Protein AF-0000000087411424 (afdb_homodimer)

pLDDT: mean 85.97, std 10.96, range [33.75, 97.94]

Nearest PDB structures (foldseek):
  6sj9-assembly2_B  TM=4.461E-01  e=1.231E-08  Paenarthrobacter aurescens
  6sj9-assembly1_A  TM=3.760E-01  e=2.105E-09  Paenarthrobacter aurescens
  7tb5-assembly1_A-2  TM=5.141E-01  e=4.718E-07  Pseudomonas aeruginosa
  7tb6-assembly1_A-2  TM=3.861E-01  e=1.347E-07  Stenotrophomonas maltophilia
  7t8l-assembly1_A  TM=4.126E-01  e=7.335E-04  Acinetobacter sp. NEB 394

Structure (mmCIF, N/CA/C/O backbone):
data_AF-0000000087411424-model_v1
#
loop_
_entity.id
_entity.type
_entity.pdbx_description
1 polymer 'WYL domain-containing protein'
#
loop_
_atom_site.group_PDB
_atom_site.id
_atom_site.type_symbol
_atom_site.label_atom_id
_atom_site.label_alt_id
_atom_site.label_comp_id
_atom_site.label_asym_id
_atom_site.label_entity_id
_atom_site.label_seq_id
_atom_site.pdbx_PDB_ins_code
_atom_site.Cartn_x
_atom_site.Cartn_y
_atom_site.Cartn_z
_atom_site.occupancy
_atom_site.B_iso_or_equiv
_atom_site.auth_seq_id
_atom_site.auth_comp_id
_atom_site.auth_asym_id
_atom_site.auth_atom_id
_atom_site.pdbx_PDB_model_num
ATOM 1 N N . MET A 1 1 ? 6.945 -24.734 -20.953 1 35.84 1 MET A N 1
ATOM 2 C CA . MET A 1 1 ? 7.453 -25.797 -20.094 1 35.84 1 MET A CA 1
ATOM 3 C C . MET A 1 1 ? 7.801 -25.266 -18.703 1 35.84 1 MET A C 1
ATOM 5 O O . MET A 1 1 ? 7.672 -25.969 -17.719 1 35.84 1 MET A O 1
ATOM 9 N N . ALA A 1 2 ? 8.852 -24.234 -18.766 1 40.03 2 ALA A N 1
ATOM 10 C CA . ALA A 1 2 ? 9.43 -23.859 -17.469 1 40.03 2 ALA A CA 1
ATOM 11 C C . ALA A 1 2 ? 8.359 -23.297 -16.531 1 40.03 2 ALA A C 1
ATOM 13 O O . ALA A 1 2 ? 7.918 -22.156 -16.703 1 40.03 2 ALA A O 1
ATOM 14 N N . ALA A 1 3 ? 7.242 -23.844 -16.375 1 49.97 3 ALA A N 1
ATOM 15 C CA . ALA A 1 3 ? 6.387 -23.547 -15.234 1 49.97 3 ALA A CA 1
ATOM 16 C C . ALA A 1 3 ? 7.207 -23.016 -14.062 1 49.97 3 ALA A C 1
ATOM 18 O O . ALA A 1 3 ? 8.164 -23.672 -13.633 1 49.97 3 ALA A O 1
ATOM 19 N N . ASN A 1 4 ? 7.195 -21.719 -13.781 1 62.91 4 ASN A N 1
ATOM 20 C CA . ASN A 1 4 ? 8.211 -20.875 -13.164 1 62.91 4 ASN A CA 1
ATOM 21 C C . ASN A 1 4 ? 8.586 -21.391 -11.773 1 62.91 4 ASN A C 1
ATOM 23 O O . ASN A 1 4 ? 7.715 -21.703 -10.969 1 62.91 4 ASN A O 1
ATOM 27 N N . ILE A 1 5 ? 9.75 -22.234 -11.789 1 73 5 ILE A N 1
ATOM 28 C CA . ILE A 1 5 ? 10.359 -22.703 -10.547 1 73 5 ILE A CA 1
ATOM 29 C C . ILE A 1 5 ? 10.047 -21.719 -9.422 1 73 5 ILE A C 1
ATOM 31 O O . ILE A 1 5 ? 9.82 -22.141 -8.281 1 73 5 ILE A O 1
ATOM 35 N N . PHE A 1 6 ? 9.836 -20.625 -9.766 1 74 6 PHE A N 1
ATOM 36 C CA . PHE A 1 6 ? 9.547 -19.609 -8.75 1 74 6 PHE A CA 1
ATOM 37 C C . PHE A 1 6 ? 8.102 -19.734 -8.273 1 74 6 PHE A C 1
ATOM 39 O O . PHE A 1 6 ? 7.828 -19.562 -7.082 1 74 6 PHE A O 1
ATOM 46 N N . GLY A 1 7 ? 7.324 -20.047 -9.18 1 76 7 GLY A N 1
ATOM 47 C CA . GLY A 1 7 ? 5.938 -20.281 -8.805 1 76 7 GLY A CA 1
ATOM 48 C C . GLY A 1 7 ? 5.766 -21.438 -7.848 1 76 7 GLY A C 1
ATOM 49 O O . GLY A 1 7 ? 4.934 -21.375 -6.938 1 76 7 GLY A O 1
ATOM 50 N N . ARG A 1 8 ? 6.629 -22.391 -8.047 1 81.56 8 ARG A N 1
ATOM 51 C CA . ARG A 1 8 ? 6.598 -23.547 -7.164 1 81.56 8 ARG A CA 1
ATOM 52 C C . ARG A 1 8 ? 7.039 -23.172 -5.75 1 81.56 8 ARG A C 1
ATOM 54 O O . ARG A 1 8 ? 6.465 -23.656 -4.77 1 81.56 8 ARG A O 1
ATOM 61 N N . TYR A 1 9 ? 8.094 -22.375 -5.754 1 85.44 9 TYR A N 1
ATOM 62 C CA . TYR A 1 9 ? 8.594 -21.953 -4.453 1 85.44 9 TYR A CA 1
ATOM 63 C C . TYR A 1 9 ? 7.516 -21.203 -3.676 1 85.44 9 TYR A C 1
ATOM 65 O O . TYR A 1 9 ? 7.273 -21.484 -2.502 1 85.44 9 TYR A O 1
ATOM 73 N N . VAL A 1 10 ? 6.879 -20.344 -4.355 1 81 10 VAL A N 1
ATOM 74 C CA . VAL A 1 10 ? 5.871 -19.516 -3.705 1 81 10 VAL A CA 1
ATOM 75 C C . VAL A 1 10 ? 4.672 -20.375 -3.307 1 81 10 VAL A C 1
ATOM 77 O O . VAL A 1 10 ? 4.098 -20.188 -2.23 1 81 10 VAL A O 1
ATOM 80 N N . TRP A 1 11 ? 4.293 -21.266 -4.172 1 82.12 11 TRP A N 1
ATOM 81 C CA . TRP A 1 11 ? 3.209 -22.188 -3.855 1 82.12 11 TRP A CA 1
ATOM 82 C C . TRP A 1 11 ? 3.508 -22.953 -2.576 1 82.12 11 TRP A C 1
ATOM 84 O O . TRP A 1 11 ?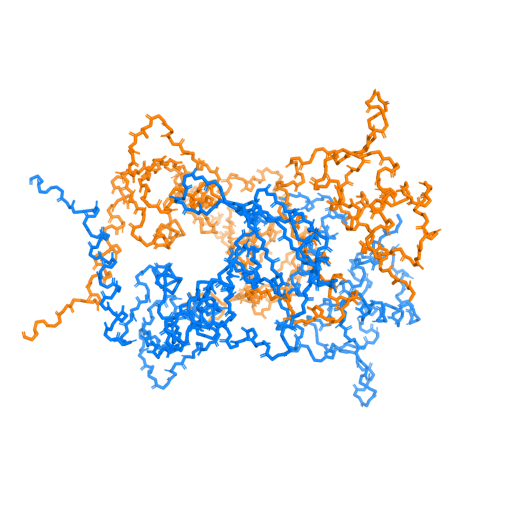 2.646 -23.078 -1.7 1 82.12 11 TRP A O 1
ATOM 94 N N . LEU A 1 12 ? 4.695 -23.484 -2.514 1 89 12 LEU A N 1
ATOM 95 C CA . LEU A 1 12 ? 5.094 -24.266 -1.344 1 89 12 LEU A CA 1
ATOM 96 C C . LEU A 1 12 ? 5.023 -23.406 -0.08 1 89 12 LEU A C 1
ATOM 98 O O . LEU A 1 12 ? 4.527 -23.859 0.953 1 89 12 LEU A O 1
ATOM 102 N N . ILE A 1 13 ? 5.512 -22.203 -0.182 1 88.56 13 ILE A N 1
ATOM 103 C CA . ILE A 1 13 ? 5.461 -21.281 0.949 1 88.56 13 ILE A CA 1
ATOM 104 C C . ILE A 1 13 ? 4.012 -21.062 1.372 1 88.56 13 ILE A C 1
ATOM 106 O O . ILE A 1 13 ? 3.688 -21.141 2.561 1 88.56 13 ILE A O 1
ATOM 110 N N . GLU A 1 14 ? 3.176 -20.922 0.482 1 82.56 14 GLU A N 1
ATOM 111 C CA . GLU A 1 14 ? 1.772 -20.625 0.751 1 82.56 14 GLU A CA 1
ATOM 112 C C . GLU A 1 14 ? 1.08 -21.812 1.432 1 82.56 14 GLU A C 1
ATOM 114 O O . GLU A 1 14 ? 0.191 -21.609 2.264 1 82.56 14 GLU A O 1
ATOM 119 N N . GLN A 1 15 ? 1.489 -23 1.016 1 86.75 15 GLN A N 1
ATOM 120 C CA . GLN A 1 15 ? 0.893 -24.156 1.659 1 86.75 15 GLN A CA 1
ATOM 121 C C . GLN A 1 15 ? 1.206 -24.188 3.152 1 86.75 15 GLN A C 1
ATOM 123 O O . GLN A 1 15 ? 0.326 -24.453 3.973 1 86.75 15 GLN A O 1
ATOM 128 N N . PHE A 1 16 ? 2.406 -23.922 3.449 1 89.62 16 PHE A N 1
ATOM 129 C CA . PHE A 1 16 ? 2.809 -23.969 4.848 1 89.62 16 PHE A CA 1
ATOM 130 C C . PHE A 1 16 ? 2.227 -22.797 5.621 1 89.62 16 PHE A C 1
ATOM 132 O O . PHE A 1 16 ? 1.973 -22.906 6.824 1 89.62 16 PHE A O 1
ATOM 139 N N . ARG A 1 17 ? 2.004 -21.703 4.938 1 82.38 17 ARG A N 1
ATOM 140 C CA . ARG A 1 17 ? 1.358 -20.578 5.586 1 82.38 17 ARG A CA 1
ATOM 141 C C . ARG A 1 17 ? -0.107 -20.875 5.887 1 82.38 17 ARG A C 1
ATOM 143 O O . ARG A 1 17 ? -0.631 -20.469 6.922 1 82.38 17 ARG A O 1
ATOM 150 N N . ARG A 1 18 ? -0.708 -21.547 5.055 1 80.5 18 ARG A N 1
ATOM 151 C CA . ARG A 1 18 ? -2.133 -21.844 5.164 1 80.5 18 ARG A CA 1
ATOM 152 C C . ARG A 1 18 ? -2.391 -22.953 6.18 1 80.5 18 ARG A C 1
ATOM 154 O O . ARG A 1 18 ? -3.254 -22.812 7.051 1 80.5 18 ARG A O 1
ATOM 161 N N . TYR A 1 19 ? -1.544 -24.031 6.055 1 86.62 19 TYR A N 1
ATOM 162 C CA . TYR A 1 19 ? -1.865 -25.234 6.816 1 86.62 19 TYR A CA 1
ATOM 163 C C . TYR A 1 19 ? -0.965 -25.375 8.039 1 86.62 19 TYR A C 1
ATOM 165 O O . TYR A 1 19 ? -1.261 -26.141 8.953 1 86.62 19 TYR A O 1
ATOM 173 N N . GLY A 1 20 ? 0.027 -24.547 8.125 1 87.69 20 GLY A N 1
ATOM 174 C CA . GLY A 1 20 ? 0.944 -24.594 9.25 1 87.69 20 GLY A CA 1
ATOM 175 C C . GLY A 1 20 ? 1.956 -25.719 9.156 1 87.69 20 GLY A C 1
ATOM 176 O O . GLY A 1 20 ? 3.078 -25.516 8.688 1 87.69 20 GLY A O 1
ATOM 177 N N . ARG A 1 21 ? 1.542 -26.953 9.57 1 92.06 21 ARG A N 1
ATOM 178 C CA . ARG A 1 21 ? 2.422 -28.125 9.562 1 92.06 21 ARG A CA 1
ATOM 179 C C . ARG A 1 21 ? 1.886 -29.203 8.625 1 92.06 21 ARG A C 1
ATOM 181 O O . ARG A 1 21 ? 0.698 -29.531 8.664 1 92.06 21 ARG A O 1
ATOM 188 N N . LEU A 1 22 ? 2.807 -29.656 7.773 1 94.19 22 LEU A N 1
ATOM 189 C CA . LEU A 1 22 ? 2.418 -30.672 6.805 1 94.19 22 LEU A CA 1
ATOM 190 C C . LEU A 1 22 ? 3.502 -31.734 6.668 1 94.19 22 LEU A C 1
ATOM 192 O O . LEU A 1 22 ? 4.695 -31.422 6.742 1 94.19 22 LEU A O 1
ATOM 196 N N . THR A 1 23 ? 3.051 -32.969 6.527 1 93.62 23 THR A N 1
ATOM 197 C CA . THR A 1 23 ? 3.996 -34 6.145 1 93.62 23 THR A CA 1
ATOM 198 C C . THR A 1 23 ? 4.316 -33.938 4.652 1 93.62 23 THR A C 1
ATOM 200 O O . THR A 1 23 ? 3.627 -33.25 3.902 1 93.62 23 THR A O 1
ATOM 203 N N . TYR A 1 24 ? 5.391 -34.594 4.312 1 93.25 24 TYR A N 1
ATOM 204 C CA . TYR A 1 24 ? 5.73 -34.625 2.895 1 93.25 24 TYR A CA 1
ATOM 205 C C . TYR A 1 24 ? 4.582 -35.219 2.074 1 93.25 24 TYR A C 1
ATOM 207 O O . TYR A 1 24 ? 4.277 -34.719 0.988 1 93.25 24 TYR A O 1
ATOM 215 N N . GLU A 1 25 ? 3.99 -36.25 2.574 1 91 25 GLU A N 1
ATOM 216 C CA . GLU A 1 25 ? 2.885 -36.875 1.873 1 91 25 GLU A CA 1
ATOM 217 C C . GLU A 1 25 ? 1.723 -35.906 1.665 1 91 25 GLU A C 1
ATOM 219 O O . GLU A 1 25 ? 1.112 -35.906 0.595 1 91 25 GLU A O 1
ATOM 224 N N . GLU A 1 26 ? 1.493 -35.156 2.662 1 91.81 26 GLU A N 1
ATOM 225 C CA . GLU A 1 26 ? 0.425 -34.188 2.566 1 91.81 26 GLU A CA 1
ATOM 226 C C . GLU A 1 26 ? 0.758 -33.094 1.536 1 91.81 26 GLU A C 1
ATOM 228 O O . GLU A 1 26 ? -0.115 -32.656 0.785 1 91.81 26 GLU A O 1
ATOM 233 N N . VAL A 1 27 ? 1.985 -32.656 1.492 1 91.5 27 VAL A N 1
ATOM 234 C CA . VAL A 1 27 ? 2.436 -31.672 0.517 1 91.5 27 VAL A CA 1
ATOM 235 C C . VAL A 1 27 ? 2.281 -32.219 -0.895 1 91.5 27 VAL A C 1
ATOM 237 O O . VAL A 1 27 ? 1.822 -31.531 -1.801 1 91.5 27 VAL A O 1
ATOM 240 N N . ASN A 1 28 ? 2.652 -33.469 -1.015 1 89.12 28 ASN A N 1
ATOM 241 C CA . ASN A 1 28 ? 2.557 -34.125 -2.322 1 89.12 28 ASN A CA 1
ATOM 242 C C . ASN A 1 28 ? 1.107 -34.25 -2.779 1 89.12 28 ASN A C 1
ATOM 244 O O . ASN A 1 28 ? 0.816 -34.125 -3.973 1 89.12 28 ASN A O 1
ATOM 248 N N . ASP A 1 29 ? 0.254 -34.531 -1.861 1 87.06 29 ASP A N 1
ATOM 249 C CA . ASP A 1 29 ? -1.168 -34.594 -2.186 1 87.06 29 ASP A CA 1
ATOM 250 C C . ASP A 1 29 ? -1.674 -33.25 -2.689 1 87.06 29 ASP A C 1
ATOM 252 O O . ASP A 1 29 ? -2.408 -33.188 -3.678 1 87.06 29 ASP A O 1
ATOM 256 N N . LEU A 1 30 ? -1.275 -32.188 -1.977 1 84.25 30 LEU A N 1
ATOM 257 C CA . LEU A 1 30 ? -1.656 -30.828 -2.377 1 84.25 30 LEU A CA 1
ATOM 258 C C . LEU A 1 30 ? -1.077 -30.484 -3.746 1 84.25 30 LEU A C 1
ATOM 260 O O . LEU A 1 30 ? -1.721 -29.797 -4.543 1 84.25 30 LEU A O 1
ATOM 264 N N . TRP A 1 31 ? 0.073 -30.984 -3.957 1 82.56 31 TRP A N 1
ATOM 265 C CA . TRP A 1 31 ? 0.772 -30.766 -5.219 1 82.56 31 TRP A CA 1
ATOM 266 C C . TRP A 1 31 ? -0.014 -31.344 -6.391 1 82.56 31 TRP A C 1
ATOM 268 O O . TRP A 1 31 ? -0.165 -30.703 -7.426 1 82.56 31 TRP A O 1
ATOM 278 N N . HIS A 1 32 ? -0.509 -32.469 -6.219 1 76.81 32 HIS A N 1
ATOM 279 C CA . HIS A 1 32 ? -1.272 -33.125 -7.262 1 76.81 32 HIS A CA 1
ATOM 280 C C . HIS A 1 32 ? -2.543 -32.375 -7.605 1 76.81 32 HIS A C 1
ATOM 282 O O . HIS A 1 32 ? -3 -32.406 -8.75 1 76.81 32 HIS A O 1
ATOM 288 N N . ARG A 1 33 ? -2.898 -31.625 -6.613 1 72.31 33 ARG A N 1
ATOM 289 C CA . ARG A 1 33 ? -4.152 -30.891 -6.785 1 72.31 33 ARG A CA 1
ATOM 290 C C . ARG A 1 33 ? -3.902 -29.484 -7.305 1 72.31 33 ARG A C 1
ATOM 292 O O . ARG A 1 33 ? -4.84 -28.781 -7.695 1 72.31 33 ARG A O 1
ATOM 299 N N . SER A 1 34 ? -2.604 -28.906 -7.184 1 67.06 34 SER A N 1
ATOM 300 C CA . SER A 1 34 ? -2.27 -27.5 -7.445 1 67.06 34 SER A CA 1
ATOM 301 C C . SER A 1 34 ? -2.195 -27.219 -8.938 1 67.06 34 SER A C 1
ATOM 303 O O . SER A 1 34 ? -2.232 -26.062 -9.359 1 67.06 34 SER A O 1
ATOM 305 N N . GLY A 1 35 ? -2.639 -27.688 -9.867 1 61.72 35 GLY A N 1
ATOM 306 C CA . GLY A 1 35 ? -2.494 -27.422 -11.289 1 61.72 35 GLY A CA 1
ATOM 307 C C . GLY A 1 35 ? -1.061 -27.156 -11.703 1 61.72 35 GLY A C 1
ATOM 308 O O . GLY A 1 35 ? -0.78 -26.922 -12.883 1 61.72 35 GLY A O 1
ATOM 309 N N . LEU A 1 36 ? -0.125 -26.984 -10.836 1 61.22 36 LEU A N 1
ATOM 310 C CA . LEU A 1 36 ? 1.276 -26.734 -11.164 1 61.22 36 LEU A CA 1
ATOM 311 C C . LEU A 1 36 ? 1.965 -28.031 -11.617 1 61.22 36 LEU A C 1
ATOM 313 O O . LEU A 1 36 ? 3.045 -27.984 -12.211 1 61.22 36 LEU A O 1
ATOM 317 N N . SER A 1 37 ? 1.27 -29.156 -11.367 1 58.03 37 SER A N 1
ATOM 318 C CA . SER A 1 37 ? 1.806 -30.469 -11.75 1 58.03 37 SER A CA 1
ATOM 319 C C . SER A 1 37 ? 1.551 -30.75 -13.227 1 58.03 37 SER A C 1
ATOM 321 O O . SER A 1 37 ? 0.555 -30.297 -13.789 1 58.03 37 SER A O 1
ATOM 323 N N . TYR A 1 38 ? 2.604 -30.969 -14.086 1 51.84 38 TYR A N 1
ATOM 324 C CA . TYR A 1 38 ? 2.469 -31.281 -15.5 1 51.84 38 TYR A CA 1
ATOM 325 C C . TYR A 1 38 ? 1.626 -32.531 -15.695 1 51.84 38 TYR A C 1
ATOM 327 O O . TYR A 1 38 ? 1.57 -33.094 -16.797 1 51.84 38 TYR A O 1
ATOM 335 N N . GLY A 1 39 ? 0.84 -33 -14.656 1 51.75 39 GLY A N 1
ATOM 336 C CA . GLY A 1 39 ? 0.033 -34.188 -14.836 1 51.75 39 GLY A CA 1
ATOM 337 C C . GLY A 1 39 ? -0.087 -35.031 -13.57 1 51.75 39 GLY A C 1
ATOM 338 O O . GLY A 1 39 ? 0.567 -34.719 -12.57 1 51.75 39 GLY A O 1
ATOM 339 N N . ASP A 1 40 ? -1.121 -36.031 -13.445 1 51.75 40 ASP A N 1
ATOM 340 C CA . ASP A 1 40 ? -1.522 -36.875 -12.32 1 51.75 40 ASP A CA 1
ATOM 341 C C . ASP A 1 40 ? -0.321 -37.625 -11.727 1 51.75 40 ASP A C 1
ATOM 343 O O . ASP A 1 40 ? -0.284 -37.875 -10.523 1 51.75 40 ASP A O 1
ATOM 347 N N . ASP A 1 41 ? 0.663 -37.844 -12.57 1 54.12 41 ASP A N 1
ATOM 348 C CA . ASP A 1 41 ? 1.775 -38.688 -12.148 1 54.12 41 ASP A CA 1
ATOM 349 C C . ASP A 1 41 ? 3.004 -37.844 -11.805 1 54.12 41 ASP A C 1
ATOM 351 O O . ASP A 1 41 ? 4.113 -38.375 -11.695 1 54.12 41 ASP A O 1
ATOM 355 N N . ASP A 1 42 ? 2.76 -36.531 -11.641 1 64.31 42 ASP A N 1
ATOM 356 C CA . ASP A 1 42 ? 3.938 -35.719 -11.43 1 64.31 42 ASP A CA 1
ATOM 357 C C . ASP A 1 42 ? 4.133 -35.406 -9.945 1 64.31 42 ASP A C 1
ATOM 359 O O . ASP A 1 42 ? 3.721 -34.344 -9.469 1 64.31 42 ASP A O 1
ATOM 363 N N . ASP A 1 43 ? 4.688 -36.469 -9.258 1 72.38 43 ASP A N 1
ATOM 364 C CA . ASP A 1 43 ? 5.039 -36.312 -7.852 1 72.38 43 ASP A CA 1
ATOM 365 C C . ASP A 1 43 ? 6.145 -35.281 -7.668 1 72.38 43 ASP A C 1
ATOM 367 O O . ASP A 1 43 ? 6.965 -35.062 -8.562 1 72.38 43 ASP A O 1
ATOM 371 N N . LEU A 1 44 ? 5.891 -34.562 -6.648 1 82 44 LEU A N 1
ATOM 372 C CA . LEU A 1 44 ? 7.02 -33.75 -6.203 1 82 44 LEU A CA 1
ATOM 373 C C . LEU A 1 44 ? 8.086 -34.625 -5.555 1 82 44 LEU A C 1
ATOM 375 O O . LEU A 1 44 ? 7.926 -35.062 -4.418 1 82 44 LEU A O 1
ATOM 379 N N . ALA A 1 45 ? 9.062 -35.031 -6.324 1 85.56 45 ALA A N 1
ATOM 380 C CA . ALA A 1 45 ? 10.133 -35.875 -5.785 1 85.56 45 ALA A CA 1
ATOM 381 C C . ALA A 1 45 ? 10.688 -35.281 -4.488 1 85.56 45 ALA A C 1
ATOM 383 O O . ALA A 1 45 ? 10.805 -34.062 -4.348 1 85.56 45 ALA A O 1
ATOM 384 N N . LEU A 1 46 ? 10.992 -36.281 -3.572 1 89.44 46 LEU A N 1
ATOM 385 C CA . LEU A 1 46 ? 11.5 -35.875 -2.268 1 89.44 46 LEU A CA 1
ATOM 386 C C . LEU A 1 46 ? 12.742 -35 -2.418 1 89.44 46 LEU A C 1
ATOM 388 O O . LEU A 1 46 ? 12.891 -34 -1.717 1 89.44 46 LEU A O 1
ATOM 392 N N . ARG A 1 47 ? 13.586 -35.375 -3.281 1 90.44 47 ARG A N 1
ATOM 393 C CA . ARG A 1 47 ? 14.797 -34.594 -3.537 1 90.44 47 ARG A CA 1
ATOM 394 C C . ARG A 1 47 ? 14.453 -33.188 -4.031 1 90.44 47 ARG A C 1
ATOM 396 O O . ARG A 1 47 ? 15.062 -32.219 -3.611 1 90.44 47 ARG A O 1
ATOM 403 N N . THR A 1 48 ? 13.508 -33.156 -4.934 1 89 48 THR A N 1
ATOM 404 C CA . THR A 1 48 ? 13.055 -31.875 -5.465 1 89 48 THR A CA 1
ATOM 405 C C . THR A 1 48 ? 12.461 -31.016 -4.359 1 89 48 THR A C 1
ATOM 407 O O . THR A 1 48 ? 12.719 -29.812 -4.305 1 89 48 THR A O 1
ATOM 410 N N . PHE A 1 49 ? 11.711 -31.672 -3.512 1 92.81 49 PHE A N 1
ATOM 411 C CA . PHE A 1 49 ? 11.109 -30.969 -2.385 1 92.81 49 PHE A CA 1
ATOM 412 C C . PHE A 1 49 ? 12.18 -30.344 -1.503 1 92.81 49 PHE A C 1
ATOM 414 O O . PHE A 1 49 ? 12.086 -29.172 -1.14 1 92.81 49 PHE A O 1
ATOM 421 N N . HIS A 1 50 ? 13.242 -31.062 -1.236 1 93.19 50 HIS A N 1
ATOM 422 C CA . HIS A 1 50 ? 14.32 -30.562 -0.397 1 93.19 50 HIS A CA 1
ATOM 423 C C . HIS A 1 50 ? 15.094 -29.438 -1.104 1 93.19 50 HIS A C 1
ATOM 425 O O . HIS A 1 50 ? 15.508 -28.469 -0.47 1 93.19 50 HIS A O 1
ATOM 431 N N . ASN A 1 51 ? 15.219 -29.656 -2.363 1 91.38 51 ASN A N 1
ATOM 432 C CA . ASN A 1 51 ? 15.852 -28.609 -3.146 1 91.38 51 ASN A CA 1
ATOM 433 C C . ASN A 1 51 ? 15.031 -27.312 -3.111 1 91.38 51 ASN A C 1
ATOM 435 O O . ASN A 1 51 ? 15.586 -26.219 -3.035 1 91.38 51 ASN A O 1
ATOM 439 N N . HIS A 1 52 ? 13.734 -27.5 -3.182 1 91 52 HIS A N 1
ATOM 440 C CA . HIS A 1 52 ? 12.844 -26.344 -3.123 1 91 52 HIS A CA 1
ATOM 441 C C . HIS A 1 52 ? 12.938 -25.641 -1.77 1 91 52 HIS A C 1
ATOM 443 O O . HIS A 1 52 ? 12.961 -24.406 -1.7 1 91 52 HIS A O 1
ATOM 449 N N . ARG A 1 53 ? 13.039 -26.453 -0.78 1 93 53 ARG A N 1
ATOM 450 C CA . ARG A 1 53 ? 13.172 -25.891 0.559 1 93 53 ARG A CA 1
ATOM 451 C C . ARG A 1 53 ? 14.422 -25.031 0.67 1 93 53 ARG A C 1
ATOM 453 O O . ARG A 1 53 ? 14.367 -23.922 1.21 1 93 53 ARG A O 1
ATOM 460 N N . LYS A 1 54 ? 15.484 -25.5 0.162 1 90.88 54 LYS A N 1
ATOM 461 C CA . LYS A 1 54 ? 16.75 -24.766 0.193 1 90.88 54 LYS A CA 1
ATOM 462 C C . LYS A 1 54 ? 16.656 -23.484 -0.624 1 90.88 54 LYS A C 1
ATOM 464 O O . LYS A 1 54 ? 17.125 -22.422 -0.187 1 90.88 54 LYS A O 1
ATOM 469 N N . ALA A 1 55 ? 16.094 -23.609 -1.787 1 85.5 55 ALA A N 1
ATOM 470 C CA . ALA A 1 55 ? 15.953 -22.453 -2.666 1 85.5 55 ALA A CA 1
ATOM 471 C C . ALA A 1 55 ? 15.07 -21.391 -2.027 1 85.5 55 ALA A C 1
ATOM 473 O O . ALA A 1 55 ? 15.352 -20.188 -2.145 1 85.5 55 ALA A O 1
ATOM 474 N N . ILE A 1 56 ? 14.039 -21.828 -1.397 1 88.44 56 ILE A N 1
ATOM 475 C CA . ILE A 1 56 ? 13.117 -20.922 -0.726 1 88.44 56 ILE A CA 1
ATOM 476 C C . ILE A 1 56 ? 13.852 -20.141 0.354 1 88.44 56 ILE A C 1
ATOM 478 O O . ILE A 1 56 ? 13.664 -18.938 0.487 1 88.44 56 ILE A O 1
ATOM 482 N N . PHE A 1 57 ? 14.695 -20.828 1.033 1 87 57 PHE A N 1
ATOM 483 C CA . PHE A 1 57 ? 15.477 -20.156 2.061 1 87 57 PHE A CA 1
ATOM 484 C C . PHE A 1 57 ? 16.438 -19.156 1.437 1 87 57 PHE A C 1
ATOM 486 O O . PHE A 1 57 ? 16.547 -18.016 1.906 1 87 57 PHE A O 1
ATOM 493 N N . ASP A 1 58 ? 17.031 -19.516 0.379 1 78.19 58 ASP A N 1
ATOM 494 C CA . ASP A 1 58 ? 18.031 -18.672 -0.258 1 78.19 58 ASP A CA 1
ATOM 495 C C . ASP A 1 58 ? 17.406 -17.422 -0.862 1 78.19 58 ASP A C 1
ATOM 497 O O . ASP A 1 58 ? 18 -16.344 -0.835 1 78.19 58 ASP A O 1
ATOM 501 N N . ILE A 1 59 ? 16.234 -17.641 -1.395 1 74.5 59 ILE A N 1
ATOM 502 C CA . ILE A 1 59 ? 15.625 -16.562 -2.158 1 74.5 59 ILE A CA 1
ATOM 503 C C . ILE A 1 59 ? 14.742 -15.719 -1.238 1 74.5 59 ILE A C 1
ATOM 505 O O . ILE A 1 59 ? 14.781 -14.484 -1.293 1 74.5 59 ILE A O 1
ATOM 509 N N . PHE A 1 60 ? 13.992 -16.406 -0.375 1 78.5 60 PHE A N 1
ATOM 510 C CA . PHE A 1 60 ? 12.961 -15.711 0.387 1 78.5 60 PHE A CA 1
ATOM 511 C C . PHE A 1 60 ? 13.359 -15.594 1.854 1 78.5 60 PHE A C 1
ATOM 513 O O . PHE A 1 60 ? 12.695 -14.906 2.633 1 78.5 60 PHE A O 1
ATOM 520 N N . GLU A 1 61 ? 14.414 -16.281 2.221 1 80.94 61 GLU A N 1
ATOM 521 C CA . GLU A 1 61 ? 14.828 -16.375 3.615 1 80.94 61 GLU A CA 1
ATOM 522 C C . GLU A 1 61 ? 13.711 -16.938 4.492 1 80.94 61 GLU A C 1
ATOM 524 O O . GLU A 1 61 ? 13.484 -16.453 5.602 1 80.94 61 GLU A O 1
ATOM 529 N N . VAL A 1 62 ? 12.953 -17.797 3.934 1 87.88 62 VAL A N 1
ATOM 530 C CA . VAL A 1 62 ? 11.938 -18.547 4.66 1 87.88 62 VAL A CA 1
ATOM 531 C C . VAL A 1 62 ? 12.438 -19.969 4.926 1 87.88 62 VAL A C 1
ATOM 533 O O . VAL A 1 62 ? 12.688 -20.734 3.986 1 87.88 62 VAL A O 1
ATOM 536 N N . GLU A 1 63 ? 12.578 -20.25 6.094 1 92.06 63 GLU A N 1
ATOM 537 C CA . GLU A 1 63 ? 13.078 -21.578 6.445 1 92.06 63 GLU A CA 1
ATOM 538 C C . GLU A 1 63 ? 11.938 -22.562 6.684 1 92.06 63 GLU A C 1
ATOM 540 O O . GLU A 1 63 ? 11.102 -22.344 7.566 1 92.06 63 GLU A O 1
ATOM 545 N N . ILE A 1 64 ? 11.875 -23.547 5.883 1 94.62 64 ILE A N 1
ATOM 546 C CA . ILE A 1 64 ? 10.961 -24.656 6.098 1 94.62 64 ILE A CA 1
ATOM 547 C C . ILE A 1 64 ? 11.672 -25.781 6.844 1 94.62 64 ILE A C 1
ATOM 549 O O . ILE A 1 64 ? 12.484 -26.5 6.262 1 94.62 64 ILE A O 1
ATOM 553 N N . ALA A 1 65 ? 11.352 -25.906 8.133 1 93.69 65 ALA A N 1
ATOM 554 C CA . ALA A 1 65 ? 12.023 -26.859 9.016 1 93.69 65 ALA A CA 1
ATOM 555 C C . ALA A 1 65 ? 11.211 -28.141 9.156 1 93.69 65 ALA A C 1
ATOM 557 O O . ALA A 1 65 ? 10.039 -28.188 8.781 1 93.69 65 ALA A O 1
ATOM 558 N N . CYS A 1 66 ? 11.891 -29.156 9.547 1 92.75 66 CYS A N 1
ATOM 559 C CA . CYS A 1 66 ? 11.266 -30.453 9.75 1 92.75 66 CYS A CA 1
ATOM 560 C C . CYS A 1 66 ? 11.242 -30.828 11.227 1 92.75 66 CYS A C 1
ATOM 562 O O . CYS A 1 66 ? 12.273 -30.75 11.898 1 92.75 66 CYS A O 1
ATOM 564 N N . ASP A 1 67 ? 10.055 -31.062 11.688 1 90.19 67 ASP A N 1
ATOM 565 C CA . ASP A 1 67 ? 9.914 -31.594 13.047 1 90.19 67 ASP A CA 1
ATOM 566 C C . ASP A 1 67 ? 10.055 -33.094 13.062 1 90.19 67 ASP A C 1
ATOM 568 O O . ASP A 1 67 ? 9.062 -33.844 12.945 1 90.19 67 ASP A O 1
ATOM 572 N N . ILE A 1 68 ? 11.188 -33.562 13.32 1 84.44 68 ILE A N 1
ATOM 573 C CA . ILE A 1 68 ? 11.508 -34.969 13.273 1 84.44 68 ILE A CA 1
ATOM 574 C C . ILE A 1 68 ? 10.75 -35.719 14.375 1 84.44 68 ILE A C 1
ATOM 576 O O . ILE A 1 68 ? 10.203 -36.781 14.148 1 84.44 68 ILE A O 1
ATOM 580 N N . LYS A 1 69 ? 10.727 -35.125 15.5 1 85.81 69 LYS A N 1
ATOM 581 C CA . LYS A 1 69 ? 10.094 -35.75 16.656 1 85.81 69 LYS A CA 1
ATOM 582 C C . LYS A 1 69 ? 8.57 -35.719 16.531 1 85.81 69 LYS A C 1
ATOM 584 O O . LYS A 1 69 ? 7.879 -36.562 17.094 1 85.81 69 LYS A O 1
ATOM 589 N N . GLY A 1 70 ? 8.023 -34.844 15.773 1 80.5 70 GLY A N 1
ATOM 590 C CA . GLY A 1 70 ? 6.586 -34.656 15.664 1 80.5 70 GLY A CA 1
ATOM 591 C C . GLY A 1 70 ? 6.004 -35.25 14.406 1 80.5 70 GLY A C 1
ATOM 592 O O . GLY A 1 70 ? 5.098 -34.688 13.797 1 80.5 70 GLY A O 1
ATOM 593 N N . GLY A 1 71 ? 6.711 -36.406 13.898 1 82.81 71 GLY A N 1
ATOM 594 C CA . GLY A 1 71 ? 6.137 -37.125 12.758 1 82.81 71 GLY A CA 1
ATOM 595 C C . GLY A 1 71 ? 6.621 -36.594 11.422 1 82.81 71 GLY A C 1
ATOM 596 O O . GLY A 1 71 ? 5.891 -36.625 10.43 1 82.81 71 GLY A O 1
ATOM 597 N N . TYR A 1 72 ? 7.793 -35.938 11.508 1 88.44 72 TYR A N 1
ATOM 598 C CA . TYR A 1 72 ? 8.43 -35.469 10.289 1 88.44 72 TYR A CA 1
ATOM 599 C C . TYR A 1 72 ? 7.535 -34.469 9.57 1 88.44 72 TYR A C 1
ATOM 601 O O . TYR A 1 72 ? 7.371 -34.531 8.352 1 88.44 72 TYR A O 1
ATOM 609 N N . LYS A 1 73 ? 6.898 -33.656 10.344 1 93.31 73 LYS A N 1
ATOM 610 C CA . LYS A 1 73 ? 6.098 -32.594 9.766 1 93.31 73 LYS A CA 1
ATOM 611 C C . LYS A 1 73 ? 6.949 -31.344 9.477 1 93.31 73 LYS A C 1
ATOM 613 O O . LYS A 1 73 ? 7.832 -31 10.266 1 93.31 73 LYS A O 1
ATOM 618 N N . TYR A 1 74 ? 6.699 -30.844 8.328 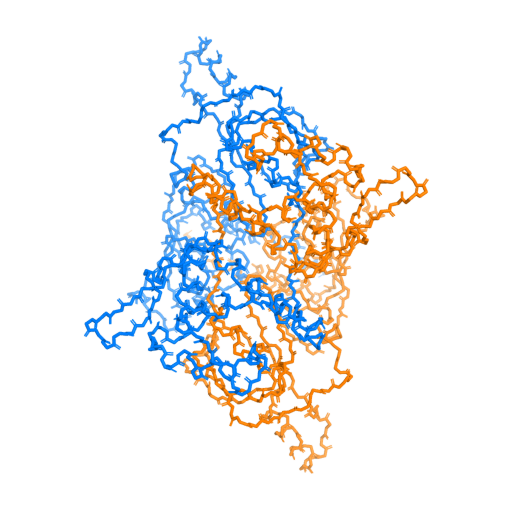1 95.12 74 TYR A N 1
ATOM 619 C CA . TYR A 1 74 ? 7.395 -29.625 7.91 1 95.12 74 TYR A CA 1
ATOM 620 C C . TYR A 1 74 ? 6.57 -28.391 8.219 1 95.12 74 TYR A C 1
ATOM 622 O O . TYR A 1 74 ? 5.336 -28.422 8.18 1 95.12 74 TYR A O 1
ATOM 630 N N . TYR A 1 75 ? 7.242 -27.328 8.586 1 94 75 TYR A N 1
ATOM 631 C CA . TYR A 1 75 ? 6.586 -26.078 8.93 1 94 75 TYR A CA 1
ATOM 632 C C . TYR A 1 75 ? 7.523 -24.891 8.711 1 94 75 TYR A C 1
ATOM 634 O O . TYR A 1 75 ? 8.734 -25.078 8.57 1 94 75 TYR A O 1
ATOM 642 N N . ILE A 1 76 ? 6.992 -23.719 8.531 1 92.38 76 ILE A N 1
ATOM 643 C CA . ILE A 1 76 ? 7.805 -22.516 8.422 1 92.38 76 ILE A CA 1
ATOM 644 C C . ILE A 1 76 ? 8.359 -22.141 9.797 1 92.38 76 ILE A C 1
ATOM 646 O O . ILE A 1 76 ? 7.598 -21.906 10.734 1 92.38 76 ILE A O 1
ATOM 650 N N . ASP A 1 77 ? 9.633 -22.141 9.828 1 89.5 77 ASP A N 1
ATOM 651 C CA . ASP A 1 77 ? 10.297 -21.75 11.07 1 89.5 77 ASP A CA 1
ATOM 652 C C . ASP A 1 77 ? 10.07 -20.281 11.375 1 89.5 77 ASP A C 1
ATOM 654 O O . ASP A 1 77 ? 10.188 -19.438 10.484 1 89.5 77 ASP A O 1
ATOM 658 N N . HIS A 1 78 ? 9.656 -19.906 12.547 1 84.56 78 HIS A N 1
ATOM 659 C CA . HIS A 1 78 ? 9.391 -18.547 12.984 1 84.56 78 HIS A CA 1
ATOM 660 C C . HIS A 1 78 ? 8.336 -17.875 12.109 1 84.56 78 HIS A C 1
ATOM 662 O O . HIS A 1 78 ? 8.547 -16.781 11.602 1 84.56 78 HIS A O 1
ATOM 668 N N . SER A 1 79 ? 7.297 -18.562 11.867 1 82.69 79 SER A N 1
ATOM 669 C CA . SER A 1 79 ? 6.207 -18.078 11.023 1 82.69 79 SER A CA 1
ATOM 670 C C . SER A 1 79 ? 5.719 -16.703 11.461 1 82.69 79 SER A C 1
ATOM 672 O O . SER A 1 79 ? 5.355 -15.875 10.625 1 82.69 79 SER A O 1
ATOM 674 N N . GLU A 1 80 ? 5.836 -16.469 12.734 1 78.75 80 GLU A N 1
ATOM 675 C CA . GLU A 1 80 ? 5.41 -15.172 13.25 1 78.75 80 GLU A CA 1
ATOM 676 C C . GLU A 1 80 ? 6.309 -14.055 12.742 1 78.75 80 GLU A C 1
ATOM 678 O O . GLU A 1 80 ? 5.832 -12.953 12.445 1 78.75 80 GLU A O 1
ATOM 683 N N . ASP A 1 81 ? 7.574 -14.43 12.594 1 78.94 81 ASP A N 1
ATOM 684 C CA . ASP A 1 81 ? 8.531 -13.445 12.094 1 78.94 81 ASP A CA 1
ATOM 685 C C . ASP A 1 81 ? 8.281 -13.141 10.617 1 78.94 81 ASP A C 1
ATOM 687 O O . ASP A 1 81 ? 8.438 -12 10.18 1 78.94 81 ASP A O 1
ATOM 691 N N . LEU A 1 82 ? 7.91 -14.172 9.914 1 80.25 82 LEU A N 1
ATOM 692 C CA . LEU A 1 82 ? 7.598 -13.984 8.508 1 80.25 82 LEU A CA 1
ATOM 693 C C . LEU A 1 82 ? 6.398 -13.055 8.336 1 80.25 82 LEU A C 1
ATOM 695 O O . LEU A 1 82 ? 6.422 -12.148 7.5 1 80.25 82 LEU A O 1
ATOM 699 N N . GLU A 1 83 ? 5.449 -13.25 9.188 1 75.94 83 GLU A N 1
ATOM 700 C CA . GLU A 1 83 ? 4.219 -12.477 9.055 1 75.94 83 GLU A CA 1
ATOM 701 C C . GLU A 1 83 ? 4.441 -11.016 9.445 1 75.94 83 GLU A C 1
ATOM 703 O O . GLU A 1 83 ? 3.689 -10.133 9.031 1 75.94 83 GLU A O 1
ATOM 708 N N . LYS A 1 84 ? 5.535 -10.773 10.18 1 74.62 84 LYS A N 1
ATOM 709 C CA . LYS A 1 84 ? 5.848 -9.414 10.609 1 74.62 84 LYS A CA 1
ATOM 710 C C . LYS A 1 84 ? 6.75 -8.711 9.594 1 74.62 84 LYS A C 1
ATOM 712 O O . LYS A 1 84 ? 6.941 -7.496 9.664 1 74.62 84 LYS A O 1
ATOM 717 N N . ASP A 1 85 ? 7.309 -9.547 8.703 1 79.5 85 ASP A N 1
ATOM 718 C CA . ASP A 1 85 ? 8.156 -8.984 7.656 1 79.5 85 ASP A CA 1
ATOM 719 C C . ASP A 1 85 ? 7.32 -8.562 6.449 1 79.5 85 ASP A C 1
ATOM 721 O O . ASP A 1 85 ? 7.133 -9.336 5.516 1 79.5 85 ASP A O 1
ATOM 725 N N . ASN A 1 86 ? 6.984 -7.352 6.504 1 77.62 86 ASN A N 1
ATOM 726 C CA . ASN A 1 86 ? 6.02 -6.848 5.535 1 77.62 86 ASN A CA 1
ATOM 727 C C . ASN A 1 86 ? 6.59 -6.848 4.121 1 77.62 86 ASN A C 1
ATOM 729 O O . ASN A 1 86 ? 5.867 -7.086 3.154 1 77.62 86 ASN A O 1
ATOM 733 N N . LEU A 1 87 ? 7.836 -6.559 3.969 1 79.25 87 LEU A N 1
ATOM 734 C CA . LEU A 1 87 ? 8.469 -6.586 2.652 1 79.25 87 LEU A CA 1
ATOM 735 C C . LEU A 1 87 ? 8.406 -7.988 2.053 1 79.25 87 LEU A C 1
ATOM 737 O O . LEU A 1 87 ? 8.016 -8.156 0.896 1 79.25 87 LEU A O 1
ATOM 741 N N . ARG A 1 88 ? 8.703 -8.906 2.801 1 80.56 88 ARG A N 1
ATOM 742 C CA . ARG A 1 88 ? 8.711 -10.289 2.332 1 80.56 88 ARG A CA 1
ATOM 743 C C . ARG A 1 88 ? 7.305 -10.75 1.964 1 80.56 88 ARG A C 1
ATOM 745 O O . ARG A 1 88 ? 7.109 -11.406 0.937 1 80.56 88 ARG A O 1
ATOM 752 N N . ILE A 1 89 ? 6.41 -10.438 2.822 1 79.25 89 ILE A N 1
ATOM 753 C CA . ILE A 1 89 ? 5.027 -10.828 2.578 1 79.25 89 ILE A CA 1
ATOM 754 C C . ILE A 1 89 ? 4.523 -10.164 1.296 1 79.25 89 ILE A C 1
ATOM 756 O O . ILE A 1 89 ? 3.877 -10.812 0.47 1 79.25 89 ILE A O 1
ATOM 760 N N . TRP A 1 90 ? 4.844 -8.984 1.177 1 77.5 90 TRP A N 1
ATOM 761 C CA . TRP A 1 90 ? 4.441 -8.281 -0.039 1 77.5 90 TRP A CA 1
ATOM 762 C C . TRP A 1 90 ? 5.051 -8.938 -1.272 1 77.5 90 TRP A C 1
ATOM 764 O O . TRP A 1 90 ? 4.395 -9.062 -2.309 1 77.5 90 TRP A O 1
ATOM 774 N N . PHE A 1 91 ? 6.203 -9.258 -1.153 1 79.31 91 PHE A N 1
ATOM 775 C CA . PHE A 1 91 ? 6.895 -9.914 -2.258 1 79.31 91 PHE A CA 1
ATOM 776 C C . PHE A 1 91 ? 6.215 -11.234 -2.611 1 79.31 91 PHE A C 1
ATOM 778 O O . PHE A 1 91 ? 5.883 -11.469 -3.775 1 79.31 91 PHE A O 1
ATOM 785 N N . ILE A 1 92 ? 5.977 -12 -1.61 1 79.69 92 ILE A N 1
ATOM 786 C CA . ILE A 1 92 ? 5.367 -13.305 -1.81 1 79.69 92 ILE A CA 1
ATOM 787 C C . ILE A 1 92 ? 3.971 -13.141 -2.406 1 79.69 92 ILE A C 1
ATOM 789 O O . ILE A 1 92 ? 3.613 -13.828 -3.365 1 79.69 92 ILE A O 1
ATOM 793 N N . ASP A 1 93 ? 3.193 -12.219 -1.903 1 80.62 93 ASP A N 1
ATOM 794 C CA . ASP A 1 93 ? 1.825 -12.008 -2.365 1 80.62 93 ASP A CA 1
ATOM 795 C C . ASP A 1 93 ? 1.804 -11.508 -3.809 1 80.62 93 ASP A C 1
ATOM 797 O O . ASP A 1 93 ? 0.967 -11.938 -4.605 1 80.62 93 ASP A O 1
ATOM 801 N N . SER A 1 94 ? 2.688 -10.555 -4.086 1 78.19 94 SER A N 1
ATOM 802 C CA . SER A 1 94 ? 2.742 -10.023 -5.445 1 78.19 94 SER A CA 1
ATOM 803 C C . SER A 1 94 ? 3.141 -11.102 -6.445 1 78.19 94 SER A C 1
ATOM 805 O O . SER A 1 94 ? 2.584 -11.172 -7.543 1 78.19 94 SER A O 1
ATOM 807 N N . TYR A 1 95 ? 4.02 -11.883 -6.062 1 77.69 95 TYR A N 1
ATOM 808 C CA . TYR A 1 95 ? 4.426 -12.977 -6.938 1 77.69 95 TYR A CA 1
ATOM 809 C C . TYR A 1 95 ? 3.287 -13.977 -7.133 1 77.69 95 TYR A C 1
ATOM 811 O O . TYR A 1 95 ? 3.064 -14.461 -8.242 1 77.69 95 TYR A O 1
ATOM 819 N N . THR A 1 96 ? 2.668 -14.281 -6.023 1 77.38 96 THR A N 1
ATOM 820 C CA . THR A 1 96 ? 1.532 -15.188 -6.105 1 77.38 96 THR A CA 1
ATOM 821 C C . THR A 1 96 ? 0.502 -14.688 -7.109 1 77.38 96 THR A C 1
ATOM 823 O O . THR A 1 96 ? 0.049 -15.438 -7.977 1 77.38 96 THR A O 1
ATOM 826 N N . ALA A 1 97 ? 0.176 -13.469 -6.992 1 77.69 97 ALA A N 1
ATOM 827 C CA . ALA A 1 97 ? -0.795 -12.867 -7.902 1 77.69 97 ALA A CA 1
ATOM 828 C C . ALA A 1 97 ? -0.292 -12.906 -9.344 1 77.69 97 ALA A C 1
ATOM 830 O O . ALA A 1 97 ? -1.021 -13.312 -10.25 1 77.69 97 ALA A O 1
ATOM 831 N N . MET A 1 98 ? 0.941 -12.531 -9.531 1 76.44 98 MET A N 1
ATOM 832 C CA . MET A 1 98 ? 1.528 -12.477 -10.867 1 76.44 98 MET A CA 1
ATOM 833 C C . MET A 1 98 ? 1.603 -13.875 -11.484 1 76.44 98 MET A C 1
ATOM 835 O O . MET A 1 98 ? 1.322 -14.047 -12.672 1 76.44 98 MET A O 1
ATOM 839 N N . ASN A 1 99 ? 2.025 -14.773 -10.672 1 73.06 99 ASN A N 1
ATOM 840 C CA . ASN A 1 99 ? 2.146 -16.156 -11.133 1 73.06 99 ASN A CA 1
ATOM 841 C C . ASN A 1 99 ? 0.798 -16.719 -11.57 1 73.06 99 ASN A C 1
ATOM 843 O O . ASN A 1 99 ? 0.721 -17.469 -12.547 1 73.06 99 ASN A O 1
ATOM 847 N N . GLN A 1 100 ? -0.161 -16.422 -10.828 1 73.88 100 GLN A N 1
ATOM 848 C CA . GLN A 1 100 ? -1.499 -16.891 -11.172 1 73.88 100 GLN A CA 1
ATOM 849 C C . GLN A 1 100 ? -1.969 -16.297 -12.492 1 73.88 100 GLN A C 1
ATOM 851 O O . GLN A 1 100 ? -2.598 -16.984 -13.297 1 73.88 100 GLN A O 1
ATOM 856 N N . ILE A 1 101 ? -1.664 -15.086 -12.711 1 75 101 ILE A N 1
ATOM 857 C CA . ILE A 1 101 ? -2.016 -14.414 -13.953 1 75 101 ILE A CA 1
ATOM 858 C C . ILE A 1 101 ? -1.271 -15.055 -15.117 1 75 101 ILE A C 1
ATOM 860 O O . ILE A 1 101 ? -1.848 -15.273 -16.188 1 75 101 ILE A O 1
ATOM 864 N N . GLN A 1 102 ? -0.043 -15.336 -14.898 1 70.69 102 GLN A N 1
ATOM 865 C CA . GLN A 1 102 ? 0.779 -15.93 -15.945 1 70.69 102 GLN A CA 1
ATOM 866 C C . GLN A 1 102 ? 0.323 -17.359 -16.266 1 70.69 102 GLN A C 1
ATOM 868 O O . GLN A 1 102 ? 0.38 -17.781 -17.406 1 70.69 102 GLN A O 1
ATOM 873 N N . ALA A 1 103 ? -0.057 -18.047 -15.203 1 68.19 103 ALA A N 1
ATOM 874 C CA . ALA A 1 103 ? -0.498 -19.438 -15.367 1 68.19 103 ALA A CA 1
ATOM 875 C C . ALA A 1 103 ? -1.787 -19.5 -16.188 1 68.19 103 ALA A C 1
ATOM 877 O O . ALA A 1 103 ? -2.002 -20.453 -16.938 1 68.19 103 ALA A O 1
ATOM 878 N N . ASP A 1 104 ? -2.584 -18.562 -15.961 1 70.38 104 ASP A N 1
ATOM 879 C CA . ASP A 1 104 ? -3.85 -18.531 -16.688 1 70.38 104 ASP A CA 1
ATOM 880 C C . ASP A 1 104 ? -4.207 -17.109 -17.109 1 70.38 104 ASP A C 1
ATOM 882 O O . ASP A 1 104 ? -4.578 -16.281 -16.266 1 70.38 104 ASP A O 1
ATOM 886 N N . ARG A 1 105 ? -4.176 -16.953 -18.312 1 69.06 105 ARG A N 1
ATOM 887 C CA . ARG A 1 105 ? -4.41 -15.625 -18.875 1 69.06 105 ARG A CA 1
ATOM 888 C C . ARG A 1 105 ? -5.828 -15.148 -18.578 1 69.06 105 ARG A C 1
ATOM 890 O O . ARG A 1 105 ? -6.117 -13.953 -18.672 1 69.06 105 ARG A O 1
ATOM 897 N N . LYS A 1 106 ? -6.656 -16.188 -18.156 1 73.06 106 LYS A N 1
ATOM 898 C CA . LYS A 1 106 ? -8.023 -15.805 -17.812 1 73.06 106 LYS A CA 1
ATOM 899 C C . LYS A 1 106 ? -8.047 -14.867 -16.609 1 73.06 106 LYS A C 1
ATOM 901 O O . LYS A 1 106 ? -9.023 -14.141 -16.391 1 73.06 106 LYS A O 1
ATOM 906 N N . LEU A 1 107 ? -6.953 -14.938 -15.891 1 78.19 107 LEU A N 1
ATOM 907 C CA . LEU A 1 107 ? -6.91 -14.125 -14.68 1 78.19 107 LEU A CA 1
ATOM 908 C C . LEU A 1 107 ? -6.359 -12.734 -14.977 1 78.19 107 LEU A C 1
ATOM 910 O O . LEU A 1 107 ? -6.41 -11.844 -14.125 1 78.19 107 LEU A O 1
ATOM 914 N N . LYS A 1 108 ? -5.906 -12.688 -16.25 1 74.62 108 LYS A N 1
ATOM 915 C CA . LYS A 1 108 ? -5.402 -11.367 -16.625 1 74.62 108 LYS A CA 1
ATOM 916 C C . LYS A 1 108 ? -6.504 -10.312 -16.547 1 74.62 108 LYS A C 1
ATOM 918 O O . LYS A 1 108 ? -7.602 -10.508 -17.078 1 74.62 108 LYS A O 1
ATOM 923 N N . GLY A 1 109 ? -6.289 -9.305 -15.844 1 77.62 109 GLY A N 1
ATOM 924 C CA . GLY A 1 109 ? -7.266 -8.242 -15.703 1 77.62 109 GLY A CA 1
ATOM 925 C C . GLY A 1 109 ? -8.219 -8.461 -14.539 1 77.62 109 GLY A C 1
ATOM 926 O O . GLY A 1 109 ? -9.016 -7.578 -14.211 1 77.62 109 GLY A O 1
ATOM 927 N N . ARG A 1 110 ? -8.039 -9.672 -13.953 1 84.25 110 ARG A N 1
ATOM 928 C CA . ARG A 1 110 ? -8.977 -9.977 -12.875 1 84.25 110 ARG A CA 1
ATOM 929 C C . ARG A 1 110 ? -8.336 -9.727 -11.508 1 84.25 110 ARG A C 1
ATOM 931 O O . ARG A 1 110 ? -8.977 -9.922 -10.477 1 84.25 110 ARG A O 1
ATOM 938 N N . ILE A 1 111 ? -7.109 -9.391 -11.508 1 81.12 111 ILE A N 1
ATOM 939 C CA . ILE A 1 111 ? -6.43 -8.93 -10.305 1 81.12 111 ILE A CA 1
ATOM 940 C C . ILE A 1 111 ? -6.008 -7.473 -10.461 1 81.12 111 ILE A C 1
ATOM 942 O O . ILE A 1 111 ? -5.176 -7.152 -11.312 1 81.12 111 ILE A O 1
ATOM 946 N N . ILE A 1 112 ? -6.582 -6.609 -9.672 1 81.5 112 ILE A N 1
ATOM 947 C CA . ILE A 1 112 ? -6.395 -5.172 -9.82 1 81.5 112 ILE A CA 1
ATOM 948 C C . ILE A 1 112 ? -5.664 -4.613 -8.602 1 81.5 112 ILE A C 1
ATOM 950 O O . ILE A 1 112 ? -6.07 -4.855 -7.461 1 81.5 112 ILE A O 1
ATOM 954 N N . PHE A 1 113 ? -4.625 -3.93 -8.875 1 77.56 113 PHE A N 1
ATOM 955 C CA . PHE A 1 113 ? -3.828 -3.346 -7.801 1 77.56 113 PHE A CA 1
ATOM 956 C C . PHE A 1 113 ? -3.994 -1.832 -7.766 1 77.56 113 PHE A C 1
ATOM 958 O O . PHE A 1 113 ? -4.156 -1.195 -8.812 1 77.56 113 PHE A O 1
ATOM 965 N N . GLU A 1 114 ? -3.947 -1.334 -6.566 1 76.31 114 GLU A N 1
ATOM 966 C CA . GLU A 1 114 ? -4.055 0.112 -6.398 1 76.31 114 GLU A CA 1
ATOM 967 C C . GLU A 1 114 ? -2.814 0.823 -6.93 1 76.31 114 GLU A C 1
ATOM 969 O O . GLU A 1 114 ? -1.76 0.206 -7.094 1 76.31 114 GLU A O 1
ATOM 974 N N . ASN A 1 115 ? -3.002 2.1 -7.133 1 70.5 115 ASN A N 1
ATOM 975 C CA . ASN A 1 115 ? -1.914 2.92 -7.656 1 70.5 115 ASN A CA 1
ATOM 976 C C . ASN A 1 115 ? -0.86 3.199 -6.59 1 70.5 115 ASN A C 1
ATOM 978 O O . ASN A 1 115 ? -1.194 3.416 -5.422 1 70.5 115 ASN A O 1
ATOM 982 N N . VAL A 1 116 ? 0.375 3.074 -6.953 1 66.19 116 VAL A N 1
ATOM 983 C CA . VAL A 1 116 ? 1.495 3.463 -6.105 1 66.19 116 VAL A CA 1
ATOM 984 C C . VAL A 1 116 ? 2.279 4.594 -6.77 1 66.19 116 VAL A C 1
ATOM 986 O O . VAL A 1 116 ? 2.594 4.523 -7.957 1 66.19 116 VAL A O 1
ATOM 989 N N . PRO A 1 117 ? 2.398 5.746 -5.922 1 64 117 PRO A N 1
ATOM 990 C CA . PRO A 1 117 ? 3.131 6.859 -6.527 1 64 117 PRO A CA 1
ATOM 991 C C . PRO A 1 117 ? 4.469 6.43 -7.125 1 64 117 PRO A C 1
ATOM 993 O O . PRO A 1 117 ? 5.031 5.41 -6.719 1 64 117 PRO A O 1
ATOM 996 N N . SER A 1 118 ? 4.938 7.305 -7.988 1 63.03 118 SER A N 1
ATOM 997 C CA . SER A 1 118 ? 6.172 7.09 -8.734 1 63.03 118 SER A CA 1
ATOM 998 C C . SER A 1 118 ? 7.398 7.277 -7.848 1 63.03 118 SER A C 1
ATOM 1000 O O . SER A 1 118 ? 7.273 7.688 -6.691 1 63.03 118 SER A O 1
ATOM 1002 N N . GLY A 1 119 ? 8.555 6.688 -8.062 1 66.62 119 GLY A N 1
ATOM 1003 C CA . GLY A 1 119 ? 9.844 6.824 -7.402 1 66.62 119 GLY A CA 1
ATOM 1004 C C . GLY A 1 119 ? 10.625 5.523 -7.348 1 66.62 119 GLY A C 1
ATOM 1005 O O . GLY A 1 119 ? 11.781 5.508 -6.93 1 66.62 119 GLY A O 1
ATOM 1006 N N . HIS A 1 120 ? 9.938 4.77 -7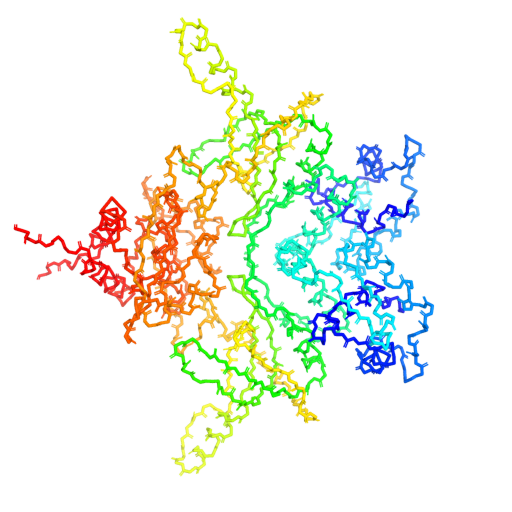.902 1 74.31 120 HIS A N 1
ATOM 1007 C CA . HIS A 1 120 ? 10.555 3.449 -7.891 1 74.31 120 HIS A CA 1
ATOM 1008 C C . HIS A 1 120 ? 11.82 3.424 -8.742 1 74.31 120 HIS A C 1
ATOM 1010 O O . HIS A 1 120 ? 12.711 2.604 -8.523 1 74.31 120 HIS A O 1
ATOM 1016 N N . LYS A 1 121 ? 11.906 4.438 -9.594 1 77.69 121 LYS A N 1
ATOM 1017 C CA . LYS A 1 121 ? 13.039 4.434 -10.516 1 77.69 121 LYS A CA 1
ATOM 1018 C C . LYS A 1 121 ? 14.344 4.75 -9.789 1 77.69 121 LYS A C 1
ATOM 1020 O O . LYS A 1 121 ? 15.43 4.469 -10.305 1 77.69 121 LYS A O 1
ATOM 1025 N N . TRP A 1 122 ? 14.211 5.32 -8.586 1 86.62 122 TRP A N 1
ATOM 1026 C CA . TRP A 1 122 ? 15.406 5.715 -7.848 1 86.62 122 TRP A CA 1
ATOM 1027 C C . TRP A 1 122 ? 15.812 4.633 -6.855 1 86.62 122 TRP A C 1
ATOM 1029 O O . TRP A 1 122 ? 16.875 4.723 -6.227 1 86.62 122 TRP A O 1
ATOM 1039 N N . LEU A 1 123 ? 15.047 3.633 -6.695 1 83.62 123 LEU A N 1
ATOM 1040 C CA . LEU A 1 123 ? 15.266 2.621 -5.664 1 83.62 123 LEU A CA 1
ATOM 1041 C C . LEU A 1 123 ? 16.625 1.963 -5.832 1 83.62 123 LEU A C 1
ATOM 1043 O O . LEU A 1 123 ? 17.391 1.851 -4.867 1 83.62 123 LEU A O 1
ATOM 1047 N N . ASN A 1 124 ? 16.969 1.645 -6.98 1 79.19 124 ASN A N 1
ATOM 1048 C CA . ASN A 1 124 ? 18.234 0.943 -7.223 1 79.19 124 ASN A CA 1
ATOM 1049 C C . ASN A 1 124 ? 19.438 1.83 -6.922 1 79.19 124 ASN A C 1
ATOM 1051 O O . ASN A 1 124 ? 20.391 1.394 -6.27 1 79.19 124 ASN A O 1
ATOM 1055 N N . VAL A 1 125 ? 19.375 3.025 -7.379 1 84.88 125 VAL A N 1
ATOM 1056 C CA . VAL A 1 125 ? 20.484 3.943 -7.184 1 84.88 125 VAL A CA 1
ATOM 1057 C C . VAL A 1 125 ? 20.688 4.207 -5.691 1 84.88 125 VAL A C 1
ATOM 1059 O O . VAL A 1 125 ? 21.812 4.223 -5.199 1 84.88 125 VAL A O 1
ATOM 1062 N N . ILE A 1 126 ? 19.625 4.344 -5.047 1 90.88 126 ILE A N 1
ATOM 1063 C CA . ILE A 1 126 ? 19.703 4.672 -3.625 1 90.88 126 ILE A CA 1
ATOM 1064 C C . ILE A 1 126 ? 20.172 3.449 -2.836 1 90.88 126 ILE A C 1
ATOM 1066 O O . ILE A 1 126 ? 21.016 3.561 -1.951 1 90.88 126 ILE A O 1
ATOM 1070 N N . THR A 1 127 ? 19.672 2.275 -3.172 1 86.62 127 THR A N 1
ATOM 1071 C CA . THR A 1 127 ? 20.094 1.068 -2.467 1 86.62 127 THR A CA 1
ATOM 1072 C C . THR A 1 127 ? 21.562 0.773 -2.727 1 86.62 127 THR A C 1
ATOM 1074 O O . THR A 1 127 ? 22.281 0.336 -1.824 1 86.62 127 THR A O 1
ATOM 1077 N N . ASP A 1 128 ? 21.969 1.023 -3.912 1 82.56 128 ASP A N 1
ATOM 1078 C CA . ASP A 1 128 ? 23.375 0.848 -4.238 1 82.56 128 ASP A CA 1
ATOM 1079 C C . ASP A 1 128 ? 24.25 1.797 -3.42 1 82.56 128 ASP A C 1
ATOM 1081 O O . ASP A 1 128 ? 25.312 1.405 -2.93 1 82.56 128 ASP A O 1
ATOM 1085 N N . ALA A 1 129 ? 23.812 2.988 -3.377 1 90.62 129 ALA A N 1
ATOM 1086 C CA . ALA A 1 129 ? 24.547 3.982 -2.602 1 90.62 129 ALA A CA 1
ATOM 1087 C C . ALA A 1 129 ? 24.594 3.602 -1.125 1 90.62 129 ALA A C 1
ATOM 1089 O O . ALA A 1 129 ? 25.609 3.783 -0.463 1 90.62 129 ALA A O 1
ATOM 1090 N N . MET A 1 130 ? 23.547 3.111 -0.58 1 90.69 130 MET A N 1
ATOM 1091 C CA . MET A 1 130 ? 23.5 2.648 0.804 1 90.69 130 MET A CA 1
ATOM 1092 C C . MET A 1 130 ? 24.484 1.501 1.024 1 90.69 130 MET A C 1
ATOM 1094 O O . MET A 1 130 ? 25.203 1.483 2.018 1 90.69 130 MET A O 1
ATOM 1098 N N . ARG A 1 131 ? 24.5 0.621 0.109 1 83.69 131 ARG A N 1
ATOM 1099 C CA . ARG A 1 131 ? 25.359 -0.553 0.196 1 83.69 131 ARG A CA 1
ATOM 1100 C C . ARG A 1 131 ? 26.828 -0.155 0.18 1 83.69 131 ARG A C 1
ATOM 1102 O O . ARG A 1 131 ? 27.641 -0.704 0.934 1 83.69 131 ARG A O 1
ATOM 1109 N N . ASN A 1 132 ? 27.156 0.812 -0.643 1 85.06 132 ASN A N 1
ATOM 1110 C CA . ASN A 1 132 ? 28.547 1.173 -0.873 1 85.06 132 ASN A CA 1
ATOM 1111 C C . ASN A 1 132 ? 28.922 2.441 -0.116 1 85.06 132 ASN A C 1
ATOM 1113 O O . ASN A 1 132 ? 30.016 2.977 -0.306 1 85.06 132 ASN A O 1
ATOM 1117 N N . ASN A 1 133 ? 28.062 2.9 0.621 1 92.12 133 ASN A N 1
ATOM 1118 C CA . ASN A 1 133 ? 28.297 4.113 1.395 1 92.12 133 ASN A CA 1
ATOM 1119 C C . ASN A 1 133 ? 28.703 5.277 0.499 1 92.12 133 ASN A C 1
ATOM 1121 O O . ASN A 1 133 ? 29.703 5.945 0.763 1 92.12 133 ASN A O 1
ATOM 1125 N N . GLN A 1 134 ? 27.906 5.484 -0.496 1 94.56 134 GLN A N 1
ATOM 1126 C CA . GLN A 1 134 ? 28.188 6.555 -1.446 1 94.56 134 GLN A CA 1
ATOM 1127 C C . GLN A 1 134 ? 27.266 7.746 -1.221 1 94.56 134 GLN A C 1
ATOM 1129 O O . GLN A 1 134 ? 26.078 7.578 -0.942 1 94.56 134 GLN A O 1
ATOM 1134 N N . VAL A 1 135 ? 27.844 8.914 -1.328 1 97.69 135 VAL A N 1
ATOM 1135 C CA . VAL A 1 135 ? 27.062 10.148 -1.248 1 97.69 135 VAL A CA 1
ATOM 1136 C C . VAL A 1 135 ? 26.312 10.375 -2.562 1 97.69 135 VAL A C 1
ATOM 1138 O O . VAL A 1 135 ? 26.875 10.18 -3.643 1 97.69 135 VAL A O 1
ATOM 1141 N N . LEU A 1 136 ? 25.031 10.727 -2.492 1 97.62 136 LEU A N 1
ATOM 1142 C CA . LEU A 1 136 ? 24.219 11.016 -3.67 1 97.62 136 LEU A CA 1
ATOM 1143 C C . LEU A 1 136 ? 23.953 12.516 -3.783 1 97.62 136 LEU A C 1
ATOM 1145 O O . LEU A 1 136 ? 23.766 13.195 -2.771 1 97.62 136 LEU A O 1
ATOM 1149 N N . ASN A 1 137 ? 23.969 12.969 -4.945 1 97.81 137 ASN A N 1
ATOM 1150 C CA . ASN A 1 137 ? 23.391 14.273 -5.254 1 97.81 137 ASN A CA 1
ATOM 1151 C C . ASN A 1 137 ? 21.969 14.141 -5.801 1 97.81 137 ASN A C 1
ATOM 1153 O O . ASN A 1 137 ? 21.734 13.375 -6.73 1 97.81 137 ASN A O 1
ATOM 1157 N N . VAL A 1 138 ? 21.047 14.93 -5.219 1 96.81 138 VAL A N 1
ATOM 1158 C CA . VAL A 1 138 ? 19.656 14.766 -5.598 1 96.81 138 VAL A CA 1
ATOM 1159 C C . VAL A 1 138 ? 19.062 16.125 -6 1 96.81 138 VAL A C 1
ATOM 1161 O O . VAL A 1 138 ? 19.438 17.156 -5.441 1 96.81 138 VAL A O 1
ATOM 1164 N N . THR A 1 139 ? 18.281 16.094 -7.004 1 96.06 139 THR A N 1
ATOM 1165 C CA . THR A 1 139 ? 17.359 17.188 -7.328 1 96.06 139 THR A CA 1
ATOM 1166 C C . THR A 1 139 ? 15.961 16.875 -6.816 1 96.06 139 THR A C 1
ATOM 1168 O O . THR A 1 139 ? 15.328 15.922 -7.258 1 96.06 139 THR A O 1
ATOM 1171 N N . HIS A 1 140 ? 15.586 17.688 -5.848 1 93.69 140 HIS A N 1
ATOM 1172 C CA . HIS A 1 140 ? 14.352 17.391 -5.137 1 93.69 140 HIS A CA 1
ATOM 1173 C C . HIS A 1 140 ? 13.391 18.578 -5.191 1 93.69 140 HIS A C 1
ATOM 1175 O O . HIS A 1 140 ? 13.805 19.734 -4.996 1 93.69 140 HIS A O 1
ATOM 1181 N N . GLN A 1 141 ? 12.156 18.328 -5.473 1 89 141 GLN A N 1
ATOM 1182 C CA . GLN A 1 141 ? 11.117 19.359 -5.438 1 89 141 GLN A CA 1
ATOM 1183 C C . GLN A 1 141 ? 10.039 19.016 -4.414 1 89 141 GLN A C 1
ATOM 1185 O O . GLN A 1 141 ? 9.133 18.234 -4.699 1 89 141 GLN A O 1
ATOM 1190 N N . GLY A 1 142 ? 10.117 19.688 -3.312 1 85.19 142 GLY A N 1
ATOM 1191 C CA . GLY A 1 142 ? 9.141 19.453 -2.258 1 85.19 142 GLY A CA 1
ATOM 1192 C C . GLY A 1 142 ? 7.766 20 -2.6 1 85.19 142 GLY A C 1
ATOM 1193 O O . GLY A 1 142 ? 7.625 20.828 -3.498 1 85.19 142 GLY A O 1
ATOM 1194 N N . PHE A 1 143 ? 6.781 19.547 -1.924 1 79.62 143 PHE A N 1
ATOM 1195 C CA . PHE A 1 143 ? 5.41 20 -2.133 1 79.62 143 PHE A CA 1
ATOM 1196 C C . PHE A 1 143 ? 5.254 21.453 -1.691 1 79.62 143 PHE A C 1
ATOM 1198 O O . PHE A 1 143 ? 5.754 21.844 -0.635 1 79.62 143 PHE A O 1
ATOM 1205 N N . GLY A 1 144 ? 4.59 22.219 -2.455 1 76.38 144 GLY A N 1
ATOM 1206 C CA . GLY A 1 144 ? 4.336 23.625 -2.146 1 76.38 144 GLY A CA 1
ATOM 1207 C C . GLY A 1 144 ? 5.492 24.531 -2.518 1 76.38 144 GLY A C 1
ATOM 1208 O O . GLY A 1 144 ? 5.398 25.75 -2.377 1 76.38 144 GLY A O 1
ATOM 1209 N N . LYS A 1 145 ? 6.613 23.812 -2.959 1 79.25 145 LYS A N 1
ATOM 1210 C CA . LYS A 1 145 ? 7.777 24.625 -3.324 1 79.25 145 LYS A CA 1
ATOM 1211 C C . LYS A 1 145 ? 7.793 24.922 -4.82 1 79.25 145 LYS A C 1
ATOM 1213 O O . LYS A 1 145 ? 7.555 24.016 -5.641 1 79.25 145 LYS A O 1
ATOM 1218 N N . PRO A 1 146 ? 8.055 26.078 -5.152 1 78.56 146 PRO A N 1
ATOM 1219 C CA . PRO A 1 146 ? 7.973 26.469 -6.559 1 78.56 146 PRO A CA 1
ATOM 1220 C C . PRO A 1 146 ? 9.133 25.922 -7.391 1 78.56 146 PRO A C 1
ATOM 1222 O O . PRO A 1 146 ? 8.969 25.672 -8.586 1 78.56 146 PRO A O 1
ATOM 1225 N N . GLU A 1 147 ? 10.328 25.812 -6.75 1 88.5 147 GLU A N 1
ATOM 1226 C CA . GLU A 1 147 ? 11.492 25.375 -7.512 1 88.5 147 GLU A CA 1
ATOM 1227 C C . GLU A 1 147 ? 12.18 24.188 -6.855 1 88.5 147 GLU A C 1
ATOM 1229 O O . GLU A 1 147 ? 12.109 24.016 -5.637 1 88.5 147 GLU A O 1
ATOM 1234 N N . PRO A 1 148 ? 12.844 23.406 -7.73 1 92.25 148 PRO A N 1
ATOM 1235 C CA . PRO A 1 148 ? 13.617 22.297 -7.184 1 92.25 148 PRO A CA 1
ATOM 1236 C C . PRO A 1 148 ? 14.938 22.734 -6.566 1 92.25 148 PRO A C 1
ATOM 1238 O O . PRO A 1 148 ? 15.453 23.797 -6.898 1 92.25 148 PRO A O 1
ATOM 1241 N N . TRP A 1 149 ? 15.422 21.984 -5.66 1 92 149 TRP A N 1
ATOM 1242 C CA . TRP A 1 149 ? 16.719 22.203 -5.031 1 92 149 TRP A CA 1
ATOM 1243 C C . TRP A 1 149 ? 17.672 21.047 -5.312 1 92 149 TRP A C 1
ATOM 1245 O O . TRP A 1 149 ? 17.234 19.922 -5.531 1 92 149 TRP A O 1
ATOM 1255 N N . TYR A 1 150 ? 18.922 21.438 -5.312 1 94.06 150 TYR A N 1
ATOM 1256 C CA . TYR A 1 150 ? 19.984 20.453 -5.512 1 94.06 150 TYR A CA 1
ATOM 1257 C C . TYR A 1 150 ? 20.859 20.344 -4.27 1 94.06 150 TYR A C 1
ATOM 1259 O O . TYR A 1 150 ? 21.297 21.344 -3.705 1 94.06 150 TYR A O 1
ATOM 1267 N N . PHE A 1 151 ? 21.047 19.125 -3.797 1 96.12 151 PHE A N 1
ATOM 1268 C CA . PHE A 1 151 ? 21.859 18.969 -2.594 1 96.12 151 PHE A CA 1
ATOM 1269 C C . PHE A 1 151 ? 22.328 17.516 -2.447 1 96.12 151 PHE A C 1
ATOM 1271 O O . PHE A 1 151 ? 21.812 16.625 -3.115 1 96.12 151 PHE A O 1
ATOM 1278 N N . ASP A 1 152 ? 23.297 17.344 -1.597 1 97.62 152 ASP A N 1
ATOM 1279 C CA . ASP A 1 152 ? 23.859 16.031 -1.338 1 97.62 152 ASP A CA 1
ATOM 1280 C C . ASP A 1 152 ? 23.172 15.352 -0.16 1 97.62 152 ASP A C 1
ATOM 1282 O O . ASP A 1 152 ? 22.766 16.016 0.8 1 97.62 152 ASP A O 1
ATOM 1286 N N . ILE A 1 153 ? 23.109 14.008 -0.273 1 97.88 153 ILE A N 1
ATOM 1287 C CA . ILE A 1 153 ? 22.562 13.25 0.85 1 97.88 153 ILE A CA 1
ATOM 1288 C C . ILE A 1 153 ? 23.406 12.008 1.094 1 97.88 153 ILE A C 1
ATOM 1290 O O . ILE A 1 153 ? 24.031 11.477 0.167 1 97.88 153 ILE A O 1
ATOM 1294 N N . GLU A 1 154 ? 23.516 11.625 2.303 1 97.94 154 GLU A N 1
ATOM 1295 C CA . GLU A 1 154 ? 24.062 10.336 2.719 1 97.94 154 GLU A CA 1
ATOM 1296 C C . GLU A 1 154 ? 22.969 9.367 3.121 1 97.94 154 GLU A C 1
ATOM 1298 O O . GLU A 1 154 ? 22.516 9.367 4.266 1 97.94 154 GLU A O 1
ATOM 1303 N N . PRO A 1 155 ? 22.531 8.477 2.189 1 97.06 155 PRO A N 1
ATOM 1304 C CA . PRO A 1 155 ? 21.359 7.637 2.434 1 97.06 155 PRO A CA 1
ATOM 1305 C C . PRO A 1 155 ? 21.609 6.539 3.461 1 97.06 155 PRO A C 1
ATOM 1307 O O . PRO A 1 155 ? 22.594 5.801 3.344 1 97.06 155 PRO A O 1
ATOM 1310 N N . TYR A 1 156 ? 20.734 6.453 4.469 1 94.56 156 TYR A N 1
ATOM 1311 C CA . TYR A 1 156 ? 20.859 5.492 5.559 1 94.56 156 TYR A CA 1
ATOM 1312 C C . TYR A 1 156 ? 19.812 4.387 5.438 1 94.56 156 TYR A C 1
ATOM 1314 O O . TYR A 1 156 ? 20.156 3.201 5.473 1 94.56 156 TYR A O 1
ATOM 1322 N N . TYR A 1 157 ? 18.547 4.793 5.297 1 92.44 157 TYR A N 1
ATOM 1323 C CA . TYR A 1 157 ? 17.422 3.861 5.328 1 92.44 157 TYR A CA 1
ATOM 1324 C C . TYR A 1 157 ? 16.422 4.176 4.227 1 92.44 157 TYR A C 1
ATOM 1326 O O . TYR A 1 157 ? 16.344 5.312 3.758 1 92.44 157 TYR A O 1
ATOM 1334 N N . LEU A 1 158 ? 15.773 3.145 3.764 1 91.38 158 LEU A N 1
ATOM 1335 C CA . LEU A 1 158 ? 14.586 3.285 2.934 1 91.38 158 LEU A CA 1
ATOM 1336 C C . LEU A 1 158 ? 13.336 2.838 3.689 1 91.38 158 LEU A C 1
ATOM 1338 O O . LEU A 1 158 ? 13.375 1.848 4.422 1 91.38 158 LEU A O 1
ATOM 1342 N N . LYS A 1 159 ? 12.297 3.611 3.533 1 88.81 159 LYS A N 1
ATOM 1343 C CA . LYS A 1 159 ? 11.055 3.297 4.227 1 88.81 159 LYS A CA 1
ATOM 1344 C C . LYS A 1 159 ? 9.844 3.502 3.311 1 88.81 159 LYS A C 1
ATOM 1346 O O . LYS A 1 159 ? 9.812 4.453 2.529 1 88.81 159 LYS A O 1
ATOM 1351 N N . VAL A 1 160 ? 8.969 2.553 3.355 1 85.94 160 VAL A N 1
ATOM 1352 C CA . VAL A 1 160 ? 7.707 2.684 2.629 1 85.94 160 VAL A CA 1
ATOM 1353 C C . VAL A 1 160 ? 6.594 3.08 3.594 1 85.94 160 VAL A C 1
ATOM 1355 O O . VAL A 1 160 ? 6.367 2.41 4.602 1 85.94 160 VAL A O 1
ATOM 1358 N N . VAL A 1 161 ? 5.965 4.211 3.336 1 83.94 161 VAL A N 1
ATOM 1359 C CA . VAL A 1 161 ? 4.84 4.688 4.133 1 83.94 161 VAL A CA 1
ATOM 1360 C C . VAL A 1 161 ? 3.707 5.137 3.217 1 83.94 161 VAL A C 1
ATOM 1362 O O . VAL A 1 161 ? 3.916 5.949 2.314 1 83.94 161 VAL A O 1
ATOM 1365 N N . LYS A 1 162 ? 2.484 4.648 3.494 1 79.81 162 LYS A N 1
ATOM 1366 C CA . LYS A 1 162 ? 1.305 4.996 2.707 1 79.81 162 LYS A CA 1
ATOM 1367 C C . LYS A 1 162 ? 1.584 4.867 1.212 1 79.81 162 LYS A C 1
ATOM 1369 O O . LYS A 1 162 ? 1.31 5.789 0.442 1 79.81 162 LYS A O 1
ATOM 1374 N N . ARG A 1 163 ? 2.27 3.904 0.818 1 78.06 163 ARG A N 1
ATOM 1375 C CA . ARG A 1 163 ? 2.508 3.494 -0.562 1 78.06 163 ARG A CA 1
ATOM 1376 C C . ARG A 1 163 ? 3.588 4.355 -1.209 1 78.06 163 ARG A C 1
ATOM 1378 O O . ARG A 1 163 ? 3.713 4.387 -2.436 1 78.06 163 ARG A O 1
ATOM 1385 N N . ARG A 1 164 ? 4.309 5.07 -0.392 1 83.69 164 ARG A N 1
ATOM 1386 C CA . ARG A 1 164 ? 5.371 5.914 -0.925 1 83.69 164 ARG A CA 1
ATOM 1387 C C . ARG A 1 164 ? 6.723 5.531 -0.339 1 83.69 164 ARG A C 1
ATOM 1389 O O . ARG A 1 164 ? 6.828 5.23 0.852 1 83.69 164 ARG A O 1
ATOM 1396 N N . TRP A 1 165 ? 7.695 5.508 -1.211 1 86.88 165 TRP A N 1
ATOM 1397 C CA . TRP A 1 165 ? 9.07 5.266 -0.792 1 86.88 165 TRP A CA 1
ATOM 1398 C C . TRP A 1 165 ? 9.719 6.547 -0.273 1 86.88 165 TRP A C 1
ATOM 1400 O O . TRP A 1 165 ? 9.547 7.617 -0.862 1 86.88 165 TRP A O 1
ATOM 1410 N N . TYR A 1 166 ? 10.438 6.406 0.829 1 91.94 166 TYR A N 1
ATOM 1411 C CA . TYR A 1 166 ? 11.195 7.504 1.416 1 91.94 166 TYR A CA 1
ATOM 1412 C C . TYR A 1 166 ? 12.633 7.086 1.695 1 91.94 166 TYR A C 1
ATOM 1414 O O . TYR A 1 166 ? 12.906 5.922 1.993 1 91.94 166 TYR A O 1
ATOM 1422 N N . VAL A 1 167 ? 13.531 8.047 1.579 1 95.12 167 VAL A N 1
ATOM 1423 C CA . VAL A 1 167 ? 14.906 7.809 1.994 1 95.12 167 VAL A CA 1
ATOM 1424 C C . VAL A 1 167 ? 15.25 8.695 3.193 1 95.12 167 VAL A C 1
ATOM 1426 O O . VAL A 1 167 ? 14.969 9.891 3.188 1 95.12 167 VAL A O 1
ATOM 1429 N N . LEU A 1 168 ? 15.648 8.062 4.277 1 95.81 168 LEU A N 1
ATOM 1430 C CA . LEU A 1 168 ? 16.25 8.766 5.406 1 95.81 168 LEU A CA 1
ATOM 1431 C C . LEU A 1 168 ? 17.75 8.945 5.199 1 95.81 168 LEU A C 1
ATOM 1433 O O . LEU A 1 168 ? 18.469 7.969 4.992 1 95.81 168 LEU A O 1
ATOM 1437 N N . ALA A 1 169 ? 18.188 10.164 5.219 1 96.69 169 ALA A N 1
ATOM 1438 C CA . ALA A 1 169 ? 19.578 10.438 4.906 1 96.69 169 ALA A CA 1
ATOM 1439 C C . ALA A 1 169 ? 20.156 11.523 5.82 1 96.69 169 ALA A C 1
ATOM 1441 O O . ALA A 1 169 ? 19.406 12.391 6.297 1 96.69 169 ALA A O 1
ATOM 1442 N N . ARG A 1 170 ? 21.391 11.414 6.09 1 96.44 170 ARG A N 1
ATOM 1443 C CA . ARG A 1 170 ? 22.094 12.516 6.734 1 96.44 170 ARG A CA 1
ATOM 1444 C C . ARG A 1 170 ? 22.375 13.633 5.742 1 96.44 170 ARG A C 1
ATOM 1446 O O . ARG A 1 170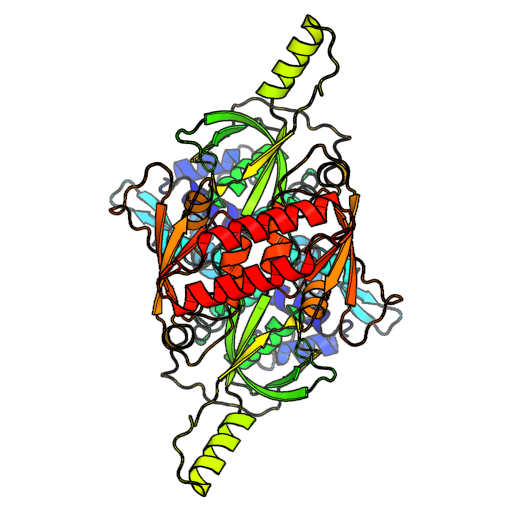 ? 22.766 13.375 4.602 1 96.44 170 ARG A O 1
ATOM 1453 N N . SER A 1 171 ? 22.125 14.82 6.117 1 95.69 171 SER A N 1
ATOM 1454 C CA . SER A 1 171 ? 22.391 15.984 5.273 1 95.69 171 SER A CA 1
ATOM 1455 C C . SER A 1 171 ? 23.75 16.594 5.574 1 95.69 171 SER A C 1
ATOM 1457 O O . SER A 1 171 ? 23.938 17.219 6.613 1 95.69 171 SER A O 1
ATOM 1459 N N . PRO A 1 172 ? 24.641 16.484 4.652 1 95.12 172 PRO A N 1
ATOM 1460 C CA . PRO A 1 172 ? 25.938 17.141 4.879 1 95.12 172 PRO A CA 1
ATOM 1461 C C . PRO A 1 172 ? 25.828 18.656 5.027 1 95.12 172 PRO A C 1
ATOM 1463 O O . PRO A 1 172 ? 26.531 19.25 5.836 1 95.12 172 PRO A O 1
ATOM 1466 N N . TYR A 1 173 ? 24.969 19.234 4.277 1 92.94 173 TYR A N 1
ATOM 1467 C CA . TYR A 1 173 ? 24.797 20.688 4.289 1 92.94 173 TYR A CA 1
ATOM 1468 C C . TYR A 1 173 ? 24.375 21.188 5.664 1 92.94 173 TYR A C 1
ATOM 1470 O O . TYR A 1 173 ? 25.047 22.016 6.277 1 92.94 173 TYR A O 1
ATOM 1478 N N . TYR A 1 174 ? 23.312 20.656 6.168 1 92.44 174 TYR A N 1
ATOM 1479 C CA . TYR A 1 174 ? 22.781 21.109 7.445 1 92.44 174 TYR A CA 1
ATOM 1480 C C . TYR A 1 174 ? 23.688 20.672 8.594 1 92.44 174 TYR A C 1
ATOM 1482 O O . TYR A 1 174 ? 23.812 21.375 9.602 1 92.44 174 TYR A O 1
ATOM 1490 N N . SER A 1 175 ? 24.281 19.531 8.469 1 93.44 175 SER A N 1
ATOM 1491 C CA . SER A 1 175 ? 25.203 19.062 9.5 1 93.44 175 SER A CA 1
ATOM 1492 C C . SER A 1 175 ? 26.422 19.969 9.609 1 93.44 175 SER A C 1
ATOM 1494 O O . SER A 1 175 ? 26.812 20.359 10.711 1 93.44 175 SER A O 1
ATOM 1496 N N . ASN A 1 176 ? 26.938 20.297 8.492 1 93 176 ASN A N 1
ATOM 1497 C CA . ASN A 1 176 ? 28.094 21.203 8.477 1 93 176 ASN A CA 1
ATOM 1498 C C . ASN A 1 176 ? 27.719 22.594 8.961 1 93 176 ASN A C 1
ATOM 1500 O O . ASN A 1 176 ? 28.5 23.234 9.672 1 93 176 ASN A O 1
ATOM 1504 N N . ARG A 1 177 ? 26.562 23.031 8.547 1 93.12 177 ARG A N 1
ATOM 1505 C CA . ARG A 1 177 ? 26.078 24.344 8.992 1 93.12 177 ARG A CA 1
ATOM 1506 C C . ARG A 1 177 ? 25.953 24.375 10.508 1 93.12 177 ARG A C 1
ATOM 1508 O O . ARG A 1 177 ? 26.375 25.344 11.148 1 93.12 177 ARG A O 1
ATOM 1515 N N . ASN A 1 178 ? 25.375 23.359 11.055 1 93.5 178 ASN A N 1
ATOM 1516 C CA . ASN A 1 178 ? 25.234 23.281 12.5 1 93.5 178 ASN A CA 1
ATOM 1517 C C . ASN A 1 178 ? 26.578 23.234 13.211 1 93.5 178 ASN A C 1
ATOM 1519 O O . ASN A 1 178 ? 26.766 23.875 14.242 1 93.5 178 ASN A O 1
ATOM 1523 N N . ARG A 1 179 ? 27.531 22.5 12.711 1 92.75 179 ARG A N 1
ATOM 1524 C CA . ARG A 1 179 ? 28.859 22.422 13.289 1 92.75 179 ARG A CA 1
ATOM 1525 C C . ARG A 1 179 ? 29.547 23.797 13.289 1 92.75 179 ARG A C 1
ATOM 1527 O O . ARG A 1 179 ? 30.188 24.172 14.273 1 92.75 179 ARG A O 1
ATOM 1534 N N . GLN A 1 180 ? 29.406 24.5 12.188 1 94 180 GLN A N 1
ATOM 1535 C CA . GLN A 1 180 ? 30 25.828 12.062 1 94 180 GLN A CA 1
ATOM 1536 C C . GLN A 1 180 ? 29.344 26.797 13.031 1 94 180 GLN A C 1
ATOM 1538 O O . GLN A 1 180 ? 30.031 27.578 13.695 1 94 180 GLN A O 1
ATOM 1543 N N . LYS A 1 181 ? 28.047 26.75 13.031 1 93.88 181 LYS A N 1
ATOM 1544 C CA . LYS A 1 181 ? 27.312 27.641 13.93 1 93.88 181 LYS A CA 1
ATOM 1545 C C . LYS A 1 181 ? 27.656 27.344 15.391 1 93.88 181 LYS A C 1
ATOM 1547 O O . LYS A 1 181 ? 27.766 28.25 16.203 1 93.88 181 LYS A O 1
ATOM 1552 N N . ASN A 1 182 ? 27.766 26.109 15.734 1 94.06 182 ASN A N 1
ATOM 1553 C CA . ASN A 1 182 ? 28.141 25.719 17.078 1 94.06 182 ASN A CA 1
ATOM 1554 C C . ASN A 1 182 ? 29.531 26.25 17.438 1 94.06 182 ASN A C 1
ATOM 1556 O O . ASN A 1 182 ? 29.766 26.672 18.578 1 94.06 182 ASN A O 1
ATOM 1560 N N . LYS A 1 183 ? 30.391 26.281 16.547 1 93.38 183 LYS A N 1
ATOM 1561 C CA . LYS A 1 183 ? 31.734 26.797 16.75 1 93.38 183 LYS A CA 1
ATOM 1562 C C . LYS A 1 183 ? 31.719 28.312 16.938 1 93.38 183 LYS A C 1
ATOM 1564 O O . LYS A 1 183 ? 32.469 28.859 17.734 1 93.38 183 LYS A O 1
ATOM 1569 N N . GLU A 1 184 ? 30.875 28.906 16.234 1 94 184 GLU A N 1
ATOM 1570 C CA . GLU A 1 184 ? 30.812 30.359 16.219 1 94 184 GLU A CA 1
ATOM 1571 C C . GLU A 1 184 ? 30.125 30.891 17.484 1 94 184 GLU A C 1
ATOM 1573 O O . GLU A 1 184 ? 30.578 31.875 18.078 1 94 184 GLU A O 1
ATOM 1578 N N . ASP A 1 185 ? 29.047 30.297 17.75 1 93.56 185 ASP A N 1
ATOM 1579 C CA . ASP A 1 185 ? 28.25 30.906 18.812 1 93.56 185 ASP A CA 1
ATOM 1580 C C . ASP A 1 185 ? 28.234 30.031 20.047 1 93.56 185 ASP A C 1
ATOM 1582 O O . ASP A 1 185 ? 27.625 30.375 21.062 1 93.56 185 ASP A O 1
ATOM 1586 N N . GLY A 1 186 ? 28.891 28.953 20.078 1 91.19 186 GLY A N 1
ATOM 1587 C CA . GLY A 1 186 ? 28.969 28.047 21.203 1 91.19 186 GLY A CA 1
ATOM 1588 C C . GLY A 1 186 ? 27.688 27.297 21.469 1 91.19 186 GLY A C 1
ATOM 1589 O O . GLY A 1 186 ? 27.422 26.875 22.594 1 91.19 186 GLY A O 1
ATOM 1590 N N . GLY A 1 187 ? 26.922 27.156 20.422 1 91 187 GLY A N 1
ATOM 1591 C CA . GLY A 1 187 ? 25.656 26.469 20.547 1 91 187 GLY A CA 1
ATOM 1592 C C . GLY A 1 187 ? 25.797 24.953 20.609 1 91 187 GLY A C 1
ATOM 1593 O O . GLY A 1 187 ? 26.906 24.422 20.641 1 91 187 GLY A O 1
ATOM 1594 N N . ASP A 1 188 ? 24.625 24.203 20.812 1 92.19 188 ASP A N 1
ATOM 1595 C CA . ASP A 1 188 ? 24.625 22.75 20.953 1 92.19 188 ASP A CA 1
ATOM 1596 C C . ASP A 1 188 ? 23.672 22.109 19.969 1 92.19 188 ASP A C 1
ATOM 1598 O O . ASP A 1 188 ? 22.984 21.125 20.297 1 92.19 188 ASP A O 1
ATOM 1602 N N . ARG A 1 189 ? 23.703 22.703 18.844 1 90.94 189 ARG A N 1
ATOM 1603 C CA . ARG A 1 189 ? 22.875 22.141 17.797 1 90.94 189 ARG A CA 1
ATOM 1604 C C . ARG A 1 189 ? 23.375 20.75 17.406 1 90.94 189 ARG A C 1
ATOM 1606 O O . ARG A 1 189 ? 24.562 20.453 17.531 1 90.94 189 ARG A O 1
ATOM 1613 N N . PRO A 1 190 ? 22.453 19.906 16.969 1 89.31 190 PRO A N 1
ATOM 1614 C CA . PRO A 1 190 ? 22.875 18.562 16.578 1 89.31 190 PRO A CA 1
ATOM 1615 C C . PRO A 1 190 ? 23.875 18.578 15.438 1 89.31 190 PRO A C 1
ATOM 1617 O O . PRO A 1 190 ? 23.641 19.219 14.406 1 89.31 190 PRO A O 1
ATOM 1620 N N . GLU A 1 191 ? 24.906 17.906 15.648 1 89.69 191 GLU A N 1
ATOM 1621 C CA . GLU A 1 191 ? 25.969 17.859 14.648 1 89.69 191 GLU A CA 1
ATOM 1622 C C . GLU A 1 191 ? 25.547 17.047 13.43 1 89.69 191 GLU A C 1
ATOM 1624 O O . GLU A 1 191 ? 26.062 17.25 12.328 1 89.69 191 GLU A O 1
ATOM 1629 N N . ASP A 1 192 ? 24.656 16.078 13.68 1 92.44 192 ASP A N 1
ATOM 1630 C CA . ASP A 1 192 ? 24.125 15.273 12.586 1 92.44 192 ASP A CA 1
ATOM 1631 C C . ASP A 1 192 ? 22.641 15.562 12.352 1 92.44 192 ASP A C 1
ATOM 1633 O O . ASP A 1 192 ? 21.828 15.391 13.258 1 92.44 192 ASP A O 1
ATOM 1637 N N . VAL A 1 193 ? 22.453 16.047 11.172 1 93.44 193 VAL A N 1
ATOM 1638 C CA . VAL A 1 193 ? 21.078 16.344 10.805 1 93.44 193 VAL A CA 1
ATOM 1639 C C . VAL A 1 193 ? 20.578 15.297 9.812 1 93.44 193 VAL A C 1
ATOM 1641 O O . VAL A 1 193 ? 21.203 15.047 8.789 1 93.44 193 VAL A O 1
ATOM 1644 N N . TYR A 1 194 ? 19.5 14.695 10.195 1 94.25 194 TYR A N 1
ATOM 1645 C CA . TYR A 1 194 ? 18.891 13.68 9.344 1 94.25 194 TYR A CA 1
ATOM 1646 C C . TYR A 1 194 ? 17.578 14.195 8.758 1 94.25 194 TYR A C 1
ATOM 1648 O O . TYR A 1 194 ? 16.812 14.883 9.43 1 94.25 194 TYR A O 1
ATOM 1656 N N . MET A 1 195 ? 17.422 13.867 7.523 1 93.62 195 MET A N 1
ATOM 1657 C CA . MET A 1 195 ? 16.203 14.281 6.82 1 93.62 195 MET A CA 1
ATOM 1658 C C . MET A 1 195 ? 15.594 13.117 6.059 1 93.62 195 MET A C 1
ATOM 1660 O O . MET A 1 195 ? 16.297 12.148 5.727 1 93.62 195 MET A O 1
ATOM 1664 N N . VAL A 1 196 ? 14.273 13.234 5.852 1 93.38 196 VAL A N 1
ATOM 1665 C CA . VAL A 1 196 ? 13.539 12.227 5.09 1 93.38 196 VAL A CA 1
ATOM 1666 C C . VAL A 1 196 ? 13.023 12.836 3.787 1 93.38 196 VAL A C 1
ATOM 1668 O O . VAL A 1 196 ? 12.43 13.914 3.791 1 93.38 196 VAL A O 1
ATOM 1671 N N . TYR A 1 197 ? 13.281 12.141 2.666 1 93.69 197 TYR A N 1
ATOM 1672 C CA . TYR A 1 197 ? 12.875 12.641 1.354 1 93.69 197 TYR A CA 1
ATOM 1673 C C . TYR A 1 197 ? 12.023 11.609 0.623 1 93.69 197 TYR A C 1
ATOM 1675 O O . TYR A 1 197 ? 12.398 10.438 0.536 1 93.69 197 TYR A O 1
ATOM 1683 N N . ALA A 1 198 ? 10.883 12.102 0.13 1 92 198 ALA A N 1
ATOM 1684 C CA . ALA A 1 198 ? 10.062 11.234 -0.704 1 92 198 ALA A CA 1
ATOM 1685 C C . ALA A 1 198 ? 10.711 11.008 -2.068 1 92 198 ALA A C 1
ATOM 1687 O O . ALA A 1 198 ? 11.164 11.961 -2.713 1 92 198 ALA A O 1
ATOM 1688 N N . LEU A 1 199 ? 10.734 9.789 -2.553 1 91.12 199 LEU A N 1
ATOM 1689 C CA . LEU A 1 199 ? 11.406 9.469 -3.807 1 91.12 199 LEU A CA 1
ATOM 1690 C C . LEU A 1 199 ? 10.633 10.023 -4.996 1 91.12 199 LEU A C 1
ATOM 1692 O O . LEU A 1 199 ? 11.219 10.328 -6.039 1 91.12 199 LEU A O 1
ATOM 1696 N N . ASP A 1 200 ? 9.32 10.133 -4.855 1 87 200 ASP A N 1
ATOM 1697 C CA . ASP A 1 200 ? 8.508 10.625 -5.961 1 87 200 ASP A CA 1
ATOM 1698 C C . ASP A 1 200 ? 8.711 12.117 -6.184 1 87 200 ASP A C 1
ATOM 1700 O O . ASP A 1 200 ? 8.211 12.688 -7.156 1 87 200 ASP A O 1
ATOM 1704 N N . ARG A 1 201 ? 9.469 12.781 -5.25 1 91.31 201 ARG A N 1
ATOM 1705 C CA . ARG A 1 201 ? 9.758 14.203 -5.391 1 91.31 201 ARG A CA 1
ATOM 1706 C C . ARG A 1 201 ? 11.188 14.422 -5.883 1 91.31 201 ARG A C 1
ATOM 1708 O O . ARG A 1 201 ? 11.625 15.57 -6.027 1 91.31 201 ARG A O 1
ATOM 1715 N N . ILE A 1 202 ? 11.828 13.344 -6.133 1 92.5 202 ILE A N 1
ATOM 1716 C CA . ILE A 1 202 ? 13.188 13.422 -6.664 1 92.5 202 ILE A CA 1
ATOM 1717 C C . ILE A 1 202 ? 13.141 13.453 -8.188 1 92.5 202 ILE A C 1
ATOM 1719 O O . ILE A 1 202 ? 12.531 12.586 -8.82 1 92.5 202 ILE A O 1
ATOM 1723 N N . LEU A 1 203 ? 13.75 14.414 -8.703 1 90.75 203 LEU A N 1
ATOM 1724 C CA . LEU A 1 203 ? 13.75 14.586 -10.148 1 90.75 203 LEU A CA 1
ATOM 1725 C C . LEU A 1 203 ? 15.008 13.984 -10.773 1 90.75 203 LEU A C 1
ATOM 1727 O O . LEU A 1 203 ? 14.992 13.57 -11.93 1 90.75 203 LEU A O 1
ATOM 1731 N N . ASP A 1 204 ? 16.062 14.016 -10.016 1 92.62 204 ASP A N 1
ATOM 1732 C CA . ASP A 1 204 ? 17.344 13.461 -10.438 1 92.62 204 ASP A CA 1
ATOM 1733 C C . ASP A 1 204 ? 18.141 12.961 -9.242 1 92.62 204 ASP A C 1
ATOM 1735 O O . ASP A 1 204 ? 18 13.477 -8.133 1 92.62 204 ASP A O 1
ATOM 1739 N N . CYS A 1 205 ? 18.938 11.945 -9.469 1 93.75 205 CYS A N 1
ATOM 1740 C CA . CYS A 1 205 ? 19.719 11.312 -8.406 1 93.75 205 CYS A CA 1
ATOM 1741 C C . CYS A 1 205 ? 20.938 10.609 -8.977 1 93.75 205 CYS A C 1
ATOM 1743 O O . CYS A 1 205 ? 20.812 9.719 -9.82 1 93.75 205 CYS A O 1
ATOM 1745 N N . HIS A 1 206 ? 22.094 11.039 -8.539 1 93.06 206 HIS A N 1
ATOM 1746 C CA . HIS A 1 206 ? 23.312 10.398 -9.031 1 93.06 206 HIS A CA 1
ATOM 1747 C C . HIS A 1 206 ? 24.406 10.406 -7.973 1 93.06 206 HIS A C 1
ATOM 1749 O O . HIS A 1 206 ? 24.453 11.289 -7.121 1 93.06 206 HIS A O 1
ATOM 1755 N N . PRO A 1 207 ? 25.328 9.438 -8.055 1 93.56 207 PRO A N 1
ATOM 1756 C CA . PRO A 1 207 ? 26.453 9.422 -7.117 1 93.56 207 PRO A CA 1
ATOM 1757 C C . PRO A 1 207 ? 27.438 10.57 -7.344 1 93.56 207 PRO A C 1
ATOM 1759 O O . PRO A 1 207 ? 27.672 10.969 -8.492 1 93.56 207 PRO A O 1
ATOM 1762 N N . THR A 1 208 ? 28 11.031 -6.309 1 95.5 208 THR A N 1
ATOM 1763 C CA . THR A 1 208 ? 28.953 12.141 -6.398 1 95.5 208 THR A CA 1
ATOM 1764 C C . THR A 1 208 ? 30.375 11.617 -6.543 1 95.5 208 THR A C 1
ATOM 1766 O O . THR A 1 208 ? 31.281 12.359 -6.934 1 95.5 208 THR A O 1
ATOM 1769 N N . GLY A 1 209 ? 30.609 10.422 -6.168 1 92.88 209 GLY A N 1
ATOM 1770 C CA . GLY A 1 209 ? 31.953 9.867 -6.094 1 92.88 209 GLY A CA 1
ATOM 1771 C C . GLY A 1 209 ? 32.531 9.859 -4.688 1 92.88 209 GLY A C 1
ATOM 1772 O O . GLY A 1 209 ? 33.469 9.133 -4.398 1 92.88 209 GLY A O 1
ATOM 1773 N N . SER A 1 210 ? 31.953 10.578 -3.865 1 95.12 210 SER A N 1
ATOM 1774 C CA . SER A 1 210 ? 32.375 10.633 -2.473 1 95.12 210 SER A CA 1
ATOM 1775 C C . SER A 1 210 ? 31.703 9.539 -1.645 1 95.12 210 SER A C 1
ATOM 1777 O O . SER A 1 210 ? 30.641 9.055 -2.002 1 95.12 210 SER A O 1
ATOM 1779 N N . SER A 1 211 ? 32.375 9.18 -0.562 1 95.69 211 SER A N 1
ATOM 1780 C CA . SER A 1 211 ? 31.844 8.164 0.336 1 95.69 211 SER A CA 1
ATOM 1781 C C . SER A 1 211 ? 31.547 8.742 1.712 1 95.69 211 SER A C 1
ATOM 1783 O O . SER A 1 211 ? 31.953 9.867 2.023 1 95.69 211 SER A O 1
ATOM 1785 N N . PHE A 1 212 ? 30.734 8.023 2.438 1 95.56 212 PHE A N 1
ATOM 1786 C CA . PHE A 1 212 ? 30.422 8.367 3.822 1 95.56 212 PHE A CA 1
ATOM 1787 C C . PHE A 1 212 ? 30.453 7.129 4.707 1 95.56 212 PHE A C 1
ATOM 1789 O O . PHE A 1 212 ? 30.641 6.012 4.215 1 95.56 212 PHE A O 1
ATOM 1796 N N . GLN A 1 213 ? 30.469 7.418 6.02 1 92.25 213 GLN A N 1
ATOM 1797 C CA . GLN A 1 213 ? 30.359 6.336 6.988 1 92.25 213 GLN A CA 1
ATOM 1798 C C . GLN A 1 213 ? 29.109 6.488 7.848 1 92.25 213 GLN A C 1
ATOM 1800 O O . GLN A 1 213 ? 28.938 7.504 8.523 1 92.25 213 GLN A O 1
ATOM 1805 N N . MET A 1 214 ? 28.328 5.527 7.719 1 90.88 214 MET A N 1
ATOM 1806 C CA . MET A 1 214 ? 27.125 5.555 8.539 1 90.88 214 MET A CA 1
ATOM 1807 C C . MET A 1 214 ? 27.469 5.449 10.016 1 90.88 214 MET A C 1
ATOM 1809 O O . MET A 1 214 ? 28.344 4.68 10.406 1 90.88 214 MET A O 1
ATOM 1813 N N . LYS A 1 215 ? 26.734 6.133 10.766 1 89.94 215 LYS A N 1
ATOM 1814 C CA . LYS A 1 215 ? 26.938 6.055 12.211 1 89.94 215 LYS A CA 1
ATOM 1815 C C . LYS A 1 215 ? 26.469 4.711 12.758 1 89.94 215 LYS A C 1
ATOM 1817 O O . LYS A 1 215 ? 25.312 4.32 12.547 1 89.94 215 LYS A O 1
ATOM 1822 N N . GLU A 1 216 ? 27.25 4.043 13.477 1 82.5 216 GLU A N 1
ATOM 1823 C CA . GLU A 1 216 ? 26.969 2.707 13.984 1 82.5 216 GLU A CA 1
ATOM 1824 C C . GLU A 1 216 ? 25.844 2.734 15.016 1 82.5 216 GLU A C 1
ATOM 1826 O O . GLU A 1 216 ? 25.094 1.767 15.148 1 82.5 216 GLU A O 1
ATOM 1831 N N . ASP A 1 217 ? 25.75 3.867 15.656 1 86.81 217 ASP A N 1
ATOM 1832 C CA . ASP A 1 217 ? 24.781 3.934 16.75 1 86.81 217 ASP A CA 1
ATOM 1833 C C . ASP A 1 217 ? 23.469 4.543 16.297 1 86.81 217 ASP A C 1
ATOM 1835 O O . ASP A 1 217 ? 22.609 4.867 17.109 1 86.81 217 ASP A O 1
ATOM 1839 N N . PHE A 1 218 ? 23.422 4.762 14.984 1 89.81 218 PHE A N 1
ATOM 1840 C CA . PHE A 1 218 ? 22.156 5.285 14.508 1 89.81 218 PHE A CA 1
ATOM 1841 C C . PHE A 1 218 ? 21.047 4.262 14.703 1 89.81 218 PHE A C 1
ATOM 1843 O O . PHE A 1 218 ? 21.172 3.109 14.289 1 89.81 218 PHE A O 1
ATOM 1850 N N . ASP A 1 219 ? 20.016 4.691 15.414 1 87.94 219 ASP A N 1
ATOM 1851 C CA . ASP A 1 219 ? 18.859 3.836 15.703 1 87.94 219 ASP A CA 1
ATOM 1852 C C . ASP A 1 219 ? 17.609 4.344 14.992 1 87.94 219 ASP A C 1
ATOM 1854 O O . ASP A 1 219 ? 17 5.332 15.422 1 87.94 219 ASP A O 1
ATOM 1858 N N . ILE A 1 220 ? 17.25 3.633 13.953 1 87.25 220 ILE A N 1
ATOM 1859 C CA . ILE A 1 220 ? 16.109 4.039 13.117 1 87.25 220 ILE A CA 1
ATOM 1860 C C . ILE A 1 220 ? 14.828 3.988 13.938 1 87.25 220 ILE A C 1
ATOM 1862 O O . ILE A 1 220 ? 13.93 4.809 13.734 1 87.25 220 ILE A O 1
ATOM 1866 N N . ASP A 1 221 ? 14.695 3.016 14.82 1 84.69 221 ASP A N 1
ATOM 1867 C CA . ASP A 1 221 ? 13.5 2.895 15.656 1 84.69 221 ASP A CA 1
ATOM 1868 C C . ASP A 1 221 ? 13.367 4.09 16.594 1 84.69 221 ASP A C 1
ATOM 1870 O O . ASP A 1 221 ? 12.266 4.586 16.828 1 84.69 221 ASP A O 1
ATOM 1874 N N . GLU A 1 222 ? 14.516 4.48 17.047 1 87.31 222 GLU A N 1
ATOM 1875 C CA . GLU A 1 222 ? 14.5 5.668 17.906 1 87.31 222 GLU A CA 1
ATOM 1876 C C . GLU A 1 222 ? 14.156 6.918 17.094 1 87.31 222 GLU A C 1
ATOM 1878 O O . GLU A 1 222 ? 13.43 7.793 17.578 1 87.31 222 GLU A O 1
ATOM 1883 N N . TYR A 1 223 ? 14.695 7.023 15.938 1 89.12 223 TYR A N 1
ATOM 1884 C CA . TYR A 1 223 ? 14.438 8.18 15.094 1 89.12 223 TYR A CA 1
ATOM 1885 C C . TYR A 1 223 ? 12.945 8.328 14.805 1 89.12 223 TYR A C 1
ATOM 1887 O O . TYR A 1 223 ? 12.406 9.438 14.852 1 89.12 223 TYR A O 1
ATOM 1895 N N . PHE A 1 224 ? 12.281 7.234 14.578 1 88.25 224 PHE A N 1
ATOM 1896 C CA . PHE A 1 224 ? 10.875 7.289 14.211 1 88.25 224 PHE A CA 1
ATOM 1897 C C . PHE A 1 224 ? 9.992 6.973 15.414 1 88.25 224 PHE A C 1
ATOM 1899 O O . PHE A 1 224 ? 8.789 6.738 15.266 1 88.25 224 PHE A O 1
ATOM 1906 N N . ARG A 1 225 ? 10.586 6.945 16.531 1 88.62 225 ARG A N 1
ATOM 1907 C CA . ARG A 1 225 ? 9.797 6.633 17.719 1 88.62 225 ARG A CA 1
ATOM 1908 C C . ARG A 1 225 ? 8.609 7.578 17.859 1 88.62 225 ARG A C 1
ATOM 1910 O O . ARG A 1 225 ? 8.781 8.797 17.844 1 88.62 225 ARG A O 1
ATOM 1917 N N . GLY A 1 226 ? 7.43 6.98 17.859 1 91.19 226 GLY A N 1
ATOM 1918 C CA . GLY A 1 226 ? 6.215 7.754 18.078 1 91.19 226 GLY A CA 1
ATOM 1919 C C . GLY A 1 226 ? 5.68 8.391 16.812 1 91.19 226 GLY A C 1
ATOM 1920 O O . GLY A 1 226 ? 4.617 9.016 16.828 1 91.19 226 GLY A O 1
ATOM 1921 N N . CYS A 1 227 ? 6.352 8.195 15.734 1 88.62 227 CYS A N 1
ATOM 1922 C CA . CYS A 1 227 ? 5.91 8.812 14.492 1 88.62 227 CYS A CA 1
ATOM 1923 C C . CYS A 1 227 ? 4.844 7.961 13.812 1 88.62 227 CYS A C 1
ATOM 1925 O O . CYS A 1 227 ? 5.031 6.758 13.617 1 88.62 227 CYS A O 1
ATOM 1927 N N . CYS A 1 228 ? 3.611 8.391 13.461 1 85.81 228 CYS A N 1
ATOM 1928 C CA . CYS A 1 228 ? 2.562 7.68 12.742 1 85.81 228 CYS A CA 1
ATOM 1929 C C . CYS A 1 228 ? 2.855 7.641 11.25 1 85.81 228 CYS A C 1
ATOM 1931 O O . CYS A 1 228 ? 2.484 6.688 10.562 1 85.81 228 CYS A O 1
ATOM 1933 N N . GLY A 1 229 ? 3.799 8.305 10.836 1 83.31 229 GLY A N 1
ATOM 1934 C CA . GLY A 1 229 ? 4.184 8.438 9.438 1 83.31 229 GLY A CA 1
ATOM 1935 C C . GLY A 1 229 ? 5.645 8.789 9.25 1 83.31 229 GLY A C 1
ATOM 1936 O O . GLY A 1 229 ? 6.523 8.156 9.844 1 83.31 229 GLY A O 1
ATOM 1937 N N . ILE A 1 230 ? 5.832 9.617 8.305 1 81.38 230 ILE A N 1
ATOM 1938 C CA . ILE A 1 230 ? 7.207 9.898 7.902 1 81.38 230 ILE A CA 1
ATOM 1939 C C . ILE A 1 230 ? 7.664 11.219 8.516 1 81.38 230 ILE A C 1
ATOM 1941 O O . ILE A 1 230 ? 8.867 11.492 8.609 1 81.38 230 ILE A O 1
ATOM 1945 N N . ILE A 1 231 ? 6.691 11.969 8.906 1 76.31 231 ILE A N 1
ATOM 1946 C CA . ILE A 1 231 ? 7.035 13.297 9.414 1 76.31 231 ILE A CA 1
ATOM 1947 C C . ILE A 1 231 ? 7.691 13.164 10.789 1 76.31 231 ILE A C 1
ATOM 1949 O O . ILE A 1 231 ? 7.109 12.578 11.711 1 76.31 231 ILE A O 1
ATOM 1953 N N . HIS A 1 232 ? 8.883 13.664 10.828 1 79.69 232 HIS A N 1
ATOM 1954 C CA . HIS A 1 232 ? 9.625 13.641 12.078 1 79.69 232 HIS A CA 1
ATOM 1955 C C . HIS A 1 232 ? 9.5 14.969 12.82 1 79.69 232 HIS A C 1
ATOM 1957 O O . HIS A 1 232 ? 9.461 16.031 12.195 1 79.69 232 HIS A O 1
ATOM 1963 N N . SER A 1 233 ? 9.156 14.875 14.078 1 76.44 233 SER A N 1
ATOM 1964 C CA . SER A 1 233 ? 9.125 16.062 14.914 1 76.44 233 SER A CA 1
ATOM 1965 C C . SER A 1 233 ? 10.055 15.914 16.125 1 76.44 233 SER A C 1
ATOM 1967 O O . SER A 1 233 ? 10.398 14.797 16.5 1 76.44 233 SER A O 1
ATOM 1969 N N . LYS A 1 234 ? 10.492 17.031 16.531 1 76.69 234 LYS A N 1
ATOM 1970 C CA . LYS A 1 234 ? 11.383 17.031 17.688 1 76.69 234 LYS A CA 1
ATOM 1971 C C . LYS A 1 234 ? 10.602 16.812 18.984 1 76.69 234 LYS A C 1
ATOM 1973 O O . LYS A 1 234 ? 11.195 16.594 20.047 1 76.69 234 LYS A O 1
ATOM 1978 N N . GLU A 1 235 ? 9.328 16.766 18.781 1 81.56 235 GLU A N 1
ATOM 1979 C CA . GLU A 1 235 ? 8.508 16.594 19.984 1 81.56 235 GLU A CA 1
ATOM 1980 C C . GLU A 1 235 ? 8.609 15.172 20.516 1 81.56 235 GLU A C 1
ATOM 1982 O O . GLU A 1 235 ? 8.898 14.242 19.766 1 81.56 235 GLU A O 1
ATOM 1987 N N . GLU A 1 236 ? 8.539 15.086 21.766 1 89.19 236 GLU A N 1
ATOM 1988 C CA . GLU A 1 236 ? 8.539 13.766 22.391 1 89.19 236 GLU A CA 1
ATOM 1989 C C . GLU A 1 236 ? 7.191 13.078 22.234 1 89.19 236 GLU A C 1
ATOM 1991 O O . GLU A 1 236 ? 6.148 13.734 22.188 1 89.19 236 GLU A O 1
ATOM 1996 N N . PRO A 1 237 ? 7.219 11.773 22.141 1 94.62 237 PRO A N 1
ATOM 1997 C CA . PRO A 1 237 ? 5.949 11.047 22.062 1 94.62 237 PRO A CA 1
ATOM 1998 C C . PRO A 1 237 ? 5.078 11.266 23.297 1 94.62 237 PRO A C 1
ATOM 2000 O O . PRO A 1 237 ? 5.59 11.352 24.422 1 94.62 237 PRO A O 1
ATOM 2003 N N . ILE A 1 238 ? 3.893 11.414 23.094 1 96.25 238 ILE A N 1
ATOM 2004 C CA . ILE A 1 238 ? 2.939 11.586 24.188 1 96.25 238 ILE A CA 1
ATOM 2005 C C . ILE A 1 238 ? 1.842 10.531 24.094 1 96.25 238 ILE A C 1
ATOM 2007 O O . ILE A 1 238 ? 1.634 9.938 23.031 1 96.25 238 ILE A O 1
ATOM 2011 N N . ARG A 1 239 ? 1.24 10.336 25.219 1 97.31 239 ARG A N 1
ATOM 2012 C CA . ARG A 1 239 ? 0.123 9.398 25.266 1 97.31 239 ARG A CA 1
ATOM 2013 C C . ARG A 1 239 ? -1.149 10.031 24.719 1 97.31 239 ARG A C 1
ATOM 2015 O O . ARG A 1 239 ? -1.545 11.117 25.156 1 97.31 239 ARG A O 1
ATOM 2022 N N . VAL A 1 240 ? -1.799 9.398 23.75 1 97.56 240 VAL A N 1
ATOM 2023 C CA . VAL A 1 240 ? -3.059 9.836 23.156 1 97.56 240 VAL A CA 1
ATOM 2024 C C . VAL A 1 240 ? -4.133 8.773 23.391 1 97.56 240 VAL A C 1
ATOM 2026 O O . VAL A 1 240 ? -3.918 7.594 23.109 1 97.56 240 VAL A O 1
ATOM 2029 N N . MET A 1 241 ? -5.246 9.172 23.906 1 97.62 241 MET A N 1
ATOM 2030 C CA . MET A 1 241 ? -6.363 8.258 24.141 1 97.62 241 MET A CA 1
ATOM 2031 C C . MET A 1 241 ? -7.488 8.516 23.141 1 97.62 241 MET A C 1
ATOM 2033 O O . MET A 1 241 ? -7.902 9.656 22.953 1 97.62 241 MET A O 1
ATOM 2037 N N . LEU A 1 242 ? -7.973 7.457 22.578 1 96.88 242 LEU A N 1
ATOM 2038 C CA . LEU A 1 242 ? -9.008 7.539 21.562 1 96.88 242 LEU A CA 1
ATOM 2039 C C . LEU A 1 242 ? -10.266 6.789 22 1 96.88 242 LEU A C 1
ATOM 2041 O O . LEU A 1 242 ? -10.172 5.742 22.641 1 96.88 242 LEU A O 1
ATOM 2045 N N . LYS A 1 243 ? -11.352 7.344 21.734 1 96.25 243 LYS A N 1
ATOM 2046 C CA . LYS A 1 243 ? -12.648 6.668 21.797 1 96.25 243 LYS A CA 1
ATOM 2047 C C . LYS A 1 243 ? -13.195 6.391 20.391 1 96.25 243 LYS A C 1
ATOM 2049 O O . LYS A 1 243 ? -13.312 7.305 19.578 1 96.25 243 LYS A O 1
ATOM 2054 N N . ALA A 1 244 ? -13.453 5.137 20.078 1 94.62 244 ALA A N 1
ATOM 2055 C CA . ALA A 1 244 ? -13.891 4.727 18.734 1 94.62 244 ALA A CA 1
ATOM 2056 C C . ALA A 1 244 ? -15.312 4.191 18.766 1 94.62 244 ALA A C 1
ATOM 2058 O O . ALA A 1 244 ? -15.695 3.465 19.688 1 94.62 244 ALA A O 1
ATOM 2059 N N . TYR A 1 245 ? -16.078 4.551 17.766 1 90.69 245 TYR A N 1
ATOM 2060 C CA . TYR A 1 245 ? -17.484 4.215 17.641 1 90.69 245 TYR A CA 1
ATOM 2061 C C . TYR A 1 245 ? -17.734 3.355 16.406 1 90.69 245 TYR A C 1
ATOM 2063 O O . TYR A 1 245 ? -16.875 3.236 15.539 1 90.69 245 TYR A O 1
ATOM 2071 N N . ASN A 1 246 ? -18.891 2.645 16.453 1 87.62 246 ASN A N 1
ATOM 2072 C CA . ASN A 1 246 ? -19.375 1.904 15.289 1 87.62 246 ASN A CA 1
ATOM 2073 C C . ASN A 1 246 ? -18.297 0.957 14.742 1 87.62 246 ASN A C 1
ATOM 2075 O O . ASN A 1 246 ? -17.75 0.145 15.492 1 87.62 246 ASN A O 1
ATOM 2079 N N . GLY A 1 247 ? -17.969 1.072 13.516 1 85.69 247 GLY A N 1
ATOM 2080 C CA . GLY A 1 247 ? -16.953 0.213 12.898 1 85.69 247 GLY A CA 1
ATOM 2081 C C . GLY A 1 247 ? -15.539 0.653 13.195 1 85.69 247 GLY A C 1
ATOM 2082 O O . GLY A 1 247 ? -14.586 -0.053 12.859 1 85.69 247 GLY A O 1
ATOM 2083 N N . GLY A 1 248 ? -15.359 1.761 13.883 1 89.12 248 GLY A N 1
ATOM 2084 C CA . GLY A 1 248 ? -14.055 2.326 14.172 1 89.12 248 GLY A CA 1
ATOM 2085 C C . GLY A 1 248 ? -13.141 1.365 14.906 1 89.12 248 GLY A C 1
ATOM 2086 O O . GLY A 1 248 ? -11.984 1.178 14.508 1 89.12 248 GLY A O 1
ATOM 2087 N N . PRO A 1 249 ? -13.648 0.707 15.977 1 90.81 249 PRO A N 1
ATOM 2088 C CA . PRO A 1 249 ? -12.812 -0.234 16.734 1 90.81 249 PRO A CA 1
ATOM 2089 C C . PRO A 1 249 ? -12.242 -1.347 15.859 1 90.81 249 PRO A C 1
ATOM 2091 O O . PRO A 1 249 ? -11.055 -1.676 15.969 1 90.81 249 PRO A O 1
ATOM 2094 N N . ASP A 1 250 ? -13.047 -1.893 15 1 88.06 250 ASP A N 1
ATOM 2095 C CA . ASP A 1 250 ? -12.594 -2.975 14.133 1 88.06 250 ASP A CA 1
ATOM 2096 C C . ASP A 1 250 ? -11.5 -2.498 13.18 1 88.06 250 ASP A C 1
ATOM 2098 O O . ASP A 1 250 ? -10.531 -3.215 12.93 1 88.06 250 ASP A O 1
ATOM 2102 N N . TYR A 1 251 ? -11.727 -1.28 12.68 1 87.31 251 TYR A N 1
ATOM 2103 C CA . TYR A 1 251 ? -10.719 -0.714 11.789 1 87.31 251 TYR A CA 1
ATOM 2104 C C . TYR A 1 251 ? -9.398 -0.5 12.523 1 87.31 251 TYR A C 1
ATOM 2106 O O . TYR A 1 251 ? -8.336 -0.84 12 1 87.31 251 TYR A O 1
ATOM 2114 N N . LEU A 1 252 ? -9.469 0.01 13.711 1 90.31 252 LEU A N 1
ATOM 2115 C CA . LEU A 1 252 ? -8.266 0.275 14.492 1 90.31 252 LEU A CA 1
ATOM 2116 C C . LEU A 1 252 ? -7.582 -1.026 14.898 1 90.31 252 LEU A C 1
ATOM 2118 O O . LEU A 1 252 ? -6.352 -1.088 14.984 1 90.31 252 LEU A O 1
ATOM 2122 N N . ARG A 1 253 ? -8.422 -2.066 15.125 1 88.38 253 ARG A N 1
ATOM 2123 C CA . ARG A 1 253 ? -7.871 -3.363 15.508 1 88.38 253 ARG A CA 1
ATOM 2124 C C . ARG A 1 253 ? -7.121 -4.004 14.344 1 88.38 253 ARG A C 1
ATOM 2126 O O . ARG A 1 253 ? -6.066 -4.613 14.539 1 88.38 253 ARG A O 1
ATOM 2133 N N . THR A 1 254 ? -7.609 -3.873 13.125 1 84.19 254 THR A N 1
ATOM 2134 C CA . THR A 1 254 ? -7.074 -4.57 11.961 1 84.19 254 THR A CA 1
ATOM 2135 C C . THR A 1 254 ? -5.934 -3.775 11.336 1 84.19 254 THR A C 1
ATOM 2137 O O . THR A 1 254 ? -5.004 -4.355 10.773 1 84.19 254 THR A O 1
ATOM 2140 N N . LEU A 1 255 ? -6.062 -2.475 11.406 1 84.62 255 LEU A N 1
ATOM 2141 C CA . LEU A 1 255 ? -5.016 -1.591 10.906 1 84.62 255 LEU A CA 1
ATOM 2142 C C . LEU A 1 255 ? -4.77 -0.438 11.875 1 84.62 255 LEU A C 1
ATOM 2144 O O . LEU A 1 255 ? -5.293 0.661 11.688 1 84.62 255 LEU A O 1
ATOM 2148 N N . PRO A 1 256 ? -3.893 -0.7 12.758 1 89.44 256 PRO A N 1
ATOM 2149 C CA . PRO A 1 256 ? -3.609 0.312 13.781 1 89.44 256 PRO A CA 1
ATOM 2150 C C . PRO A 1 256 ? -2.99 1.58 13.195 1 89.44 256 PRO A C 1
ATOM 2152 O O . PRO A 1 256 ? -2.283 1.519 12.188 1 89.44 256 PRO A O 1
ATOM 2155 N N . ILE A 1 257 ? -3.26 2.73 13.836 1 91.5 257 ILE A N 1
ATOM 2156 C CA . ILE A 1 257 ? -2.703 4.02 13.438 1 91.5 257 ILE A CA 1
ATOM 2157 C C . ILE A 1 257 ? -1.198 4.031 13.695 1 91.5 257 ILE A C 1
ATOM 2159 O O . ILE A 1 257 ? -0.438 4.637 12.938 1 91.5 257 ILE A O 1
ATOM 2163 N N . HIS A 1 258 ? -0.805 3.363 14.758 1 91.31 258 HIS A N 1
ATOM 2164 C CA . HIS A 1 258 ? 0.58 3.289 15.203 1 91.31 258 HIS A CA 1
ATOM 2165 C C . HIS A 1 258 ? 0.873 1.949 15.867 1 91.31 258 HIS A C 1
ATOM 2167 O O . HIS A 1 258 ? -0.036 1.298 16.391 1 91.31 258 HIS A O 1
ATOM 2173 N N . GLU A 1 259 ? 2.061 1.576 15.867 1 86.56 259 GLU A N 1
ATOM 2174 C CA . GLU A 1 259 ? 2.447 0.282 16.422 1 86.56 259 GLU A CA 1
ATOM 2175 C C . GLU A 1 259 ? 2.248 0.245 17.938 1 86.56 259 GLU A C 1
ATOM 2177 O O . GLU A 1 259 ? 2.039 -0.824 18.516 1 86.56 259 GLU A O 1
ATOM 2182 N N . SER A 1 260 ? 2.271 1.349 18.609 1 93.44 260 SER A N 1
ATOM 2183 C CA . SER A 1 260 ? 2.115 1.419 20.062 1 93.44 260 SER A CA 1
ATOM 2184 C C . SER A 1 260 ? 0.65 1.278 20.453 1 93.44 260 SER A C 1
ATOM 2186 O O . SER A 1 260 ? 0.33 1.244 21.656 1 93.44 260 SER A O 1
ATOM 2188 N N . GLN A 1 261 ? -0.193 1.236 19.469 1 95.12 261 GLN A N 1
ATOM 2189 C CA . GLN A 1 261 ? -1.628 1.23 19.734 1 95.12 261 GLN A CA 1
ATOM 2190 C C . GLN A 1 261 ? -2.029 0.021 20.578 1 95.12 261 GLN A C 1
ATOM 2192 O O . GLN A 1 261 ? -1.601 -1.102 20.297 1 95.12 261 GLN A O 1
ATOM 2197 N N . ARG A 1 262 ? -2.779 0.291 21.625 1 95.31 262 ARG A N 1
ATOM 2198 C CA . ARG A 1 262 ? -3.32 -0.76 22.484 1 95.31 262 ARG A CA 1
ATOM 2199 C C . ARG A 1 262 ? -4.785 -0.497 22.812 1 95.31 262 ARG A C 1
ATOM 2201 O O . ARG A 1 262 ? -5.168 0.637 23.109 1 95.31 262 ARG A O 1
ATOM 2208 N N . GLU A 1 263 ? -5.539 -1.514 22.672 1 94.94 263 GLU A N 1
ATOM 2209 C CA . GLU A 1 263 ? -6.938 -1.398 23.078 1 94.94 263 GLU A CA 1
ATOM 2210 C C . GLU A 1 263 ? -7.09 -1.515 24.578 1 94.94 263 GLU A C 1
ATOM 2212 O O . GLU A 1 263 ? -6.48 -2.385 25.219 1 94.94 263 GLU A O 1
ATOM 2217 N N . LEU A 1 264 ? -7.785 -0.622 25.188 1 94.25 264 LEU A N 1
ATOM 2218 C CA . LEU A 1 264 ? -8.047 -0.652 26.625 1 94.25 264 LEU A CA 1
ATOM 2219 C C . LEU A 1 264 ? -9.328 -1.427 26.922 1 94.25 264 LEU A C 1
ATOM 2221 O O . LEU A 1 264 ? -10.375 -0.83 27.203 1 94.25 264 LEU A O 1
ATOM 2225 N N . VAL A 1 265 ? -9.219 -2.666 27.031 1 87.44 265 VAL A N 1
ATOM 2226 C CA . VAL A 1 265 ? -10.352 -3.582 27.141 1 87.44 265 VAL A CA 1
ATOM 2227 C C . VAL A 1 265 ? -11.062 -3.377 28.469 1 87.44 265 VAL A C 1
ATOM 2229 O O . VAL A 1 265 ? -12.25 -3.682 28.609 1 87.44 265 VAL A O 1
ATOM 2232 N N . GLU A 1 266 ? -10.289 -2.82 29.344 1 84.94 266 GLU A N 1
ATOM 2233 C CA . GLU A 1 266 ? -10.836 -2.631 30.688 1 84.94 266 GLU A CA 1
ATOM 2234 C C . GLU A 1 266 ? -11.859 -1.501 30.703 1 84.94 266 GLU A C 1
ATOM 2236 O O . GLU A 1 266 ? -12.711 -1.44 31.594 1 84.94 266 GLU A O 1
ATOM 2241 N N . LEU A 1 267 ? -11.703 -0.586 29.75 1 78.94 267 LEU A N 1
ATOM 2242 C CA . LEU A 1 267 ? -12.633 0.537 29.688 1 78.94 267 LEU A CA 1
ATOM 2243 C C . LEU A 1 267 ? -13.852 0.192 28.828 1 78.94 267 LEU A C 1
ATOM 2245 O O . LEU A 1 267 ? -13.719 -0.079 27.641 1 78.94 267 LEU A O 1
ATOM 2249 N N . LYS A 1 268 ? -14.57 -0.822 28.953 1 65.69 268 LYS A N 1
ATOM 2250 C CA . LYS A 1 268 ? -15.562 -1.282 27.984 1 65.69 268 LYS A CA 1
ATOM 2251 C C . LYS A 1 268 ? -16.875 -0.535 28.156 1 65.69 268 LYS A C 1
ATOM 2253 O O . LYS A 1 268 ? -17.344 -0.321 29.281 1 65.69 268 LYS A O 1
ATOM 2258 N N . ASP A 1 269 ? -17.25 0.19 27.141 1 73.38 269 ASP A N 1
ATOM 2259 C CA . ASP A 1 269 ? -18.562 0.772 26.828 1 73.38 269 ASP A CA 1
ATOM 2260 C C . ASP A 1 269 ? -19.234 0.026 25.672 1 73.38 269 ASP A C 1
ATOM 2262 O O . ASP A 1 269 ? -18.547 -0.505 24.797 1 73.38 269 ASP A O 1
ATOM 2266 N N . ASP A 1 270 ? -20.469 -0.276 25.875 1 75.19 270 ASP A N 1
ATOM 2267 C CA . ASP A 1 270 ? -21.203 -1.074 24.906 1 75.19 270 ASP A CA 1
ATOM 2268 C C . ASP A 1 270 ? -21.125 -0.447 23.516 1 75.19 270 ASP A C 1
ATOM 2270 O O . ASP A 1 270 ? -21.25 -1.146 22.5 1 75.19 270 ASP A O 1
ATOM 2274 N N . GLU A 1 271 ? -20.906 0.812 23.484 1 82.88 271 GLU A N 1
ATOM 2275 C CA . GLU A 1 271 ? -21.078 1.464 22.188 1 82.88 271 GLU A CA 1
ATOM 2276 C C . GLU A 1 271 ? -19.734 1.991 21.656 1 82.88 271 GLU A C 1
ATOM 2278 O O . GLU A 1 271 ? -19.688 2.596 20.594 1 82.88 271 GLU A O 1
ATOM 2283 N N . ALA A 1 272 ? -18.703 1.783 22.5 1 90.62 272 ALA A N 1
ATOM 2284 C CA . ALA A 1 272 ? -17.438 2.35 22.078 1 90.62 272 ALA A CA 1
ATOM 2285 C C . ALA A 1 272 ? -16.266 1.541 22.625 1 90.62 272 ALA A C 1
ATOM 2287 O O . ALA A 1 272 ? -16.406 0.801 23.594 1 90.62 272 ALA A O 1
ATOM 2288 N N . SER A 1 273 ? -15.234 1.513 21.953 1 93.81 273 SER A N 1
ATOM 2289 C CA . SER A 1 273 ? -13.969 0.947 22.422 1 93.81 273 SER A CA 1
ATOM 2290 C C . SER A 1 273 ? -12.914 2.033 22.609 1 93.81 273 SER A C 1
ATOM 2292 O O . SER A 1 273 ? -13 3.1 22 1 93.81 273 SER A O 1
ATOM 2294 N N . TYR A 1 274 ? -12.031 1.786 23.5 1 96.19 274 TYR A N 1
ATOM 2295 C CA . TYR A 1 274 ? -11.016 2.775 23.828 1 96.19 274 TYR A CA 1
ATOM 2296 C C . TYR A 1 274 ? -9.625 2.273 23.453 1 96.19 274 TYR A C 1
ATOM 2298 O O . TYR A 1 274 ? -9.312 1.095 23.641 1 96.19 274 TYR A O 1
ATOM 2306 N N . PHE A 1 275 ? -8.867 3.152 22.906 1 97 275 PHE A N 1
ATOM 2307 C CA . PHE A 1 275 ? -7.512 2.828 22.484 1 97 275 PHE A CA 1
ATOM 2308 C C . PHE A 1 275 ? -6.516 3.855 23.016 1 97 275 PHE A C 1
ATOM 2310 O O . PHE A 1 275 ? -6.875 5.012 23.234 1 97 275 PHE A O 1
ATOM 2317 N N . GLU A 1 276 ? -5.332 3.426 23.219 1 97.25 276 GLU A N 1
ATOM 2318 C CA . GLU A 1 276 ? -4.23 4.309 23.594 1 97.25 276 GLU A CA 1
ATOM 2319 C C . GLU A 1 276 ? -3.051 4.16 22.641 1 97.25 276 GLU A C 1
ATOM 2321 O O . GLU A 1 276 ? -2.734 3.049 22.203 1 97.25 276 GLU A O 1
ATOM 2326 N N . LEU A 1 277 ? -2.496 5.32 22.344 1 96.69 277 LEU A N 1
ATOM 2327 C CA . LEU A 1 277 ? -1.301 5.383 21.516 1 96.69 277 LEU A CA 1
ATOM 2328 C C . LEU A 1 277 ? -0.225 6.242 22.172 1 96.69 277 LEU A C 1
ATOM 2330 O O . LEU A 1 277 ? -0.537 7.188 22.891 1 96.69 277 LEU A O 1
ATOM 2334 N N . THR A 1 278 ? 1.003 5.895 21.953 1 96.62 278 THR A N 1
ATOM 2335 C CA . THR A 1 278 ? 2.133 6.75 22.297 1 96.62 278 THR A CA 1
ATOM 2336 C C . THR A 1 278 ? 2.793 7.305 21.031 1 96.62 278 THR A C 1
ATOM 2338 O O . THR A 1 278 ? 3.586 6.617 20.391 1 96.62 278 THR A O 1
ATOM 2341 N N . VAL A 1 279 ? 2.439 8.539 20.75 1 96.06 279 VAL A N 1
ATOM 2342 C CA . VAL A 1 279 ? 2.834 9.047 19.438 1 96.06 279 VAL A CA 1
ATOM 2343 C C . VAL A 1 279 ? 3.273 10.508 19.562 1 96.06 279 VAL A C 1
ATOM 2345 O O . VAL A 1 279 ? 3.004 11.156 20.578 1 96.06 279 VAL A O 1
ATOM 2348 N N . ARG A 1 280 ? 4.082 10.969 18.578 1 94 280 ARG A N 1
ATOM 2349 C CA . ARG A 1 280 ? 4.344 12.383 18.375 1 94 280 ARG A CA 1
ATOM 2350 C C . ARG A 1 280 ? 3.211 13.039 17.594 1 94 280 ARG A C 1
ATOM 2352 O O . ARG A 1 280 ? 2.928 12.656 16.453 1 94 280 ARG A O 1
ATOM 2359 N N . PRO A 1 281 ? 2.508 13.992 18.219 1 92 281 PRO A N 1
ATOM 2360 C CA . PRO A 1 281 ? 1.415 14.633 17.5 1 92 281 PRO A CA 1
ATOM 2361 C C . PRO A 1 281 ? 1.902 15.422 16.281 1 92 281 PRO A C 1
ATOM 2363 O O . PRO A 1 281 ? 2.449 16.516 16.438 1 92 281 PRO A O 1
ATOM 2366 N N . ASN A 1 282 ? 1.871 14.93 15.195 1 89.44 282 ASN A N 1
ATOM 2367 C CA . ASN A 1 282 ? 2.252 15.57 13.938 1 89.44 282 ASN A CA 1
ATOM 2368 C C . ASN A 1 282 ? 1.124 15.508 12.914 1 89.44 282 ASN A C 1
ATOM 2370 O O . ASN A 1 282 ? 0.034 15.016 13.211 1 89.44 282 ASN A O 1
ATOM 2374 N N . TYR A 1 283 ? 1.326 16.078 11.852 1 88.5 283 TYR A N 1
ATOM 2375 C CA . TYR A 1 283 ? 0.294 16.188 10.828 1 88.5 283 TYR A CA 1
ATOM 2376 C C . TYR A 1 283 ? -0.173 14.82 10.367 1 88.5 283 TYR A C 1
ATOM 2378 O O . TYR A 1 283 ? -1.359 14.617 10.102 1 88.5 283 TYR A O 1
ATOM 2386 N N . ASP A 1 284 ? 0.699 13.836 10.297 1 90.12 284 ASP A N 1
ATOM 2387 C CA . ASP A 1 284 ? 0.36 12.469 9.93 1 90.12 284 ASP A CA 1
ATOM 2388 C C . ASP A 1 284 ? -0.692 11.891 10.867 1 90.12 284 ASP A C 1
ATOM 2390 O O . ASP A 1 284 ? -1.617 11.203 10.43 1 90.12 284 ASP A O 1
ATOM 2394 N N . LEU A 1 285 ? -0.445 12.117 12.109 1 93.12 285 LEU A N 1
ATOM 2395 C CA . LEU A 1 285 ? -1.403 11.617 13.094 1 93.12 285 LEU A CA 1
ATOM 2396 C C . LEU A 1 285 ? -2.791 12.203 12.844 1 93.12 285 LEU A C 1
ATOM 2398 O O . LEU A 1 285 ? -3.779 11.469 12.797 1 93.12 285 LEU A O 1
ATOM 2402 N N . TYR A 1 286 ? -2.828 13.516 12.711 1 94.12 286 TYR A N 1
ATOM 2403 C CA . TYR A 1 286 ? -4.113 14.188 12.555 1 94.12 286 TYR A CA 1
ATOM 2404 C C . TYR A 1 286 ? -4.809 13.742 11.273 1 94.12 286 TYR A C 1
ATOM 2406 O O . TYR A 1 286 ? -6.031 13.57 11.25 1 94.12 286 TYR A O 1
ATOM 2414 N N . GLN A 1 287 ? -4.07 13.555 10.234 1 92.62 287 GLN A N 1
ATOM 2415 C CA . GLN A 1 287 ? -4.641 13.039 9 1 92.62 287 GLN A CA 1
ATOM 2416 C C . GLN A 1 287 ? -5.219 11.641 9.203 1 92.62 287 GLN A C 1
ATOM 2418 O O . GLN A 1 287 ? -6.305 11.328 8.711 1 92.62 287 GLN A O 1
ATOM 2423 N N . ALA A 1 288 ? -4.484 10.859 9.922 1 92.62 288 ALA A N 1
ATOM 2424 C CA . ALA A 1 288 ? -4.938 9.5 10.195 1 92.62 288 ALA A CA 1
ATOM 2425 C C . ALA A 1 288 ? -6.227 9.508 11.008 1 92.62 288 ALA A C 1
ATOM 2427 O O . ALA A 1 288 ? -7.133 8.711 10.758 1 92.62 288 ALA A O 1
ATOM 2428 N N . LEU A 1 289 ? -6.266 10.367 11.977 1 95 289 LEU A N 1
ATOM 2429 C CA . LEU A 1 289 ? -7.453 10.477 12.812 1 95 289 LEU A CA 1
ATOM 2430 C C . LEU A 1 289 ? -8.648 10.969 12.008 1 95 289 LEU A C 1
ATOM 2432 O O . LEU A 1 289 ? -9.742 10.406 12.094 1 95 289 LEU A O 1
ATOM 2436 N N . LEU A 1 290 ? -8.445 11.961 11.195 1 94.06 290 LEU A N 1
ATOM 2437 C CA . LEU A 1 290 ? -9.516 12.547 10.391 1 94.06 290 LEU A CA 1
ATOM 2438 C C . LEU A 1 290 ? -9.977 11.57 9.312 1 94.06 290 LEU A C 1
ATOM 2440 O O . LEU A 1 290 ? -11.141 11.594 8.898 1 94.06 290 LEU A O 1
ATOM 2444 N N . ALA A 1 291 ? -9.102 10.75 8.922 1 91.44 291 ALA A N 1
ATOM 2445 C CA . ALA A 1 291 ? -9.422 9.75 7.902 1 91.44 291 ALA A CA 1
ATOM 2446 C C . ALA A 1 291 ? -10.477 8.773 8.414 1 91.44 291 ALA A C 1
ATOM 2448 O O . ALA A 1 291 ? -11.117 8.07 7.621 1 91.44 291 ALA A O 1
ATOM 2449 N N . GLN A 1 292 ? -10.625 8.75 9.703 1 91.5 292 GLN A N 1
ATOM 2450 C CA . GLN A 1 292 ? -11.633 7.879 10.289 1 91.5 292 GLN A CA 1
ATOM 2451 C C . GLN A 1 292 ? -12.992 8.57 10.352 1 91.5 292 GLN A C 1
ATOM 2453 O O . GLN A 1 292 ? -13.945 8.023 10.906 1 91.5 292 GLN A O 1
ATOM 2458 N N . ALA A 1 293 ? -13.008 9.766 9.797 1 91.5 293 ALA A N 1
ATOM 2459 C CA . ALA A 1 293 ? -14.227 10.555 9.758 1 91.5 293 ALA A CA 1
ATOM 2460 C C . ALA A 1 293 ? -14.734 10.852 11.172 1 91.5 293 ALA A C 1
ATOM 2462 O O . ALA A 1 293 ? -13.992 11.367 12.008 1 91.5 293 ALA A O 1
ATOM 2463 N N . ASP A 1 294 ? -16 10.438 11.43 1 92.44 294 ASP A N 1
ATOM 2464 C CA . ASP A 1 294 ? -16.562 10.781 12.734 1 92.44 294 ASP A CA 1
ATOM 2465 C C . ASP A 1 294 ? -16.641 9.555 13.641 1 92.44 294 ASP A C 1
ATOM 2467 O O . ASP A 1 294 ? -17.453 9.516 14.57 1 92.44 294 ASP A O 1
ATOM 2471 N N . GLN A 1 295 ? -15.797 8.57 13.383 1 93.38 295 GLN A N 1
ATOM 2472 C CA . GLN A 1 295 ? -15.852 7.332 14.148 1 93.38 295 GLN A CA 1
ATOM 2473 C C . GLN A 1 295 ? -14.852 7.355 15.305 1 93.38 295 GLN A C 1
ATOM 2475 O O . GLN A 1 295 ? -14.812 6.43 16.125 1 93.38 295 GLN A O 1
ATOM 2480 N N . ILE A 1 296 ? -14.031 8.406 15.344 1 94.62 296 ILE A N 1
ATOM 2481 C CA . ILE A 1 296 ? -12.992 8.453 16.359 1 94.62 296 ILE A CA 1
ATOM 2482 C C . ILE A 1 296 ? -13.039 9.797 17.094 1 94.62 296 ILE A C 1
ATOM 2484 O O . ILE A 1 296 ? -13.242 10.844 16.469 1 94.62 296 ILE A O 1
ATOM 2488 N N . GLU A 1 297 ? -12.898 9.797 18.375 1 96.19 297 GLU A N 1
ATOM 2489 C CA . GLU A 1 297 ? -12.789 10.977 19.234 1 96.19 297 GLU A CA 1
ATOM 2490 C C . GLU A 1 297 ? -11.523 10.93 20.078 1 96.19 297 GLU A C 1
ATOM 2492 O O . GLU A 1 297 ? -11.25 9.922 20.734 1 96.19 297 GLU A O 1
ATOM 2497 N N . VAL A 1 298 ? -10.75 11.984 20 1 97.38 298 VAL A N 1
ATOM 2498 C CA . VAL A 1 298 ? -9.594 12.094 20.875 1 97.38 298 VAL A CA 1
ATOM 2499 C C . VAL A 1 298 ? -10.039 12.539 22.266 1 97.38 298 VAL A C 1
ATOM 2501 O O . VAL A 1 298 ? -10.641 13.602 22.422 1 97.38 298 VAL A O 1
ATOM 2504 N N . LEU A 1 299 ? -9.711 11.797 23.266 1 96.19 299 LEU A N 1
ATOM 2505 C CA . LEU A 1 299 ? -10.109 12.117 24.641 1 96.19 299 LEU A CA 1
ATOM 2506 C C . LEU A 1 299 ? -9.031 12.93 25.344 1 96.19 299 LEU A C 1
ATOM 2508 O O . LEU A 1 299 ? -9.336 13.852 26.094 1 96.19 299 LEU A O 1
ATOM 2512 N N . GLU A 1 300 ? -7.797 12.523 25.219 1 95.81 300 GLU A N 1
ATOM 2513 C CA . GLU A 1 300 ? -6.617 13.172 25.797 1 95.81 300 GLU A CA 1
ATOM 2514 C C . GLU A 1 300 ? -5.395 12.977 24.906 1 95.81 300 GLU A C 1
ATOM 2516 O O . GLU A 1 300 ? -5.344 12.039 24.109 1 95.81 300 GLU A O 1
ATOM 2521 N N . PRO A 1 301 ? -4.398 13.859 25.031 1 96.81 301 PRO A N 1
ATOM 2522 C CA . PRO A 1 301 ? -4.32 15.055 25.891 1 96.81 301 PRO A CA 1
ATOM 2523 C C . PRO A 1 301 ? -5.066 16.25 25.297 1 96.81 301 PRO A C 1
ATOM 2525 O O . PRO A 1 301 ? -5.52 16.188 24.156 1 96.81 301 PRO A O 1
ATOM 2528 N N . ALA A 1 302 ? -5.145 17.375 26.031 1 95.62 302 ALA A N 1
ATOM 2529 C CA . ALA A 1 302 ? -5.863 18.578 25.609 1 95.62 302 ALA A CA 1
ATOM 2530 C C . ALA A 1 302 ? -5.242 19.188 24.359 1 95.62 302 ALA A C 1
ATOM 2532 O O . ALA A 1 302 ? -5.949 19.734 23.516 1 95.62 302 ALA A O 1
ATOM 2533 N N . SER A 1 303 ? -3.988 19.125 24.25 1 95.06 303 SER A N 1
ATOM 2534 C CA . SER A 1 303 ? -3.297 19.703 23.109 1 95.06 303 SER A CA 1
ATOM 2535 C C . SER A 1 303 ? -3.75 19.062 21.797 1 95.06 303 SER A C 1
ATOM 2537 O O . SER A 1 303 ? -4.023 19.766 20.828 1 95.06 303 SER A O 1
ATOM 2539 N N . VAL A 1 304 ? -3.871 17.75 21.797 1 95.75 304 VAL A N 1
ATOM 2540 C CA . VAL A 1 304 ? -4.289 17.031 20.594 1 95.75 304 VAL A CA 1
ATOM 2541 C C . VAL A 1 304 ? -5.773 17.281 20.344 1 95.75 304 VAL A C 1
ATOM 2543 O O . VAL A 1 304 ? -6.195 17.453 19.203 1 95.75 304 VAL A O 1
ATOM 2546 N N . ARG A 1 305 ? -6.543 17.266 21.406 1 96.19 305 ARG A N 1
ATOM 2547 C CA . ARG A 1 305 ? -7.965 17.562 21.297 1 96.19 305 ARG A CA 1
ATOM 2548 C C . ARG A 1 305 ? -8.195 18.938 20.672 1 96.19 305 ARG A C 1
ATOM 2550 O O . ARG A 1 305 ? -9.039 19.094 19.797 1 96.19 305 ARG A O 1
ATOM 2557 N N . ASN A 1 306 ? -7.453 19.891 21.172 1 95.69 306 ASN A N 1
ATOM 2558 C CA . ASN A 1 306 ? -7.578 21.25 20.672 1 95.69 306 ASN A CA 1
ATOM 2559 C C . ASN A 1 306 ? -7.219 21.344 19.188 1 95.69 306 ASN A C 1
ATOM 2561 O O . ASN A 1 306 ? -7.852 22.094 18.438 1 95.69 306 ASN A O 1
ATOM 2565 N N . GLU A 1 307 ? -6.188 20.641 18.812 1 95.56 307 GLU A N 1
ATOM 2566 C CA . GLU A 1 307 ? -5.812 20.641 17.406 1 95.56 307 GLU A CA 1
ATOM 2567 C C . GLU A 1 307 ? -6.906 20.031 16.531 1 95.56 307 GLU A C 1
ATOM 2569 O O . GLU A 1 307 ? -7.195 20.516 15.445 1 95.56 307 GLU A O 1
ATOM 2574 N N . MET A 1 308 ? -7.512 18.938 16.984 1 95.75 308 MET A N 1
ATOM 2575 C CA . MET A 1 308 ? -8.633 18.328 16.281 1 95.75 308 MET A CA 1
ATOM 2576 C C . MET A 1 308 ? -9.797 19.312 16.156 1 95.75 308 MET A C 1
ATOM 2578 O O . MET A 1 308 ? -10.453 19.375 15.109 1 95.75 308 MET A O 1
ATOM 2582 N N . ARG A 1 309 ? -10.016 20.016 17.234 1 94.75 309 ARG A N 1
ATOM 2583 C CA . ARG A 1 309 ? -11.055 21.047 17.203 1 94.75 309 ARG A CA 1
ATOM 2584 C C . ARG A 1 309 ? -10.75 22.109 16.156 1 94.75 309 ARG A C 1
ATOM 2586 O O . ARG A 1 309 ? -11.656 22.562 15.461 1 94.75 309 ARG A O 1
ATOM 2593 N N . ASN A 1 310 ? -9.555 22.5 16.141 1 95.31 310 ASN A N 1
ATOM 2594 C CA . ASN A 1 310 ? -9.156 23.484 15.148 1 95.31 310 ASN A CA 1
ATOM 2595 C C . ASN A 1 310 ? -9.43 23 13.734 1 95.31 310 ASN A C 1
ATOM 2597 O O . ASN A 1 310 ? -9.93 23.75 12.898 1 95.31 310 ASN A O 1
ATOM 2601 N N . PHE A 1 311 ? -9.055 21.766 13.492 1 94.19 311 PHE A N 1
ATOM 2602 C CA . PHE A 1 311 ? -9.352 21.203 12.18 1 94.19 311 PHE A CA 1
ATOM 2603 C C . PHE A 1 311 ? -10.852 21.203 11.914 1 94.19 311 PHE A C 1
ATOM 2605 O O . PHE A 1 311 ? -11.289 21.547 10.812 1 94.19 311 PHE A O 1
ATOM 2612 N N . ALA A 1 312 ? -11.648 20.797 12.883 1 93.5 312 ALA A N 1
ATOM 2613 C CA . ALA A 1 312 ? -13.102 20.766 12.75 1 93.5 312 ALA A CA 1
ATOM 2614 C C . ALA A 1 312 ? -13.648 22.156 12.461 1 93.5 312 ALA A C 1
ATOM 2616 O O . ALA A 1 312 ? -14.539 22.328 11.617 1 93.5 312 ALA A O 1
ATOM 2617 N N . LYS A 1 313 ? -13.133 23.125 13.172 1 93.75 313 LYS A N 1
ATOM 2618 C CA . LYS A 1 313 ? -13.539 24.516 12.969 1 93.75 313 LYS A CA 1
ATOM 2619 C C . LYS A 1 313 ? -13.219 24.969 11.547 1 93.75 313 LYS A C 1
ATOM 2621 O O . LYS A 1 313 ? -14.039 25.625 10.906 1 93.75 313 LYS A O 1
ATOM 2626 N N . ASN A 1 314 ? -12.031 24.719 11.156 1 93.44 314 ASN A N 1
ATOM 2627 C CA . ASN A 1 314 ? -11.641 25.062 9.805 1 93.44 314 ASN A CA 1
ATOM 2628 C C . ASN A 1 314 ? -12.555 24.422 8.766 1 93.44 314 ASN A C 1
ATOM 2630 O O . ASN A 1 314 ? -12.984 25.078 7.816 1 93.44 314 ASN A O 1
ATOM 2634 N N . LEU A 1 315 ? -12.852 23.172 8.984 1 92.38 315 LEU A N 1
ATOM 2635 C CA . LEU A 1 315 ? -13.75 22.469 8.07 1 92.38 315 LEU A CA 1
ATOM 2636 C C . LEU A 1 315 ? -15.133 23.094 8.07 1 92.38 315 LEU A C 1
ATOM 2638 O O . LEU A 1 315 ? -15.75 23.266 7.016 1 92.38 315 LEU A O 1
ATOM 2642 N N . MET A 1 316 ? -15.578 23.422 9.242 1 91.69 316 MET A N 1
ATOM 2643 C CA . MET A 1 316 ? -16.891 24.062 9.367 1 91.69 316 MET A CA 1
ATOM 2644 C C . MET A 1 316 ? -16.922 25.406 8.625 1 91.69 316 MET A C 1
ATOM 2646 O O . MET A 1 316 ? -17.938 25.781 8.062 1 91.69 316 MET A O 1
ATOM 2650 N N . SER A 1 317 ? -15.891 26.062 8.609 1 92.94 317 SER A N 1
ATOM 2651 C CA . SER A 1 317 ? -15.82 27.359 7.949 1 92.94 317 SER A CA 1
ATOM 2652 C C . SER A 1 317 ? -15.961 27.219 6.438 1 92.94 317 SER A C 1
ATOM 2654 O O . SER A 1 317 ? -16.422 28.141 5.758 1 92.94 317 SER A O 1
ATOM 2656 N N . TYR A 1 318 ? -15.508 26.109 5.867 1 91.75 318 TYR A N 1
ATOM 2657 C CA . TYR A 1 318 ? -15.641 25.859 4.438 1 91.75 318 TYR A CA 1
ATOM 2658 C C . TYR A 1 318 ? -17.109 25.641 4.059 1 91.75 318 TYR A C 1
ATOM 2660 O O . TYR A 1 318 ? -17.5 25.922 2.926 1 91.75 318 TYR A O 1
ATOM 2668 N N . TYR A 1 319 ? -17.875 25.188 4.977 1 92.12 319 TYR A N 1
ATOM 2669 C CA . TYR A 1 319 ? -19.188 24.688 4.613 1 92.12 319 TYR A CA 1
ATOM 2670 C C . TYR A 1 319 ? -20.297 25.438 5.355 1 92.12 319 TYR A C 1
ATOM 2672 O O . TYR A 1 319 ? -21.406 24.922 5.52 1 92.12 319 TYR A O 1
ATOM 2680 N N . LYS A 1 320 ? -19.969 26.594 5.945 1 80 320 LYS A N 1
ATOM 2681 C CA . LYS A 1 320 ? -20.938 27.438 6.645 1 80 320 LYS A CA 1
ATOM 2682 C C . LYS A 1 320 ? -22.094 27.797 5.727 1 80 320 LYS A C 1
ATOM 2684 O O . LYS A 1 320 ? -21.906 28 4.527 1 80 320 LYS A O 1
ATOM 2689 N N . GLU A 1 321 ? -23.391 27.359 6.074 1 65.31 321 GLU A N 1
ATOM 2690 C CA . GLU A 1 321 ? -24.594 27.766 5.352 1 65.31 321 GLU A CA 1
ATOM 2691 C C . GLU A 1 321 ? -24.578 29.266 5.062 1 65.31 321 GLU A C 1
ATOM 2693 O O . GLU A 1 321 ? -24.172 30.062 5.91 1 65.31 321 GLU A O 1
ATOM 2698 N N . LYS A 1 322 ? -24.438 29.812 3.789 1 51.03 322 LYS A N 1
ATOM 2699 C CA . LYS A 1 322 ? -24.812 31.203 3.531 1 51.03 322 LYS A CA 1
ATOM 2700 C C . LYS A 1 322 ? -26.203 31.5 4.105 1 51.03 322 LYS A C 1
ATOM 2702 O O . LYS A 1 322 ? -27.141 30.734 3.912 1 51.03 322 LYS A O 1
ATOM 2707 N N . GLU A 1 323 ? -26.234 32 5.301 1 41.78 323 GLU A N 1
ATOM 2708 C CA . GLU A 1 323 ? -27.5 32.594 5.688 1 41.78 323 GLU A CA 1
ATOM 2709 C C . GLU A 1 323 ? -28.219 33.219 4.48 1 41.78 323 GLU A C 1
ATOM 2711 O O . GLU A 1 323 ? -27.656 34.062 3.797 1 41.78 323 GLU A O 1
ATOM 2716 N N . GLN A 1 324 ? -28.875 32.438 3.568 1 33.75 324 GLN A N 1
ATOM 2717 C CA . GLN A 1 324 ? -29.906 33.281 2.961 1 33.75 324 GLN A CA 1
ATOM 2718 C C . GLN A 1 324 ? -30.859 33.844 4.023 1 33.75 324 GLN A C 1
ATOM 2720 O O . GLN A 1 324 ? -31.234 33.125 4.961 1 33.75 324 GLN A O 1
ATOM 2725 N N . MET B 1 1 ? 27.359 -18.375 -4.461 1 35.19 1 MET B N 1
ATOM 2726 C CA . MET B 1 1 ? 27.656 -18.281 -5.887 1 35.19 1 MET B CA 1
ATOM 2727 C C . MET B 1 1 ? 26.453 -17.781 -6.664 1 35.19 1 MET B C 1
ATOM 2729 O O . MET B 1 1 ? 26.5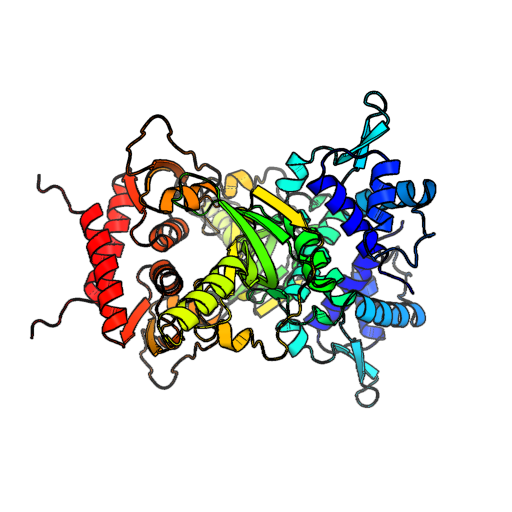94 -17.125 -7.695 1 35.19 1 MET B O 1
ATOM 2733 N N . ALA B 1 2 ? 25.312 -18.688 -6.5 1 40 2 ALA B N 1
ATOM 2734 C CA . ALA B 1 2 ? 24.188 -18.391 -7.391 1 40 2 ALA B CA 1
ATOM 2735 C C . ALA B 1 2 ? 23.688 -16.969 -7.18 1 40 2 ALA B C 1
ATOM 2737 O O . ALA B 1 2 ? 23 -16.672 -6.188 1 40 2 ALA B O 1
ATOM 2738 N N . ALA B 1 3 ? 24.438 -15.984 -7.105 1 49.28 3 ALA B N 1
ATOM 2739 C CA . ALA B 1 3 ? 24 -14.594 -7.242 1 49.28 3 ALA B CA 1
ATOM 2740 C C . ALA B 1 3 ? 22.719 -14.508 -8.062 1 49.28 3 ALA B C 1
ATOM 2742 O O . ALA B 1 3 ? 22.656 -14.992 -9.188 1 49.28 3 ALA B O 1
ATOM 2743 N N . ASN B 1 4 ? 21.547 -14.266 -7.461 1 62.84 4 ASN B N 1
ATOM 2744 C CA . ASN B 1 4 ? 20.188 -14.68 -7.812 1 62.84 4 ASN B CA 1
ATOM 2745 C C . ASN B 1 4 ? 19.781 -14.156 -9.188 1 62.84 4 ASN B C 1
ATOM 2747 O O . ASN B 1 4 ? 20 -12.984 -9.5 1 62.84 4 ASN B O 1
ATOM 2751 N N . ILE B 1 5 ? 19.984 -15.133 -10.234 1 72.94 5 ILE B N 1
ATOM 2752 C CA . ILE B 1 5 ? 19.547 -14.883 -11.602 1 72.94 5 ILE B CA 1
ATOM 2753 C C . ILE B 1 5 ? 18.344 -13.938 -11.594 1 72.94 5 ILE B C 1
ATOM 2755 O O . ILE B 1 5 ? 18.219 -13.078 -12.469 1 72.94 5 ILE B O 1
ATOM 2759 N N . PHE B 1 6 ? 17.703 -13.953 -10.617 1 73.75 6 PHE B N 1
ATOM 2760 C CA . PHE B 1 6 ? 16.531 -13.094 -10.523 1 73.75 6 PHE B CA 1
ATOM 2761 C C . PHE B 1 6 ? 16.938 -11.656 -10.234 1 73.75 6 PHE B C 1
ATOM 2763 O O . PHE B 1 6 ? 16.344 -10.719 -10.766 1 73.75 6 PHE B O 1
ATOM 2770 N N . GLY B 1 7 ? 17.906 -11.586 -9.453 1 75.94 7 GLY B N 1
ATOM 2771 C CA . GLY B 1 7 ? 18.422 -10.258 -9.188 1 75.94 7 GLY B CA 1
ATOM 2772 C C . GLY B 1 7 ? 18.953 -9.562 -10.43 1 75.94 7 GLY B C 1
ATOM 2773 O O . GLY B 1 7 ? 18.797 -8.352 -10.586 1 75.94 7 GLY B O 1
ATOM 2774 N N . ARG B 1 8 ? 19.5 -10.383 -11.281 1 81.69 8 ARG B N 1
ATOM 2775 C CA . ARG B 1 8 ? 20.016 -9.852 -12.539 1 81.69 8 ARG B CA 1
ATOM 2776 C C . ARG B 1 8 ? 18.875 -9.352 -13.43 1 81.69 8 ARG B C 1
ATOM 2778 O O . ARG B 1 8 ? 19.016 -8.32 -14.086 1 81.69 8 ARG B O 1
ATOM 2785 N N . TYR B 1 9 ? 17.859 -10.188 -13.438 1 85.44 9 TYR B N 1
ATOM 2786 C CA . TYR B 1 9 ? 16.703 -9.805 -14.258 1 85.44 9 TYR B CA 1
ATOM 2787 C C . TYR B 1 9 ? 16.141 -8.469 -13.805 1 85.44 9 TYR B C 1
ATOM 2789 O O . TYR B 1 9 ? 15.906 -7.578 -14.625 1 85.44 9 TYR B O 1
ATOM 2797 N N . VAL B 1 10 ? 16.016 -8.344 -12.547 1 80.88 10 VAL B N 1
ATOM 2798 C CA . VAL B 1 10 ? 15.422 -7.133 -11.992 1 80.88 10 VAL B CA 1
ATOM 2799 C C . VAL B 1 10 ? 16.359 -5.945 -12.211 1 80.88 10 VAL B C 1
ATOM 2801 O O . VAL B 1 10 ? 15.906 -4.844 -12.523 1 80.88 10 VAL B O 1
ATOM 2804 N N . TRP B 1 11 ? 17.625 -6.18 -12.008 1 82 11 TRP B N 1
ATOM 2805 C CA . TRP B 1 11 ? 18.609 -5.137 -12.266 1 82 11 TRP B CA 1
ATOM 2806 C C . TRP B 1 11 ? 18.5 -4.629 -13.695 1 82 11 TRP B C 1
ATOM 2808 O O . TRP B 1 11 ? 18.5 -3.416 -13.93 1 82 11 TRP B O 1
ATOM 2818 N N . LEU B 1 12 ? 18.438 -5.547 -14.609 1 89 12 LEU B N 1
ATOM 2819 C CA . LEU B 1 12 ? 18.359 -5.184 -16.016 1 89 12 LEU B CA 1
ATOM 2820 C C . LEU B 1 12 ? 17.109 -4.355 -16.281 1 89 12 LEU B C 1
ATOM 2822 O O . LEU B 1 12 ? 17.156 -3.35 -17 1 89 12 LEU B O 1
ATOM 2826 N N . ILE B 1 13 ? 16.016 -4.785 -15.727 1 88.56 13 ILE B N 1
ATOM 2827 C CA . ILE B 1 13 ? 14.758 -4.051 -15.875 1 88.56 13 ILE B CA 1
ATOM 2828 C C . ILE B 1 13 ? 14.922 -2.631 -15.344 1 88.56 13 ILE B C 1
ATOM 2830 O O . ILE B 1 13 ? 14.531 -1.665 -16 1 88.56 13 ILE B O 1
ATOM 2834 N N . GLU B 1 14 ? 15.539 -2.496 -14.297 1 82.44 14 GLU B N 1
ATOM 2835 C CA . GLU B 1 14 ? 15.695 -1.205 -13.633 1 82.44 14 GLU B CA 1
ATOM 2836 C C . GLU B 1 14 ? 16.562 -0.262 -14.453 1 82.44 14 GLU B C 1
ATOM 2838 O O . GLU B 1 14 ? 16.344 0.951 -14.461 1 82.44 14 GLU B O 1
ATOM 2843 N N . GLN B 1 15 ? 17.562 -0.853 -15.102 1 86.62 15 GLN B N 1
ATOM 2844 C CA . GLN B 1 15 ? 18.406 -0.01 -15.938 1 86.62 15 GLN B CA 1
ATOM 2845 C C . GLN B 1 15 ? 17.609 0.628 -17.062 1 86.62 15 GLN B C 1
ATOM 2847 O O . GLN B 1 15 ? 17.75 1.818 -17.344 1 86.62 15 GLN B O 1
ATOM 2852 N N . PHE B 1 16 ? 16.812 -0.147 -17.656 1 89.69 16 PHE B N 1
ATOM 2853 C CA . PHE B 1 16 ? 16.031 0.366 -18.781 1 89.69 16 PHE B CA 1
ATOM 2854 C C . PHE B 1 16 ? 14.938 1.312 -18.297 1 89.69 16 PHE B C 1
ATOM 2856 O O . PHE B 1 16 ? 14.547 2.234 -19.016 1 89.69 16 PHE B O 1
ATOM 2863 N N . ARG B 1 17 ? 14.477 1.097 -17.094 1 82.38 17 ARG B N 1
ATOM 2864 C CA . ARG B 1 17 ? 13.5 2.021 -16.531 1 82.38 17 ARG B CA 1
ATOM 2865 C C . ARG B 1 17 ? 14.141 3.369 -16.219 1 82.38 17 ARG B C 1
ATOM 2867 O O . ARG B 1 17 ? 13.516 4.418 -16.391 1 82.38 17 ARG B O 1
ATOM 2874 N N . ARG B 1 18 ? 15.312 3.336 -15.805 1 80.62 18 ARG B N 1
ATOM 2875 C CA . ARG B 1 18 ? 16.016 4.543 -15.383 1 80.62 18 ARG B CA 1
ATOM 2876 C C . ARG B 1 18 ? 16.516 5.336 -16.594 1 80.62 18 ARG B C 1
ATOM 2878 O O . ARG B 1 18 ? 16.312 6.547 -16.672 1 80.62 18 ARG B O 1
ATOM 2885 N N . TYR B 1 19 ? 17.125 4.566 -17.562 1 86.69 19 TYR B N 1
ATOM 2886 C CA . TYR B 1 19 ? 17.844 5.254 -18.625 1 86.69 19 TYR B CA 1
ATOM 2887 C C . TYR B 1 19 ? 17.031 5.258 -19.922 1 86.69 19 TYR B C 1
ATOM 2889 O O . TYR B 1 19 ? 17.312 6.027 -20.828 1 86.69 19 TYR B O 1
ATOM 2897 N N . GLY B 1 20 ? 15.969 4.523 -19.953 1 87.69 20 GLY B N 1
ATOM 2898 C CA . GLY B 1 20 ? 15.125 4.461 -21.125 1 87.69 20 GLY B CA 1
ATOM 2899 C C . GLY B 1 20 ? 15.688 3.57 -22.219 1 87.69 20 GLY B C 1
ATOM 2900 O O . GLY B 1 20 ? 15.328 2.396 -22.312 1 87.69 20 GLY B O 1
ATOM 2901 N N . ARG B 1 21 ? 16.641 4.137 -23.047 1 92 21 ARG B N 1
ATOM 2902 C CA . ARG B 1 21 ? 17.25 3.402 -24.156 1 92 21 ARG B CA 1
ATOM 2903 C C . ARG B 1 21 ? 18.75 3.252 -23.953 1 92 21 ARG B C 1
ATOM 2905 O O . ARG B 1 21 ? 19.438 4.223 -23.609 1 92 21 ARG B O 1
ATOM 2912 N N . LEU B 1 22 ? 19.172 1.995 -24.094 1 94.19 22 LEU B N 1
ATOM 2913 C CA . LEU B 1 22 ? 20.594 1.709 -23.906 1 94.19 22 LEU B CA 1
ATOM 2914 C C . LEU B 1 22 ? 21.109 0.738 -24.953 1 94.19 22 LEU B C 1
ATOM 2916 O O . LEU B 1 22 ? 20.375 -0.166 -25.375 1 94.19 22 LEU B O 1
ATOM 2920 N N . THR B 1 23 ? 22.312 1.011 -25.391 1 93.56 2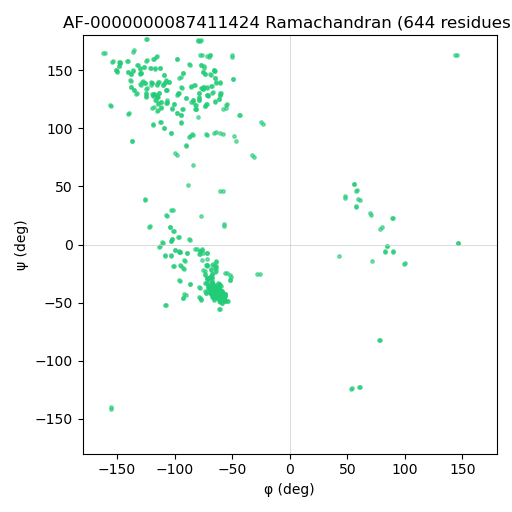3 THR B N 1
ATOM 2921 C CA . THR B 1 23 ? 22.984 0.005 -26.219 1 93.56 23 THR B CA 1
ATOM 2922 C C . THR B 1 23 ? 23.5 -1.139 -25.359 1 93.56 23 THR B C 1
ATOM 2924 O O . THR B 1 23 ? 23.578 -1.021 -24.125 1 93.56 23 THR B O 1
ATOM 2927 N N . TYR B 1 24 ? 23.797 -2.229 -26.031 1 93.25 24 TYR B N 1
ATOM 2928 C CA . TYR B 1 24 ? 24.375 -3.35 -25.312 1 93.25 24 TYR B CA 1
ATOM 2929 C C . TYR B 1 24 ? 25.656 -2.926 -24.578 1 93.25 24 TYR B C 1
ATOM 2931 O O . TYR B 1 24 ? 25.891 -3.322 -23.438 1 93.25 24 TYR B O 1
ATOM 2939 N N . GLU B 1 25 ? 26.453 -2.158 -25.25 1 91 25 GLU B N 1
ATOM 2940 C CA . GLU B 1 25 ? 27.719 -1.699 -24.656 1 91 25 GLU B CA 1
ATOM 2941 C C . GLU B 1 25 ? 27.469 -0.874 -23.406 1 91 25 GLU B C 1
ATOM 2943 O O . GLU B 1 25 ? 28.188 -1.019 -22.406 1 91 25 GLU B O 1
ATOM 2948 N N . GLU B 1 26 ? 26.484 -0.096 -23.5 1 91.81 26 GLU B N 1
ATOM 2949 C CA . GLU B 1 26 ? 26.141 0.724 -22.344 1 91.81 26 GLU B CA 1
ATOM 2950 C C . GLU B 1 26 ? 25.656 -0.139 -21.188 1 91.81 26 GLU B C 1
ATOM 2952 O O . GLU B 1 26 ? 25.984 0.125 -20.031 1 91.81 26 GLU B O 1
ATOM 2957 N N . VAL B 1 27 ? 24.859 -1.138 -21.453 1 91.56 27 VAL B N 1
ATOM 2958 C CA . VAL B 1 27 ? 24.375 -2.061 -20.438 1 91.56 27 VAL B CA 1
ATOM 2959 C C . VAL B 1 27 ? 25.547 -2.791 -19.797 1 91.56 27 VAL B C 1
ATOM 2961 O O . VAL B 1 27 ? 25.578 -2.955 -18.578 1 91.56 27 VAL B O 1
ATOM 2964 N N . ASN B 1 28 ? 26.469 -3.184 -20.641 1 89.25 28 ASN B N 1
ATOM 2965 C CA . ASN B 1 28 ? 27.641 -3.896 -20.141 1 89.25 28 ASN B CA 1
ATOM 2966 C C . ASN B 1 28 ? 28.5 -3.01 -19.234 1 89.25 28 ASN B C 1
ATOM 2968 O O . ASN B 1 28 ? 29.078 -3.484 -18.266 1 89.25 28 ASN B O 1
ATOM 2972 N N . ASP B 1 29 ? 28.578 -1.785 -19.594 1 87.19 29 ASP B N 1
ATOM 2973 C CA . ASP B 1 29 ? 29.312 -0.839 -18.766 1 87.19 29 ASP B CA 1
ATOM 2974 C C . ASP B 1 29 ? 28.672 -0.711 -17.391 1 87.19 29 ASP B C 1
ATOM 2976 O O . ASP B 1 29 ? 29.359 -0.708 -16.375 1 87.19 29 ASP B O 1
ATOM 2980 N N . LEU B 1 30 ? 27.344 -0.602 -17.406 1 84.12 30 LEU B N 1
ATOM 2981 C CA . LEU B 1 30 ? 26.609 -0.513 -16.156 1 84.12 30 LEU B CA 1
ATOM 2982 C C . LEU B 1 30 ? 26.766 -1.788 -15.328 1 84.12 30 LEU B C 1
ATOM 2984 O O . LEU B 1 30 ? 26.844 -1.734 -14.102 1 84.12 30 LEU B O 1
ATOM 2988 N N . TRP B 1 31 ? 26.844 -2.846 -16.031 1 82.81 31 TRP B N 1
ATOM 2989 C CA . TRP B 1 31 ? 27 -4.156 -15.406 1 82.81 31 TRP B CA 1
ATOM 2990 C C . TRP B 1 31 ? 28.312 -4.234 -14.625 1 82.81 31 TRP B C 1
ATOM 2992 O O . TRP B 1 31 ? 28.344 -4.723 -13.5 1 82.81 31 TRP B O 1
ATOM 3002 N N . HIS B 1 32 ? 29.297 -3.738 -15.172 1 76.75 32 HIS B N 1
ATOM 3003 C CA . HIS B 1 32 ? 30.625 -3.762 -14.547 1 76.75 32 HIS B CA 1
ATOM 3004 C C . HIS B 1 32 ? 30.641 -2.934 -13.273 1 76.75 32 HIS B C 1
ATOM 3006 O O . HIS B 1 32 ? 31.375 -3.246 -12.336 1 76.75 32 HIS B O 1
ATOM 3012 N N . ARG B 1 33 ? 29.703 -2.037 -13.281 1 72.19 33 ARG B N 1
ATOM 3013 C CA . ARG B 1 33 ? 29.672 -1.117 -12.148 1 72.19 33 ARG B CA 1
ATOM 3014 C C . ARG B 1 33 ? 28.703 -1.597 -11.07 1 72.19 33 ARG B C 1
ATOM 3016 O O . ARG B 1 33 ? 28.688 -1.056 -9.961 1 72.19 33 ARG B O 1
ATOM 3023 N N . SER B 1 34 ? 27.719 -2.535 -11.32 1 67.38 34 SER B N 1
ATOM 3024 C CA . SER B 1 34 ? 26.594 -2.91 -10.461 1 67.38 34 SER B CA 1
ATOM 3025 C C . SER B 1 34 ? 27.047 -3.783 -9.305 1 67.38 34 SER B C 1
ATOM 3027 O O . SER B 1 34 ? 26.375 -3.869 -8.273 1 67.38 34 SER B O 1
ATOM 3029 N N . GLY B 1 35 ? 28.062 -4.234 -9.125 1 61.75 35 GLY B N 1
ATOM 3030 C CA . GLY B 1 35 ? 28.469 -5.184 -8.094 1 61.75 35 GLY B CA 1
ATOM 3031 C C . GLY B 1 35 ? 27.922 -6.578 -8.32 1 61.75 35 GLY B C 1
ATOM 3032 O O . GLY B 1 35 ? 28.203 -7.496 -7.555 1 61.75 35 GLY B O 1
ATOM 3033 N N . LEU B 1 36 ? 26.984 -6.762 -9.164 1 61.75 36 LEU B N 1
ATOM 3034 C CA . LEU B 1 36 ? 26.422 -8.078 -9.461 1 61.75 36 LEU B CA 1
ATOM 3035 C C . LEU B 1 36 ? 27.406 -8.922 -10.258 1 61.75 36 LEU B C 1
ATOM 3037 O O . LEU B 1 36 ? 27.25 -10.141 -10.344 1 61.75 36 LEU B O 1
ATOM 3041 N N . SER B 1 37 ? 28.453 -8.227 -10.758 1 58.38 37 SER B N 1
ATOM 3042 C CA . SER B 1 37 ? 29.484 -8.906 -11.547 1 58.38 37 SER B CA 1
ATOM 3043 C C . SER B 1 37 ? 30.516 -9.578 -10.648 1 58.38 37 SER B C 1
ATOM 3045 O O . SER B 1 37 ? 30.781 -9.117 -9.539 1 58.38 37 SER B O 1
ATOM 3047 N N . TYR B 1 38 ? 30.719 -10.93 -10.703 1 51.84 38 TYR B N 1
ATOM 3048 C CA . TYR B 1 38 ? 31.703 -11.672 -9.922 1 51.84 38 TYR B CA 1
ATOM 3049 C C . TYR B 1 38 ? 33.094 -11.125 -10.164 1 51.84 38 TYR B C 1
ATOM 3051 O O . TYR B 1 38 ? 34.094 -11.742 -9.758 1 51.84 38 TYR B O 1
ATOM 3059 N N . GLY B 1 39 ? 33.281 -9.859 -10.719 1 52.16 39 GLY B N 1
ATOM 3060 C CA . GLY B 1 39 ? 34.594 -9.344 -10.945 1 52.16 39 GLY B CA 1
ATOM 3061 C C . GLY B 1 39 ? 34.719 -8.508 -12.203 1 52.16 39 GLY B C 1
ATOM 3062 O O . GLY B 1 39 ? 33.781 -8.422 -12.984 1 52.16 39 GLY B O 1
ATOM 3063 N N . ASP B 1 40 ? 35.844 -7.621 -12.398 1 52.06 40 ASP B N 1
ATOM 3064 C CA . ASP B 1 40 ? 36.125 -6.641 -13.438 1 52.06 40 ASP B CA 1
ATOM 3065 C C . ASP B 1 40 ? 35.969 -7.254 -14.828 1 52.06 40 ASP B C 1
ATOM 3067 O O . ASP B 1 40 ? 35.594 -6.566 -15.781 1 52.06 40 ASP B O 1
ATOM 3071 N N . ASP B 1 41 ? 36.188 -8.555 -14.891 1 54.5 41 ASP B N 1
ATOM 3072 C CA . ASP B 1 41 ? 36.25 -9.195 -16.203 1 54.5 41 ASP B CA 1
ATOM 3073 C C . ASP B 1 41 ? 34.969 -9.969 -16.5 1 54.5 41 ASP B C 1
ATOM 3075 O O . ASP B 1 41 ? 34.938 -10.805 -17.406 1 54.5 41 ASP B O 1
ATOM 3079 N N . ASP B 1 42 ? 33.938 -9.664 -15.695 1 64.5 42 ASP B N 1
ATOM 3080 C CA . ASP B 1 42 ? 32.719 -10.469 -15.883 1 64.5 42 ASP B CA 1
ATOM 3081 C C . ASP B 1 42 ? 31.703 -9.742 -16.75 1 64.5 42 ASP B C 1
ATOM 3083 O O . ASP B 1 42 ? 30.781 -9.125 -16.219 1 64.5 42 ASP B O 1
ATOM 3087 N N . ASP B 1 43 ? 32.031 -9.797 -18.078 1 72.94 43 ASP B N 1
ATOM 3088 C CA . ASP B 1 43 ? 31.094 -9.234 -19.062 1 72.94 43 ASP B CA 1
ATOM 3089 C C . ASP B 1 43 ? 29.766 -10 -19.078 1 72.94 43 ASP B C 1
ATOM 3091 O O . ASP B 1 43 ? 29.734 -11.195 -18.766 1 72.94 43 ASP B O 1
ATOM 3095 N N . LEU B 1 44 ? 28.812 -9.18 -19.188 1 82.25 44 LEU B N 1
ATOM 3096 C CA . LEU B 1 44 ? 27.531 -9.812 -19.5 1 82.25 44 LEU B CA 1
ATOM 3097 C C . LEU B 1 44 ? 27.516 -10.297 -20.953 1 82.25 44 LEU B C 1
ATOM 3099 O O . LEU B 1 44 ? 27.406 -9.492 -21.875 1 82.25 44 LEU B O 1
ATOM 3103 N N . ALA B 1 45 ? 27.844 -11.539 -21.156 1 85.88 45 ALA B N 1
ATOM 3104 C CA . ALA B 1 45 ? 27.859 -12.086 -22.516 1 85.88 45 ALA B CA 1
ATOM 3105 C C . ALA B 1 45 ? 26.562 -11.742 -23.25 1 85.88 45 ALA B C 1
ATOM 3107 O O . ALA B 1 45 ? 25.484 -11.734 -22.656 1 85.88 45 ALA B O 1
ATOM 3108 N N . LEU B 1 46 ? 26.812 -11.461 -24.594 1 89.5 46 LEU B N 1
ATOM 3109 C CA . LEU B 1 46 ? 25.672 -11.086 -25.422 1 89.5 46 LEU B CA 1
ATOM 3110 C C . LEU B 1 46 ? 24.594 -12.156 -25.375 1 89.5 46 LEU B C 1
ATOM 3112 O O . LEU B 1 46 ? 23.406 -11.836 -25.297 1 89.5 46 LEU B O 1
ATOM 3116 N N . ARG B 1 47 ? 24.984 -13.344 -25.438 1 90.56 47 ARG B N 1
ATOM 3117 C CA . ARG B 1 47 ? 24.031 -14.453 -25.375 1 90.56 47 ARG B CA 1
ATOM 3118 C C . ARG B 1 47 ? 23.281 -14.453 -24.047 1 90.56 47 ARG B C 1
ATOM 3120 O O . ARG B 1 47 ? 22.078 -14.68 -24.016 1 90.56 47 ARG B O 1
ATOM 3127 N N . THR B 1 48 ? 24.031 -14.219 -23.016 1 89.06 48 THR B N 1
ATOM 3128 C CA . THR B 1 48 ? 23.438 -14.156 -21.688 1 89.06 48 THR B CA 1
ATOM 3129 C C . THR B 1 48 ? 22.438 -13 -21.594 1 89.06 48 THR B C 1
ATOM 3131 O O . THR B 1 48 ? 21.359 -13.156 -21.031 1 89.06 48 THR B O 1
ATOM 3134 N N . PHE B 1 49 ? 22.844 -11.914 -22.188 1 92.88 49 PHE B N 1
ATOM 3135 C CA . PHE B 1 49 ? 21.969 -10.75 -22.203 1 92.88 49 PHE B CA 1
ATOM 3136 C C . PHE B 1 49 ? 20.656 -11.07 -22.906 1 92.88 49 PHE B C 1
ATOM 3138 O O . PHE B 1 49 ? 19.578 -10.758 -22.391 1 92.88 49 PHE B O 1
ATOM 3145 N N . HIS B 1 50 ? 20.719 -11.773 -24 1 93.19 50 HIS B N 1
ATOM 3146 C CA . HIS B 1 50 ? 19.516 -12.125 -24.75 1 93.19 50 HIS B CA 1
ATOM 3147 C C . HIS B 1 50 ? 18.672 -13.148 -23.984 1 93.19 50 HIS B C 1
ATOM 3149 O O . HIS B 1 50 ? 17.438 -13.078 -24 1 93.19 50 HIS B O 1
ATOM 3155 N N . ASN B 1 51 ? 19.391 -14 -23.359 1 91.5 51 ASN B N 1
ATOM 3156 C CA . ASN B 1 51 ? 18.688 -14.961 -22.516 1 91.5 51 ASN B CA 1
ATOM 3157 C C . ASN B 1 51 ? 17.953 -14.258 -21.375 1 91.5 51 ASN B C 1
ATOM 3159 O O . ASN B 1 51 ? 16.828 -14.641 -21.031 1 91.5 51 ASN B O 1
ATOM 3163 N N . HIS B 1 52 ? 18.609 -13.266 -20.828 1 91.06 52 HIS B N 1
ATOM 3164 C CA . HIS B 1 52 ? 17.984 -12.5 -19.75 1 91.06 52 HIS B CA 1
ATOM 3165 C C . HIS B 1 52 ? 16.75 -11.758 -20.25 1 91.06 52 HIS B C 1
ATOM 3167 O O . HIS B 1 52 ? 15.727 -11.711 -19.562 1 91.06 52 HIS B O 1
ATOM 3173 N N . ARG B 1 53 ? 16.891 -11.258 -21.422 1 93 53 ARG B N 1
ATOM 3174 C CA . ARG B 1 53 ? 15.758 -10.555 -22.016 1 93 53 ARG B CA 1
ATOM 3175 C C . ARG B 1 53 ? 14.547 -11.477 -22.141 1 93 53 ARG B C 1
ATOM 3177 O O . ARG B 1 53 ? 13.422 -11.086 -21.812 1 93 53 ARG B O 1
ATOM 3184 N N . LYS B 1 54 ? 14.766 -12.633 -22.609 1 91 54 LYS B N 1
ATOM 3185 C CA . LYS B 1 54 ? 13.703 -13.617 -22.781 1 91 54 LYS B CA 1
ATOM 3186 C C . LYS B 1 54 ? 13.094 -14.008 -21.422 1 91 54 LYS B C 1
ATOM 3188 O O . LYS B 1 54 ? 11.875 -14.102 -21.297 1 91 54 LYS B O 1
ATOM 3193 N N . ALA B 1 55 ? 13.969 -14.25 -20.5 1 85.5 55 ALA B N 1
ATOM 3194 C CA . ALA B 1 55 ? 13.523 -14.641 -19.156 1 85.5 55 ALA B CA 1
ATOM 3195 C C . ALA B 1 55 ? 12.695 -13.531 -18.516 1 85.5 55 ALA B C 1
ATOM 3197 O O . ALA B 1 55 ? 11.695 -13.805 -17.844 1 85.5 55 ALA B O 1
ATOM 3198 N N . ILE B 1 56 ? 13.117 -12.352 -18.703 1 88.5 56 ILE B N 1
ATOM 3199 C CA . ILE B 1 56 ? 12.422 -11.188 -18.156 1 88.5 56 ILE B CA 1
ATOM 3200 C C . ILE B 1 56 ? 11.008 -11.125 -18.734 1 88.5 56 ILE B C 1
ATOM 3202 O O . ILE B 1 56 ? 10.047 -10.875 -18 1 88.5 56 ILE B O 1
ATOM 3206 N N . PHE B 1 57 ? 10.938 -11.406 -19.984 1 87.06 57 PHE B N 1
ATOM 3207 C CA . PHE B 1 57 ? 9.617 -11.406 -20.594 1 87.06 57 PHE B CA 1
ATOM 3208 C C . PHE B 1 57 ? 8.75 -12.523 -20.031 1 87.06 57 PHE B C 1
ATOM 3210 O O . PHE B 1 57 ? 7.582 -12.312 -19.703 1 87.06 57 PHE B O 1
ATOM 3217 N N . ASP B 1 58 ? 9.328 -13.633 -19.859 1 78.38 58 ASP B N 1
ATOM 3218 C CA . ASP B 1 58 ? 8.578 -14.805 -19.406 1 78.38 58 ASP B CA 1
ATOM 3219 C C . ASP B 1 58 ? 8.102 -14.633 -17.969 1 78.38 58 ASP B C 1
ATOM 3221 O O . ASP B 1 58 ? 7.004 -15.078 -17.609 1 78.38 58 ASP B O 1
ATOM 3225 N N . ILE B 1 59 ? 8.961 -14.031 -17.203 1 74.56 59 ILE B N 1
ATOM 3226 C CA . ILE B 1 59 ? 8.688 -13.969 -15.773 1 74.56 59 ILE B CA 1
ATOM 3227 C C . ILE B 1 59 ? 7.902 -12.703 -15.453 1 74.56 59 ILE B C 1
ATOM 3229 O O . ILE B 1 59 ? 6.926 -12.742 -14.695 1 74.56 59 ILE B O 1
ATOM 3233 N N . PHE B 1 60 ? 8.328 -11.586 -16.062 1 78.69 60 PHE B N 1
ATOM 3234 C CA . PHE B 1 60 ? 7.789 -10.297 -15.656 1 78.69 60 PHE B CA 1
ATOM 3235 C C . PHE B 1 60 ? 6.855 -9.734 -16.719 1 78.69 60 PHE B C 1
ATOM 3237 O O . PHE B 1 60 ? 6.184 -8.727 -16.5 1 78.69 60 PHE B O 1
ATOM 3244 N N . GLU B 1 61 ? 6.836 -10.375 -17.875 1 81 61 GLU B N 1
ATOM 3245 C CA . GLU B 1 61 ? 6.09 -9.883 -19.016 1 81 61 GLU B CA 1
ATOM 3246 C C . GLU B 1 61 ? 6.535 -8.469 -19.406 1 81 61 GLU B C 1
ATOM 3248 O O . GLU B 1 61 ? 5.703 -7.613 -19.719 1 81 61 GLU B O 1
ATOM 3253 N N . VAL B 1 62 ? 7.762 -8.219 -19.203 1 88 62 VAL B N 1
ATOM 3254 C CA . VAL B 1 62 ? 8.398 -6.984 -19.656 1 88 62 VAL B CA 1
ATOM 3255 C C . VAL B 1 62 ? 9.219 -7.254 -20.906 1 88 62 VAL B C 1
ATOM 3257 O O . VAL B 1 62 ? 10.18 -8.023 -20.875 1 88 62 VAL B O 1
ATOM 3260 N N . GLU B 1 63 ? 8.859 -6.664 -21.906 1 92.06 63 GLU B N 1
ATOM 3261 C CA . GLU B 1 63 ? 9.562 -6.887 -23.172 1 92.06 63 GLU B CA 1
ATOM 3262 C C . GLU B 1 63 ? 10.656 -5.844 -23.375 1 92.06 63 GLU B C 1
ATOM 3264 O O . GLU B 1 63 ? 10.375 -4.645 -23.438 1 92.06 63 GLU B O 1
ATOM 3269 N N . ILE B 1 64 ? 11.836 -6.297 -23.422 1 94.69 64 ILE B N 1
ATOM 3270 C CA . ILE B 1 64 ? 12.961 -5.449 -23.797 1 94.69 64 ILE B CA 1
ATOM 3271 C C . ILE B 1 64 ? 13.227 -5.594 -25.297 1 94.69 64 ILE B C 1
ATOM 3273 O O . ILE B 1 64 ? 13.781 -6.602 -25.734 1 94.69 64 ILE B O 1
ATOM 3277 N N . ALA B 1 65 ? 12.844 -4.57 -26.062 1 93.62 65 ALA B N 1
ATOM 3278 C CA . ALA B 1 65 ? 12.93 -4.598 -27.516 1 93.62 65 ALA B CA 1
ATOM 3279 C C . ALA B 1 65 ? 14.195 -3.891 -28 1 93.62 65 ALA B C 1
ATOM 3281 O O . ALA B 1 65 ? 14.844 -3.174 -27.234 1 93.62 65 ALA B O 1
ATOM 3282 N N . CYS B 1 66 ? 14.57 -4.211 -29.188 1 92.75 66 CYS B N 1
ATOM 3283 C CA . CYS B 1 66 ? 15.742 -3.607 -29.812 1 92.75 66 CYS B CA 1
ATOM 3284 C C . CYS B 1 66 ? 15.344 -2.721 -30.984 1 92.75 66 CYS B C 1
ATOM 3286 O O . CYS B 1 66 ? 14.594 -3.146 -31.859 1 92.75 66 CYS B O 1
ATOM 3288 N N . ASP B 1 67 ? 15.75 -1.503 -30.875 1 90.19 67 ASP B N 1
ATOM 3289 C CA . ASP B 1 67 ? 15.578 -0.59 -32 1 90.19 67 ASP B CA 1
ATOM 3290 C C . ASP B 1 67 ? 16.719 -0.727 -33 1 90.19 67 ASP B C 1
ATOM 3292 O O . ASP B 1 67 ? 17.734 -0.025 -32.906 1 90.19 67 ASP B O 1
ATOM 3296 N N . ILE B 1 68 ? 16.531 -1.477 -33.938 1 84.31 68 ILE B N 1
ATOM 3297 C CA . ILE B 1 68 ? 17.578 -1.792 -34.938 1 84.31 68 ILE B CA 1
ATOM 3298 C C . ILE B 1 68 ? 17.922 -0.544 -35.75 1 84.31 68 ILE B C 1
ATOM 3300 O O . ILE B 1 68 ? 19.094 -0.267 -36 1 84.31 68 ILE B O 1
ATOM 3304 N N . LYS B 1 69 ? 16.906 0.158 -36.094 1 85.56 69 LYS B N 1
ATOM 3305 C CA . LYS B 1 69 ? 17.109 1.337 -36.938 1 85.56 69 LYS B CA 1
ATOM 3306 C C . LYS B 1 69 ? 17.703 2.488 -36.125 1 85.56 69 LYS B C 1
ATOM 3308 O O . LYS B 1 69 ? 18.375 3.361 -36.688 1 85.56 69 LYS B O 1
ATOM 3313 N N . GLY B 1 70 ? 17.562 2.498 -34.844 1 80.38 70 GLY B N 1
ATOM 3314 C CA . GLY B 1 70 ? 18 3.594 -33.969 1 80.38 70 GLY B CA 1
ATOM 3315 C C . GLY B 1 70 ? 19.297 3.303 -33.25 1 80.38 70 GLY B C 1
ATOM 3316 O O . GLY B 1 70 ? 19.469 3.666 -32.094 1 80.38 70 GLY B O 1
ATOM 3317 N N . GLY B 1 71 ? 20.203 2.41 -33.969 1 82.44 71 GLY B N 1
ATOM 3318 C CA . GLY B 1 71 ? 21.516 2.182 -33.375 1 82.44 71 GLY B CA 1
ATOM 3319 C C . GLY B 1 71 ? 21.547 1.012 -32.406 1 82.44 71 GLY B C 1
ATOM 3320 O O . GLY B 1 71 ? 22.328 1.011 -31.438 1 82.44 71 GLY B O 1
ATOM 3321 N N . TYR B 1 72 ? 20.562 0.115 -32.625 1 87.94 72 TYR B N 1
ATOM 3322 C CA . TYR B 1 72 ? 20.516 -1.111 -31.844 1 87.94 72 TYR B CA 1
ATOM 3323 C C . TYR B 1 72 ? 20.391 -0.8 -30.359 1 87.94 72 TYR B C 1
ATOM 3325 O O . TYR B 1 72 ? 21.094 -1.39 -29.531 1 87.94 72 TYR B O 1
ATOM 3333 N N . LYS B 1 73 ? 19.609 0.187 -30.078 1 93.25 73 LYS B N 1
ATOM 3334 C CA . LYS B 1 73 ? 19.328 0.505 -28.688 1 93.25 73 LYS B CA 1
ATOM 3335 C C . LYS B 1 73 ? 18.156 -0.326 -28.156 1 93.25 73 LYS B C 1
ATOM 3337 O O . LYS B 1 73 ? 17.188 -0.56 -28.875 1 93.25 73 LYS B O 1
ATOM 3342 N N . TYR B 1 74 ? 18.391 -0.795 -26.969 1 95.06 74 TYR B N 1
ATOM 3343 C CA . TYR B 1 74 ? 17.375 -1.587 -26.297 1 95.06 74 TYR B CA 1
ATOM 3344 C C . TYR B 1 74 ? 16.547 -0.72 -25.359 1 95.06 74 TYR B C 1
ATOM 3346 O O . TYR B 1 74 ? 17.062 0.243 -24.781 1 95.06 74 TYR B O 1
ATOM 3354 N N . TYR B 1 75 ? 15.281 -1.027 -25.297 1 94.06 75 TYR B N 1
ATOM 3355 C CA . TYR B 1 75 ? 14.359 -0.276 -24.453 1 94.06 75 TYR B CA 1
ATOM 3356 C C . TYR B 1 75 ? 13.18 -1.14 -24.031 1 94.06 75 TYR B C 1
ATOM 3358 O O . TYR B 1 75 ? 12.938 -2.199 -24.625 1 94.06 75 TYR B O 1
ATOM 3366 N N . ILE B 1 76 ? 12.516 -0.799 -22.953 1 92.44 76 ILE B N 1
ATOM 3367 C CA . ILE B 1 76 ? 11.305 -1.498 -22.547 1 92.44 76 ILE B CA 1
ATOM 3368 C C . ILE B 1 76 ? 10.148 -1.117 -23.469 1 92.44 76 ILE B C 1
ATOM 3370 O O . ILE B 1 76 ? 9.797 0.059 -23.578 1 92.44 76 ILE B O 1
ATOM 3374 N N . ASP B 1 77 ? 9.672 -2.111 -24.094 1 89.56 77 ASP B N 1
ATOM 3375 C CA . ASP B 1 77 ? 8.531 -1.893 -24.969 1 89.56 77 ASP B CA 1
ATOM 3376 C C . ASP B 1 77 ? 7.285 -1.507 -24.172 1 89.56 77 ASP B C 1
ATOM 3378 O O . ASP B 1 77 ? 6.988 -2.117 -23.141 1 89.56 77 ASP B O 1
ATOM 3382 N N . HIS B 1 78 ? 6.586 -0.478 -24.531 1 84.19 78 HIS B N 1
ATOM 3383 C CA . HIS B 1 78 ? 5.387 0.017 -23.859 1 84.19 78 HIS B CA 1
ATOM 3384 C C . HIS B 1 78 ? 5.66 0.356 -22.406 1 84.19 78 HIS B C 1
ATOM 3386 O O . HIS B 1 78 ? 4.941 -0.099 -21.516 1 84.19 78 HIS B O 1
ATOM 3392 N N . SER B 1 79 ? 6.699 1.03 -22.172 1 82.62 79 SER B N 1
ATOM 3393 C CA . SER B 1 79 ? 7.125 1.407 -20.828 1 82.62 79 SER B CA 1
ATOM 3394 C C . SER B 1 79 ? 6 2.088 -20.062 1 82.62 79 SER B C 1
ATOM 3396 O O . SER B 1 79 ? 5.863 1.898 -18.844 1 82.62 79 SER B O 1
ATOM 3398 N N . GLU B 1 80 ? 5.164 2.76 -20.797 1 78.5 80 GLU B N 1
ATOM 3399 C CA . GLU B 1 80 ? 4.043 3.438 -20.156 1 78.5 80 GLU B CA 1
ATOM 3400 C C . GLU B 1 80 ? 3.053 2.434 -19.562 1 78.5 80 GLU B C 1
ATOM 3402 O O . GLU B 1 80 ? 2.49 2.66 -18.5 1 78.5 80 GLU B O 1
ATOM 3407 N N . ASP B 1 81 ? 2.955 1.328 -20.281 1 78.81 81 ASP B N 1
ATOM 3408 C CA . ASP B 1 81 ? 2.051 0.282 -19.812 1 78.81 81 ASP B CA 1
ATOM 3409 C C . ASP B 1 81 ? 2.6 -0.395 -18.562 1 78.81 81 ASP B C 1
ATOM 3411 O O . ASP B 1 81 ? 1.838 -0.76 -17.656 1 78.81 81 ASP B O 1
ATOM 3415 N N . LEU B 1 82 ? 3.898 -0.534 -18.562 1 80.19 82 LEU B N 1
ATOM 3416 C CA . LEU B 1 82 ? 4.531 -1.122 -17.391 1 80.19 82 LEU B CA 1
ATOM 3417 C C . LEU B 1 82 ? 4.312 -0.247 -16.156 1 80.19 82 LEU B C 1
ATOM 3419 O O . LEU B 1 82 ? 3.973 -0.75 -15.078 1 80.19 82 LEU B O 1
ATOM 3423 N N . GLU B 1 83 ? 4.41 1.021 -16.375 1 75.88 83 GLU B N 1
ATOM 3424 C CA . GLU B 1 83 ? 4.309 1.942 -15.25 1 75.88 83 GLU B CA 1
ATOM 3425 C C . GLU B 1 83 ? 2.873 2.025 -14.734 1 75.88 83 GLU B C 1
ATOM 3427 O O . GLU B 1 83 ? 2.643 2.398 -13.578 1 75.88 83 GLU B O 1
ATOM 3432 N N . LYS B 1 84 ? 1.934 1.583 -15.578 1 74.38 84 LYS B N 1
ATOM 3433 C CA . LYS B 1 84 ? 0.528 1.611 -15.18 1 74.38 84 LYS B CA 1
ATOM 3434 C C . LYS B 1 84 ? 0.113 0.294 -14.531 1 74.38 84 LYS B C 1
ATOM 3436 O O . LYS B 1 84 ? -0.96 0.202 -13.93 1 74.38 84 LYS B O 1
ATOM 3441 N N . ASP B 1 85 ? 1.001 -0.685 -14.711 1 79.31 85 ASP B N 1
ATOM 3442 C CA . ASP B 1 85 ? 0.737 -1.982 -14.102 1 79.31 85 ASP B CA 1
ATOM 3443 C C . ASP B 1 85 ? 1.274 -2.033 -12.672 1 79.31 85 ASP B C 1
ATOM 3445 O O . ASP B 1 85 ? 2.412 -2.451 -12.445 1 79.31 85 ASP B O 1
ATOM 3449 N N . ASN B 1 86 ? 0.405 -1.707 -11.82 1 77.56 86 ASN B N 1
ATOM 3450 C CA . ASN B 1 86 ? 0.821 -1.504 -10.438 1 77.56 86 ASN B CA 1
ATOM 3451 C C . ASN B 1 86 ? 1.273 -2.809 -9.789 1 77.56 86 ASN B C 1
ATOM 3453 O O . ASN B 1 86 ? 2.193 -2.814 -8.969 1 77.56 86 ASN B O 1
ATOM 3457 N N . LEU B 1 87 ? 0.641 -3.887 -10.094 1 79 87 LEU B N 1
ATOM 3458 C CA . LEU B 1 87 ? 1.049 -5.18 -9.555 1 79 87 LEU B CA 1
ATOM 3459 C C . LEU B 1 87 ? 2.471 -5.523 -9.984 1 79 87 LEU B C 1
ATOM 3461 O O . LEU B 1 87 ? 3.297 -5.91 -9.156 1 79 87 LEU B O 1
ATOM 3465 N N . ARG B 1 88 ? 2.752 -5.32 -11.18 1 80.94 88 ARG B N 1
ATOM 3466 C CA . ARG B 1 88 ? 4.074 -5.637 -11.719 1 80.94 88 ARG B CA 1
ATOM 3467 C C . ARG B 1 88 ? 5.141 -4.738 -11.102 1 80.94 88 ARG B C 1
ATOM 3469 O O . ARG B 1 88 ? 6.223 -5.211 -10.742 1 80.94 88 ARG B O 1
ATOM 3476 N N . ILE B 1 89 ? 4.828 -3.525 -11.031 1 79.25 89 ILE B N 1
ATOM 3477 C CA . ILE B 1 89 ? 5.777 -2.574 -10.453 1 79.25 89 ILE B CA 1
ATOM 3478 C C . ILE B 1 89 ? 6.043 -2.926 -8.992 1 79.25 89 ILE B C 1
ATOM 3480 O O . ILE B 1 89 ? 7.191 -2.908 -8.547 1 79.25 89 ILE B O 1
ATOM 3484 N N . TRP B 1 90 ? 5.023 -3.234 -8.359 1 77.56 90 TRP B N 1
ATOM 3485 C CA . TRP B 1 90 ? 5.191 -3.623 -6.965 1 77.56 90 TRP B CA 1
ATOM 3486 C C . TRP B 1 90 ? 6.062 -4.871 -6.848 1 77.56 90 TRP B C 1
ATOM 3488 O O . TRP B 1 90 ? 6.891 -4.969 -5.941 1 77.56 90 TRP B O 1
ATOM 3498 N N . PHE B 1 91 ? 5.828 -5.727 -7.66 1 79.25 91 PHE B N 1
ATOM 3499 C CA . PHE B 1 91 ? 6.617 -6.953 -7.664 1 79.25 91 PHE B CA 1
ATOM 3500 C C . PHE B 1 91 ? 8.086 -6.645 -7.91 1 79.25 91 PHE B C 1
ATOM 3502 O O . PHE B 1 91 ? 8.953 -7.086 -7.152 1 79.25 91 PHE B O 1
ATOM 3509 N N . ILE B 1 92 ? 8.328 -5.871 -8.906 1 79.75 92 ILE B N 1
ATOM 3510 C CA . ILE B 1 92 ? 9.695 -5.527 -9.281 1 79.75 92 ILE B CA 1
ATOM 3511 C C . ILE B 1 92 ? 10.359 -4.766 -8.141 1 79.75 92 ILE B C 1
ATOM 3513 O O . ILE B 1 92 ? 11.5 -5.066 -7.766 1 79.75 92 ILE B O 1
ATOM 3517 N N . ASP B 1 93 ? 9.672 -3.832 -7.539 1 80.38 93 ASP B N 1
ATOM 3518 C CA . ASP B 1 93 ? 10.227 -3.012 -6.465 1 80.38 93 ASP B CA 1
ATOM 3519 C C . ASP B 1 93 ? 10.523 -3.855 -5.227 1 80.38 93 ASP B C 1
ATOM 3521 O O . ASP B 1 93 ? 11.555 -3.674 -4.578 1 80.38 93 ASP B O 1
ATOM 3525 N N . SER B 1 94 ? 9.57 -4.711 -4.883 1 78.12 94 SER B N 1
ATOM 3526 C CA . SER B 1 94 ? 9.766 -5.562 -3.715 1 78.12 94 SER B CA 1
ATOM 3527 C C . SER B 1 94 ? 10.945 -6.504 -3.908 1 78.12 94 SER B C 1
ATOM 3529 O O . SER B 1 94 ? 11.734 -6.719 -2.982 1 78.12 94 SER B O 1
ATOM 3531 N N . TYR B 1 95 ? 11.062 -6.984 -5.047 1 77.44 95 TYR B N 1
ATOM 3532 C CA . TYR B 1 95 ? 12.195 -7.855 -5.336 1 77.44 95 TYR B CA 1
ATOM 3533 C C . TYR B 1 95 ? 13.508 -7.082 -5.27 1 77.44 95 TYR B C 1
ATOM 3535 O O . TYR B 1 95 ? 14.508 -7.582 -4.742 1 77.44 95 TYR B O 1
ATOM 3543 N N . THR B 1 96 ? 13.461 -5.926 -5.867 1 77.31 96 THR B N 1
ATOM 3544 C CA . THR B 1 96 ? 14.648 -5.082 -5.824 1 77.31 96 THR B CA 1
ATOM 3545 C C . THR B 1 96 ? 15.109 -4.859 -4.387 1 77.31 96 THR B C 1
ATOM 3547 O O . THR B 1 96 ? 16.281 -5.031 -4.066 1 77.31 96 THR B O 1
ATOM 3550 N N . ALA B 1 97 ? 14.203 -4.512 -3.58 1 77.56 97 ALA B N 1
ATOM 3551 C CA . ALA B 1 97 ? 14.516 -4.273 -2.174 1 77.56 97 ALA B CA 1
ATOM 3552 C C . ALA B 1 97 ? 15.031 -5.543 -1.503 1 77.56 97 ALA B C 1
ATOM 3554 O O . ALA B 1 97 ? 16.062 -5.516 -0.817 1 77.56 97 ALA B O 1
ATOM 3555 N N . MET B 1 98 ? 14.367 -6.625 -1.735 1 76.06 98 MET B N 1
ATOM 3556 C CA . MET B 1 98 ? 14.742 -7.898 -1.123 1 76.06 98 MET B CA 1
ATOM 3557 C C . MET B 1 98 ? 16.109 -8.352 -1.602 1 76.06 98 MET B C 1
ATOM 3559 O O . MET B 1 98 ? 16.922 -8.844 -0.81 1 76.06 98 MET B O 1
ATOM 3563 N N . ASN B 1 99 ? 16.281 -8.219 -2.861 1 73 99 ASN B N 1
ATOM 3564 C CA . ASN B 1 99 ? 17.562 -8.617 -3.447 1 73 99 ASN B CA 1
ATOM 3565 C C . ASN B 1 99 ? 18.719 -7.816 -2.865 1 73 99 ASN B C 1
ATOM 3567 O O . ASN B 1 99 ? 19.812 -8.352 -2.648 1 73 99 ASN B O 1
ATOM 3571 N N . GLN B 1 100 ? 18.5 -6.598 -2.73 1 73.69 100 GLN B N 1
ATOM 3572 C CA . GLN B 1 100 ? 19.547 -5.738 -2.162 1 73.69 100 GLN B CA 1
ATOM 3573 C C . GLN B 1 100 ? 19.859 -6.148 -0.728 1 73.69 100 GLN B C 1
ATOM 3575 O O . GLN B 1 100 ? 21.031 -6.137 -0.322 1 73.69 100 GLN B O 1
ATOM 3580 N N . ILE B 1 101 ? 18.891 -6.504 0 1 75 101 ILE B N 1
ATOM 3581 C CA . ILE B 1 101 ? 19.062 -6.957 1.376 1 75 101 ILE B CA 1
ATOM 3582 C C . ILE B 1 101 ? 19.859 -8.266 1.391 1 75 101 ILE B C 1
ATOM 3584 O O . ILE B 1 101 ? 20.75 -8.445 2.219 1 75 101 ILE B O 1
ATOM 3588 N N . GLN B 1 102 ? 19.516 -9.109 0.491 1 70.56 102 GLN B N 1
ATOM 3589 C CA . GLN B 1 102 ? 20.172 -10.406 0.421 1 70.56 102 GLN B CA 1
ATOM 3590 C C . GLN B 1 102 ? 21.641 -10.258 -0.016 1 70.56 102 GLN B C 1
ATOM 3592 O O . GLN B 1 102 ? 22.5 -11.008 0.433 1 70.56 102 GLN B O 1
ATOM 3597 N N . ALA B 1 103 ? 21.828 -9.336 -0.939 1 68.12 103 ALA B N 1
ATOM 3598 C CA . ALA B 1 103 ? 23.188 -9.102 -1.454 1 68.12 103 ALA B CA 1
ATOM 3599 C C . ALA B 1 103 ? 24.109 -8.562 -0.362 1 68.12 103 ALA B C 1
ATOM 3601 O O . ALA B 1 103 ? 25.297 -8.859 -0.351 1 68.12 103 ALA B O 1
ATOM 3602 N N . ASP B 1 104 ? 23.547 -7.781 0.425 1 70.12 104 ASP B N 1
ATOM 3603 C CA . ASP B 1 104 ? 24.328 -7.211 1.513 1 70.12 104 ASP B CA 1
ATOM 3604 C C . ASP B 1 104 ? 23.516 -7.148 2.805 1 70.12 104 ASP B C 1
ATOM 3606 O O . ASP B 1 104 ? 22.609 -6.332 2.93 1 70.12 104 ASP B O 1
ATOM 3610 N N . ARG B 1 105 ? 23.938 -7.91 3.674 1 69.38 105 ARG B N 1
ATOM 3611 C CA . ARG B 1 105 ? 23.219 -8.023 4.941 1 69.38 105 ARG B CA 1
ATOM 3612 C C . ARG B 1 105 ? 23.234 -6.707 5.703 1 69.38 105 ARG B C 1
ATOM 3614 O O . ARG B 1 105 ? 22.438 -6.5 6.617 1 69.38 105 ARG B O 1
ATOM 3621 N N . LYS B 1 106 ? 24.172 -5.805 5.188 1 73.19 106 LYS B N 1
ATOM 3622 C CA . LYS B 1 106 ? 24.219 -4.5 5.844 1 73.19 106 LYS B CA 1
ATOM 3623 C C . LYS B 1 106 ? 22.906 -3.736 5.648 1 73.19 106 LYS B C 1
ATOM 3625 O O . LYS B 1 106 ? 22.594 -2.822 6.414 1 73.19 106 LYS B O 1
ATOM 3630 N N . LEU B 1 107 ? 22.219 -4.184 4.629 1 78.25 107 LEU B N 1
ATOM 3631 C CA . LEU B 1 107 ? 20.984 -3.473 4.32 1 78.25 107 LEU B CA 1
ATOM 3632 C C . LEU B 1 107 ? 19.812 -4.07 5.09 1 78.25 107 LEU B C 1
ATOM 3634 O O . LEU B 1 107 ? 18.719 -3.5 5.102 1 78.25 107 LEU B O 1
ATOM 3638 N N . LYS B 1 108 ? 20.203 -5.195 5.727 1 74.81 108 LYS B N 1
ATOM 3639 C CA . LYS B 1 108 ? 19.141 -5.797 6.527 1 74.81 108 LYS B CA 1
ATOM 3640 C C . LYS B 1 108 ? 18.672 -4.848 7.625 1 74.81 108 LYS B C 1
ATOM 3642 O O . LYS B 1 108 ? 19.484 -4.293 8.367 1 74.81 108 LYS B O 1
ATOM 3647 N N . GLY B 1 109 ? 17.453 -4.582 7.684 1 77.56 109 GLY B N 1
ATOM 3648 C CA . GLY B 1 109 ? 16.891 -3.689 8.695 1 77.56 109 GLY B CA 1
ATOM 3649 C C . GLY B 1 109 ? 16.875 -2.236 8.258 1 77.56 109 GLY B C 1
ATOM 3650 O O . GLY B 1 109 ? 16.328 -1.383 8.953 1 77.56 109 GLY B O 1
ATOM 3651 N N . ARG B 1 110 ? 17.5 -2.043 7.074 1 84.38 110 ARG B N 1
ATOM 3652 C CA . ARG B 1 110 ? 17.578 -0.651 6.641 1 84.38 110 ARG B CA 1
ATOM 3653 C C . ARG B 1 110 ? 16.5 -0.333 5.609 1 84.38 110 ARG B C 1
ATOM 3655 O O . ARG B 1 110 ? 16.422 0.798 5.129 1 84.38 110 ARG B O 1
ATOM 3662 N N . ILE B 1 111 ? 15.781 -1.312 5.227 1 81.25 111 ILE B N 1
ATOM 3663 C CA . ILE B 1 111 ? 14.594 -1.122 4.398 1 81.25 111 ILE B CA 1
ATOM 3664 C C . ILE B 1 111 ? 13.352 -1.525 5.184 1 81.25 111 ILE B C 1
ATOM 3666 O O . ILE B 1 111 ? 13.18 -2.695 5.531 1 81.25 111 ILE B O 1
ATOM 3670 N N . ILE B 1 112 ? 12.5 -0.571 5.449 1 81.38 112 ILE B N 1
ATOM 3671 C CA . ILE B 1 112 ? 11.352 -0.785 6.324 1 81.38 112 ILE B CA 1
ATOM 3672 C C . ILE B 1 112 ? 10.062 -0.631 5.523 1 81.38 112 ILE B C 1
ATOM 3674 O O . ILE B 1 112 ? 9.867 0.371 4.832 1 81.38 112 ILE B O 1
ATOM 3678 N N . PHE B 1 113 ? 9.258 -1.622 5.633 1 77.44 113 PHE B N 1
ATOM 3679 C CA . PHE B 1 113 ? 7.984 -1.604 4.918 1 77.44 113 PHE B CA 1
ATOM 3680 C C . PHE B 1 113 ? 6.82 -1.423 5.883 1 77.44 113 PHE B C 1
ATOM 3682 O O . PHE B 1 113 ? 6.863 -1.916 7.012 1 77.44 113 PHE B O 1
ATOM 3689 N N . GLU B 1 114 ? 5.836 -0.724 5.387 1 76.25 114 GLU B N 1
ATOM 3690 C CA . GLU B 1 114 ? 4.641 -0.514 6.199 1 76.25 114 GLU B CA 1
ATOM 3691 C C . GLU B 1 114 ? 3.859 -1.812 6.375 1 76.25 114 GLU B C 1
ATOM 3693 O O . GLU B 1 114 ? 4.027 -2.756 5.598 1 76.25 114 GLU B O 1
ATOM 3698 N N . ASN B 1 115 ? 3.002 -1.765 7.363 1 70.75 115 ASN B N 1
ATOM 3699 C CA . ASN B 1 115 ? 2.189 -2.936 7.672 1 70.75 115 ASN B CA 1
ATOM 3700 C C . ASN B 1 115 ? 1.064 -3.121 6.66 1 70.75 115 ASN B C 1
ATOM 3702 O O . ASN B 1 115 ? 0.468 -2.145 6.199 1 70.75 115 ASN B O 1
ATOM 3706 N N . VAL B 1 116 ? 0.866 -4.32 6.23 1 66.44 116 VAL B N 1
ATOM 3707 C CA . VAL B 1 116 ? -0.269 -4.695 5.395 1 66.44 116 VAL B CA 1
ATOM 3708 C C . VAL B 1 116 ? -1.148 -5.695 6.137 1 66.44 116 VAL B C 1
ATOM 3710 O O . VAL B 1 116 ? -0.647 -6.664 6.715 1 66.44 116 VAL B O 1
ATOM 3713 N N . PRO B 1 117 ? -2.508 -5.262 6.238 1 64 117 PRO B N 1
ATOM 3714 C CA . PRO B 1 117 ? -3.383 -6.188 6.965 1 64 117 PRO B CA 1
ATOM 3715 C C . PRO B 1 117 ? -3.268 -7.625 6.465 1 64 117 PRO B C 1
ATOM 3717 O O . PRO B 1 117 ? -2.863 -7.855 5.324 1 64 117 PRO B O 1
ATOM 3720 N N . SER B 1 118 ? -3.762 -8.484 7.344 1 62.5 118 SER B N 1
ATOM 3721 C CA . SER B 1 118 ? -3.707 -9.922 7.125 1 62.5 118 SER B CA 1
ATOM 3722 C C . SER B 1 118 ? -4.727 -10.367 6.082 1 62.5 118 SER B C 1
ATOM 3724 O O . SER B 1 118 ? -5.559 -9.57 5.645 1 62.5 118 SER B O 1
ATOM 3726 N N . GLY B 1 119 ? -4.555 -11.43 5.328 1 67.06 119 GLY B N 1
ATOM 3727 C CA . GLY B 1 119 ? -5.449 -12.07 4.375 1 67.06 119 GLY B CA 1
ATOM 3728 C C . GLY B 1 119 ? -4.723 -12.68 3.189 1 67.06 119 GLY B C 1
ATOM 3729 O O . GLY B 1 119 ? -5.336 -13.336 2.35 1 67.06 119 GLY B O 1
ATOM 3730 N N . HIS B 1 120 ? -3.611 -12.469 3.412 1 74.19 120 HIS B N 1
ATOM 3731 C CA . HIS B 1 120 ? -2.789 -12.977 2.322 1 74.19 120 HIS B CA 1
ATOM 3732 C C . HIS B 1 120 ? -2.84 -14.5 2.262 1 74.19 120 HIS B C 1
ATOM 3734 O O . HIS B 1 120 ? -2.619 -15.094 1.201 1 74.19 120 HIS B O 1
ATOM 3740 N N . LYS B 1 121 ? -3.291 -15.062 3.365 1 77.56 121 LYS B N 1
ATOM 3741 C CA . LYS B 1 121 ? -3.273 -16.516 3.43 1 77.56 121 LYS B CA 1
ATOM 3742 C C . LYS B 1 121 ? -4.352 -17.125 2.533 1 77.56 121 LYS B C 1
ATOM 3744 O O . LYS B 1 121 ? -4.285 -18.312 2.182 1 77.56 121 LYS B O 1
ATOM 3749 N N . TRP B 1 122 ? -5.328 -16.281 2.156 1 86.62 122 TRP B N 1
ATOM 3750 C CA . TRP B 1 122 ? -6.438 -16.781 1.351 1 86.62 122 TRP B CA 1
ATOM 3751 C C . TRP B 1 122 ? -6.184 -16.531 -0.133 1 86.62 122 TRP B C 1
ATOM 3753 O O . TRP B 1 122 ? -6.945 -17 -0.984 1 86.62 122 TRP B O 1
ATOM 3763 N N . LEU B 1 123 ? -5.18 -15.844 -0.467 1 83.81 123 LEU B N 1
ATOM 3764 C CA . LEU B 1 123 ? -4.934 -15.422 -1.841 1 83.81 123 LEU B CA 1
ATOM 3765 C C . LEU B 1 123 ? -4.832 -16.625 -2.771 1 83.81 123 LEU B C 1
ATOM 3767 O O . LEU B 1 123 ? -5.48 -16.656 -3.82 1 83.81 123 LEU B O 1
ATOM 3771 N N . ASN B 1 124 ? -4.148 -17.594 -2.383 1 79.31 124 ASN B N 1
ATOM 3772 C CA . ASN B 1 124 ? -3.939 -18.766 -3.236 1 79.31 124 ASN B CA 1
ATOM 3773 C C . ASN B 1 124 ? -5.238 -19.531 -3.467 1 79.31 124 ASN B C 1
ATOM 3775 O O . ASN B 1 124 ? -5.547 -19.906 -4.598 1 79.31 124 ASN B O 1
ATOM 3779 N N . VAL B 1 125 ? -5.961 -19.719 -2.428 1 84.88 125 VAL B N 1
ATOM 3780 C CA . VAL B 1 125 ? -7.203 -20.484 -2.529 1 84.88 125 VAL B CA 1
ATOM 3781 C C . VAL B 1 125 ? -8.188 -19.734 -3.43 1 84.88 125 VAL B C 1
ATOM 3783 O O . VAL B 1 125 ? -8.852 -20.359 -4.27 1 84.88 125 VAL B O 1
ATOM 3786 N N . ILE B 1 126 ? -8.227 -18.5 -3.266 1 90.88 126 ILE B N 1
ATOM 3787 C CA . ILE B 1 126 ? -9.188 -17.703 -4.023 1 90.88 126 ILE B CA 1
ATOM 3788 C C . ILE B 1 126 ? -8.75 -17.625 -5.484 1 90.88 126 ILE B C 1
ATOM 3790 O O . ILE B 1 126 ? -9.57 -17.781 -6.391 1 90.88 126 ILE B O 1
ATOM 3794 N N . THR B 1 127 ? -7.473 -17.469 -5.742 1 86.62 127 THR B N 1
ATOM 3795 C CA . THR B 1 127 ? -6.992 -17.391 -7.117 1 86.62 127 THR B CA 1
ATOM 3796 C C . THR B 1 127 ? -7.18 -18.734 -7.82 1 86.62 127 THR B C 1
ATOM 3798 O O . THR B 1 127 ? -7.527 -18.781 -9 1 86.62 127 THR B O 1
ATOM 3801 N N . ASP B 1 128 ? -6.965 -19.766 -7.09 1 82.62 128 ASP B N 1
ATOM 3802 C CA . ASP B 1 128 ? -7.199 -21.094 -7.648 1 82.62 128 ASP B CA 1
ATOM 3803 C C . ASP B 1 128 ? -8.664 -21.281 -8.016 1 82.62 128 ASP B C 1
ATOM 3805 O O . ASP B 1 128 ? -8.977 -21.859 -9.07 1 82.62 128 ASP B O 1
ATOM 3809 N N . ALA B 1 129 ? -9.477 -20.891 -7.125 1 90.69 129 ALA B N 1
ATOM 3810 C CA . ALA B 1 129 ? -10.914 -20.984 -7.375 1 90.69 129 ALA B CA 1
ATOM 3811 C C . ALA B 1 129 ? -11.32 -20.156 -8.586 1 90.69 129 ALA B C 1
ATOM 3813 O O . ALA B 1 129 ? -12.164 -20.578 -9.383 1 90.69 129 ALA B O 1
ATOM 3814 N N . MET B 1 130 ? -10.805 -18.984 -8.727 1 90.75 130 MET B N 1
ATOM 3815 C CA . MET B 1 130 ? -11.07 -18.141 -9.883 1 90.75 130 MET B CA 1
ATOM 3816 C C . MET B 1 130 ? -10.617 -18.812 -11.172 1 90.75 130 MET B C 1
ATOM 3818 O O . MET B 1 130 ? -11.352 -18.812 -12.164 1 90.75 130 MET B O 1
ATOM 3822 N N . ARG B 1 131 ? -9.484 -19.391 -11.117 1 83.75 131 ARG B N 1
ATOM 3823 C CA . ARG B 1 131 ? -8.898 -20.047 -12.281 1 83.75 131 ARG B CA 1
ATOM 3824 C C . ARG B 1 131 ? -9.758 -21.219 -12.727 1 83.75 131 ARG B C 1
ATOM 3826 O O . ARG B 1 131 ? -9.977 -21.438 -13.922 1 83.75 131 ARG B O 1
ATOM 3833 N N . ASN B 1 132 ? -10.258 -21.953 -11.766 1 85.06 132 ASN B N 1
ATOM 3834 C CA . ASN B 1 132 ? -10.961 -23.203 -12.055 1 85.06 132 ASN B CA 1
ATOM 3835 C C . ASN B 1 132 ? -12.469 -23.031 -11.961 1 85.06 132 ASN B C 1
ATOM 3837 O O . ASN B 1 132 ? -13.211 -24.016 -12.023 1 85.06 132 ASN B O 1
ATOM 3841 N N . ASN B 1 133 ? -12.875 -21.891 -11.758 1 92.12 133 ASN B N 1
ATOM 3842 C CA . ASN B 1 133 ? -14.297 -21.594 -11.641 1 92.12 133 ASN B CA 1
ATOM 3843 C C . ASN B 1 133 ? -14.961 -22.438 -10.555 1 92.12 133 ASN B C 1
ATOM 3845 O O . ASN B 1 133 ? -15.984 -23.078 -10.789 1 92.12 133 ASN B O 1
ATOM 3849 N N . GLN B 1 134 ? -14.359 -22.391 -9.414 1 94.5 134 GLN B N 1
ATOM 3850 C CA . GLN B 1 134 ? -14.875 -23.172 -8.289 1 94.5 134 GLN B CA 1
ATOM 3851 C C . GLN B 1 134 ? -15.594 -22.266 -7.289 1 94.5 134 GLN B C 1
ATOM 3853 O O . GLN B 1 134 ? -15.148 -21.156 -7.016 1 94.5 134 GLN B O 1
ATOM 3858 N N . VAL B 1 135 ? -16.688 -22.781 -6.793 1 97.69 135 VAL B N 1
ATOM 3859 C CA . VAL B 1 135 ? -17.422 -22.078 -5.738 1 97.69 135 VAL B CA 1
ATOM 3860 C C . VAL B 1 135 ? -16.703 -22.266 -4.402 1 97.69 135 VAL B C 1
ATOM 3862 O O . VAL B 1 135 ? -16.25 -23.375 -4.086 1 97.69 135 VAL B O 1
ATOM 3865 N N . LEU B 1 136 ? -16.547 -21.188 -3.631 1 97.62 136 LEU B N 1
ATOM 3866 C CA . LEU B 1 136 ? -15.922 -21.234 -2.312 1 97.62 136 LEU B CA 1
ATOM 3867 C C . LEU B 1 136 ? -16.969 -21.062 -1.211 1 97.62 136 LEU B C 1
ATOM 3869 O O . LEU B 1 136 ? -17.906 -20.281 -1.368 1 97.62 136 LEU B O 1
ATOM 3873 N N . ASN B 1 137 ? -16.797 -21.781 -0.206 1 97.81 137 ASN B N 1
ATOM 3874 C CA . ASN B 1 137 ? -17.484 -21.484 1.049 1 97.81 137 ASN B CA 1
ATOM 3875 C C . ASN B 1 137 ? -16.594 -20.672 1.99 1 97.81 137 ASN B C 1
ATOM 3877 O O . ASN B 1 137 ? -15.445 -21.047 2.248 1 97.81 137 ASN B O 1
ATOM 3881 N N . VAL B 1 138 ? -17.156 -19.562 2.518 1 96.88 138 VAL B N 1
ATOM 3882 C CA . VAL B 1 138 ? -16.328 -18.672 3.324 1 96.88 138 VAL B CA 1
ATOM 3883 C C . VAL B 1 138 ? -17 -18.422 4.672 1 96.88 138 VAL B C 1
ATOM 3885 O O . VAL B 1 138 ? -18.234 -18.359 4.754 1 96.88 138 VAL B O 1
ATOM 3888 N N . THR B 1 139 ? -16.219 -18.391 5.68 1 96.06 139 THR B N 1
ATOM 3889 C CA . THR B 1 139 ? -16.594 -17.828 6.973 1 96.06 139 THR B CA 1
ATOM 3890 C C . THR B 1 139 ? -16.078 -16.406 7.117 1 96.06 139 THR B C 1
ATOM 3892 O O . THR B 1 139 ? -14.867 -16.188 7.121 1 96.06 139 THR B O 1
ATOM 3895 N N . HIS B 1 140 ? -17.031 -15.516 7.16 1 93.75 140 HIS B N 1
ATOM 3896 C CA . HIS B 1 140 ? -16.672 -14.102 7.105 1 93.75 140 HIS B CA 1
ATOM 3897 C C . HIS B 1 140 ? -17.25 -13.344 8.305 1 93.75 140 HIS B C 1
ATOM 3899 O O . HIS B 1 140 ? -18.406 -13.531 8.664 1 93.75 140 HIS B O 1
ATOM 3905 N N . GLN B 1 141 ? -16.438 -12.531 8.914 1 89.12 141 GLN B N 1
ATOM 3906 C CA . GLN B 1 141 ? -16.891 -11.664 9.992 1 89.12 141 GLN B CA 1
ATOM 3907 C C . GLN B 1 141 ? -16.703 -10.195 9.633 1 89.12 141 GLN B C 1
ATOM 3909 O O . GLN B 1 141 ? -15.602 -9.648 9.766 1 89.12 141 GLN B O 1
ATOM 3914 N N . GLY B 1 142 ? -17.797 -9.594 9.273 1 85.31 142 GLY B N 1
ATOM 3915 C CA . GLY B 1 142 ? -17.75 -8.18 8.922 1 85.31 142 GLY B CA 1
ATOM 3916 C C . GLY B 1 142 ? -17.5 -7.273 10.109 1 85.31 142 GLY B C 1
ATOM 3917 O O . GLY B 1 142 ? -17.688 -7.68 11.258 1 85.31 142 GLY B O 1
ATOM 3918 N N . PHE B 1 143 ? -17.078 -6.09 9.875 1 79.62 143 PHE B N 1
ATOM 3919 C CA . PHE B 1 143 ? -16.828 -5.109 10.93 1 79.62 143 PHE B CA 1
ATOM 3920 C C . PHE B 1 143 ? -18.141 -4.691 11.586 1 79.62 143 PHE B C 1
ATOM 3922 O O . PHE B 1 143 ? -19.141 -4.449 10.906 1 79.62 143 PHE B O 1
ATOM 3929 N N . GLY B 1 144 ? -18.141 -4.605 12.867 1 76.25 144 GLY B N 1
ATOM 3930 C CA . GLY B 1 144 ? -19.312 -4.191 13.625 1 76.25 144 GLY B CA 1
ATOM 3931 C C . GLY B 1 144 ? -20.297 -5.32 13.875 1 76.25 144 GLY B C 1
ATOM 3932 O O . GLY B 1 144 ? -21.297 -5.137 14.562 1 76.25 144 GLY B O 1
ATOM 3933 N N . LYS B 1 145 ? -19.938 -6.484 13.195 1 79.69 145 LYS B N 1
ATOM 3934 C CA . LYS B 1 145 ? -20.844 -7.621 13.367 1 79.69 145 LYS B CA 1
ATOM 3935 C C . LYS B 1 145 ? -20.375 -8.523 14.508 1 79.69 145 LYS B C 1
ATOM 3937 O O . LYS B 1 145 ? -19.203 -8.844 14.609 1 79.69 145 LYS B O 1
ATOM 3942 N N . PRO B 1 146 ? -21.266 -8.898 15.305 1 78.75 146 PRO B N 1
ATOM 3943 C CA . PRO B 1 146 ? -20.875 -9.672 16.484 1 78.75 146 PRO B CA 1
ATOM 3944 C C . PRO B 1 146 ? -20.469 -11.109 16.156 1 78.75 146 PRO B C 1
ATOM 3946 O O . PRO B 1 146 ? -19.641 -11.703 16.844 1 78.75 146 PRO B O 1
ATOM 3949 N N . GLU B 1 147 ? -21.125 -11.68 15.109 1 88.69 147 GLU B N 1
ATOM 3950 C CA . GLU B 1 147 ? -20.859 -13.078 14.789 1 88.69 147 GLU B CA 1
ATOM 3951 C C . GLU B 1 147 ? -20.469 -13.25 13.328 1 88.69 147 GLU B C 1
ATOM 3953 O O . GLU B 1 147 ? -20.891 -12.469 12.477 1 88.69 147 GLU B O 1
ATOM 3958 N N . PRO B 1 148 ? -19.688 -14.32 13.109 1 92.38 148 PRO B N 1
ATOM 3959 C CA . PRO B 1 148 ? -19.344 -14.633 11.727 1 92.38 148 PRO B CA 1
ATOM 3960 C C . PRO B 1 148 ? -20.484 -15.312 10.969 1 92.38 148 PRO B C 1
ATOM 3962 O O . PRO B 1 148 ? -21.375 -15.906 11.586 1 92.38 148 PRO B O 1
ATOM 3965 N N . TRP B 1 149 ? -20.5 -15.172 9.703 1 92.06 149 TRP B N 1
ATOM 3966 C CA . TRP B 1 149 ? -21.453 -15.828 8.828 1 92.06 149 TRP B CA 1
ATOM 3967 C C . TRP B 1 149 ? -20.75 -16.781 7.867 1 92.06 149 TRP B C 1
ATOM 3969 O O . TRP B 1 149 ? -19.578 -16.578 7.531 1 92.06 149 TRP B O 1
ATOM 3979 N N . TYR B 1 150 ? -21.531 -17.781 7.508 1 94.06 150 TYR B N 1
ATOM 3980 C CA . TYR B 1 150 ? -21.047 -18.766 6.551 1 94.06 150 TYR B CA 1
ATOM 3981 C C . TYR B 1 150 ? -21.859 -18.734 5.266 1 94.06 150 TYR B C 1
ATOM 3983 O O . TYR B 1 150 ? -23.094 -18.719 5.305 1 94.06 150 TYR B O 1
ATOM 3991 N N . PHE B 1 151 ? -21.188 -18.609 4.141 1 96.12 151 PHE B N 1
ATOM 3992 C CA . PHE B 1 151 ? -21.922 -18.547 2.887 1 96.12 151 PHE B CA 1
ATOM 3993 C C . PHE B 1 151 ? -21.016 -18.875 1.706 1 96.12 151 PHE B C 1
ATOM 3995 O O . PHE B 1 151 ? -19.797 -18.875 1.843 1 96.12 151 PHE B O 1
ATOM 4002 N N . ASP B 1 152 ? -21.625 -19.141 0.583 1 97.62 152 ASP B N 1
ATOM 4003 C CA . ASP B 1 152 ? -20.906 -19.469 -0.642 1 97.62 152 ASP B CA 1
ATOM 4004 C C . ASP B 1 152 ? -20.656 -18.219 -1.479 1 97.62 152 ASP B C 1
ATOM 4006 O O . ASP B 1 152 ? -21.5 -17.312 -1.516 1 97.62 152 ASP B O 1
ATOM 4010 N N . ILE B 1 153 ? -19.516 -18.25 -2.184 1 97.88 153 ILE B N 1
ATOM 4011 C CA . ILE B 1 153 ? -19.234 -17.156 -3.107 1 97.88 153 ILE B CA 1
ATOM 4012 C C . ILE B 1 153 ? -18.672 -17.703 -4.414 1 97.88 153 ILE B C 1
ATOM 4014 O O . ILE B 1 153 ? -18.047 -18.766 -4.422 1 97.88 153 ILE B O 1
ATOM 4018 N N . GLU B 1 154 ? -18.969 -17.078 -5.484 1 97.94 154 GLU B N 1
ATOM 4019 C CA . GLU B 1 154 ? -18.344 -17.297 -6.785 1 97.94 154 GLU B CA 1
ATOM 4020 C C . GLU B 1 154 ? -17.344 -16.188 -7.109 1 97.94 154 GLU B C 1
ATOM 4022 O O . GLU B 1 154 ? -17.719 -15.141 -7.633 1 97.94 154 GLU B O 1
ATOM 4027 N N . PRO B 1 155 ? -16.047 -16.422 -6.82 1 97.12 155 PRO B N 1
ATOM 4028 C CA . PRO B 1 155 ? -15.047 -15.352 -6.93 1 97.12 155 PRO B CA 1
ATOM 4029 C C . PRO B 1 155 ? -14.75 -14.961 -8.375 1 97.12 155 PRO B C 1
ATOM 4031 O O . PRO B 1 155 ? -14.477 -15.836 -9.203 1 97.12 155 PRO B O 1
ATOM 4034 N N . TYR B 1 156 ? -14.82 -13.656 -8.672 1 94.62 156 TYR B N 1
ATOM 4035 C CA . TYR B 1 156 ? -14.617 -13.125 -10.016 1 94.62 156 TYR B CA 1
ATOM 4036 C C . TYR B 1 156 ? -13.289 -12.383 -10.109 1 94.62 156 TYR B C 1
ATOM 4038 O O . TYR B 1 156 ? -12.477 -12.656 -11 1 94.62 156 TYR B O 1
ATOM 4046 N N . TYR B 1 157 ? -13.062 -11.445 -9.188 1 92.44 157 TYR B N 1
ATOM 4047 C CA . TYR B 1 157 ? -11.914 -10.547 -9.242 1 92.44 157 TYR B CA 1
ATOM 4048 C C . TYR B 1 157 ? -11.273 -10.406 -7.867 1 92.44 157 TYR B C 1
ATOM 4050 O O . TYR B 1 157 ? -11.93 -10.594 -6.844 1 92.44 157 TYR B O 1
ATOM 4058 N N . LEU B 1 158 ? -10 -10.18 -7.875 1 91.38 158 LEU B N 1
ATOM 4059 C CA . LEU B 1 158 ? -9.273 -9.727 -6.695 1 91.38 158 LEU B CA 1
ATOM 4060 C C . LEU B 1 158 ? -8.805 -8.281 -6.867 1 91.38 158 LEU B C 1
ATOM 4062 O O . LEU B 1 158 ? -8.375 -7.891 -7.953 1 91.38 158 LEU B O 1
ATOM 4066 N N . LYS B 1 159 ? -8.961 -7.527 -5.812 1 88.81 159 LYS B N 1
ATOM 4067 C CA . LYS B 1 159 ? -8.57 -6.121 -5.867 1 88.81 159 LYS B CA 1
ATOM 4068 C C . LYS B 1 159 ? -7.855 -5.699 -4.586 1 88.81 159 LYS B C 1
ATOM 4070 O O . LYS B 1 159 ? -8.234 -6.113 -3.49 1 88.81 159 LYS B O 1
ATOM 4075 N N . VAL B 1 160 ? -6.785 -4.988 -4.766 1 86 160 VAL B N 1
ATOM 4076 C CA . VAL B 1 160 ? -6.082 -4.414 -3.625 1 86 160 VAL B CA 1
ATOM 4077 C C . VAL B 1 160 ? -6.441 -2.938 -3.486 1 86 160 VAL B C 1
ATOM 4079 O O . VAL B 1 160 ? -6.301 -2.166 -4.441 1 86 160 VAL B O 1
ATOM 4082 N N . VAL B 1 161 ? -6.984 -2.566 -2.35 1 84.06 161 VAL B N 1
ATOM 4083 C CA . VAL B 1 161 ? -7.324 -1.178 -2.055 1 84.06 161 VAL B CA 1
ATOM 4084 C C . VAL B 1 161 ? -6.832 -0.812 -0.656 1 84.06 161 VAL B C 1
ATOM 4086 O O . VAL B 1 161 ? -7.137 -1.504 0.318 1 84.06 161 VAL B O 1
ATOM 4089 N N . LYS B 1 162 ? -6.105 0.31 -0.553 1 80.06 162 LYS B N 1
ATOM 4090 C CA . LYS B 1 162 ? -5.578 0.792 0.72 1 80.06 162 LYS B CA 1
ATOM 4091 C C . LYS B 1 162 ? -4.883 -0.33 1.486 1 80.06 162 LYS B C 1
ATOM 4093 O O . LYS B 1 162 ? -5.16 -0.549 2.666 1 80.06 162 LYS B O 1
ATOM 4098 N N . ARG B 1 163 ? -4.156 -1.118 0.839 1 78.31 163 ARG B N 1
ATOM 4099 C CA . ARG B 1 163 ? -3.271 -2.143 1.38 1 78.31 163 ARG B CA 1
ATOM 4100 C C . ARG B 1 163 ? -4.055 -3.381 1.798 1 78.31 163 ARG B C 1
ATOM 4102 O O . ARG B 1 163 ? -3.543 -4.23 2.529 1 78.31 163 ARG B O 1
ATOM 4109 N N . ARG B 1 164 ? -5.297 -3.451 1.366 1 84.19 164 ARG B N 1
ATOM 4110 C CA . ARG B 1 164 ? -6.113 -4.609 1.714 1 84.19 164 ARG B CA 1
ATOM 4111 C C . ARG B 1 164 ? -6.578 -5.344 0.463 1 84.19 164 ARG B C 1
ATOM 4113 O O . ARG B 1 164 ? -6.938 -4.719 -0.536 1 84.19 164 ARG B O 1
ATOM 4120 N N . TRP B 1 165 ? -6.523 -6.66 0.559 1 86.94 165 TRP B N 1
ATOM 4121 C CA . TRP B 1 165 ? -7.039 -7.512 -0.508 1 86.94 165 TRP B CA 1
ATOM 4122 C C . TRP B 1 165 ? -8.547 -7.691 -0.378 1 86.94 165 TRP B C 1
ATOM 4124 O O . TRP B 1 165 ? -9.062 -7.891 0.724 1 86.94 165 TRP B O 1
ATOM 4134 N N . TYR B 1 166 ? -9.219 -7.605 -1.515 1 92.06 166 TYR B N 1
ATOM 4135 C CA . TYR B 1 166 ? -10.656 -7.84 -1.591 1 92.06 166 TYR B CA 1
ATOM 4136 C C . TYR B 1 166 ? -10.992 -8.828 -2.699 1 92.06 166 TYR B C 1
ATOM 4138 O O . TYR B 1 166 ? -10.305 -8.891 -3.719 1 92.06 166 TYR B O 1
ATOM 4146 N N . VAL B 1 167 ? -12.039 -9.602 -2.471 1 95.25 167 VAL B N 1
ATOM 4147 C CA . VAL B 1 167 ? -12.555 -10.461 -3.529 1 95.25 167 VAL B CA 1
ATOM 4148 C C . VAL B 1 167 ? -13.953 -10 -3.936 1 95.25 167 VAL B C 1
ATOM 4150 O O . VAL B 1 167 ? -14.805 -9.758 -3.078 1 95.25 167 VAL B O 1
ATOM 4153 N N . LEU B 1 168 ? -14.117 -9.664 -5.188 1 95.81 168 LEU B N 1
ATOM 4154 C CA . LEU B 1 168 ? -15.438 -9.461 -5.777 1 95.81 168 LEU B CA 1
ATOM 4155 C C . LEU B 1 168 ? -16.047 -10.781 -6.238 1 95.81 168 LEU B C 1
ATOM 4157 O O . LEU B 1 168 ? -15.43 -11.508 -7.031 1 95.81 168 LEU B O 1
ATOM 4161 N N . ALA B 1 169 ? -17.188 -11.094 -5.738 1 96.69 169 ALA B N 1
ATOM 4162 C CA . ALA B 1 169 ? -17.781 -12.398 -6.031 1 96.69 169 ALA B CA 1
ATOM 4163 C C . ALA B 1 169 ? -19.281 -12.281 -6.238 1 96.69 169 ALA B C 1
ATOM 4165 O O . ALA B 1 169 ? -19.922 -11.383 -5.68 1 96.69 169 ALA B O 1
ATOM 4166 N N . ARG B 1 170 ? -19.781 -13.109 -7.066 1 96.44 170 ARG B N 1
ATOM 4167 C CA . ARG B 1 170 ? -21.234 -13.273 -7.148 1 96.44 170 ARG B CA 1
ATOM 4168 C C . ARG B 1 170 ? -21.766 -14.078 -5.965 1 96.44 170 ARG B C 1
ATOM 4170 O O . ARG B 1 170 ? -21.172 -15.078 -5.574 1 96.44 170 ARG B O 1
ATOM 4177 N N . SER B 1 171 ? -22.812 -13.625 -5.363 1 95.75 171 SER B N 1
ATOM 4178 C CA . SER B 1 171 ? -23.438 -14.312 -4.242 1 95.75 171 SER B CA 1
ATOM 4179 C C . SER B 1 171 ? -24.578 -15.211 -4.715 1 95.75 171 SER B C 1
ATOM 4181 O O . SER B 1 171 ? -25.641 -14.727 -5.09 1 95.75 171 SER B O 1
ATOM 4183 N N . PRO B 1 172 ? -24.391 -16.484 -4.602 1 95.06 172 PRO B N 1
ATOM 4184 C CA . PRO B 1 172 ? -25.5 -17.375 -4.965 1 95.06 172 PRO B CA 1
ATOM 4185 C C . PRO B 1 172 ? -26.734 -17.156 -4.09 1 95.06 172 PRO B C 1
ATOM 4187 O O . PRO B 1 172 ? -27.859 -17.234 -4.582 1 95.06 172 PRO B O 1
ATOM 4190 N N . TYR B 1 173 ? -26.531 -16.906 -2.848 1 92.81 173 TYR B N 1
ATOM 4191 C CA . TYR B 1 173 ? -27.625 -16.734 -1.901 1 92.81 173 TYR B CA 1
ATOM 4192 C C . TYR B 1 173 ? -28.5 -15.555 -2.289 1 92.81 173 TYR B C 1
ATOM 4194 O O . TYR B 1 173 ? -29.703 -15.711 -2.502 1 92.81 173 TYR B O 1
ATOM 4202 N N . TYR B 1 174 ? -27.922 -14.43 -2.432 1 92.38 174 TYR B N 1
ATOM 4203 C CA . TYR B 1 174 ? -28.703 -13.227 -2.729 1 92.38 174 TYR B CA 1
ATOM 4204 C C . TYR B 1 174 ? -29.234 -13.258 -4.156 1 92.38 174 TYR B C 1
ATOM 4206 O O . TYR B 1 174 ? -30.312 -12.75 -4.434 1 92.38 174 TYR B O 1
ATOM 4214 N N . SER B 1 175 ? -28.484 -13.836 -5.051 1 93.44 175 SER B N 1
ATOM 4215 C CA . SER B 1 175 ? -28.938 -13.961 -6.434 1 93.44 175 SER B CA 1
ATOM 4216 C C . SER B 1 175 ? -30.172 -14.852 -6.527 1 93.44 175 SER B C 1
ATOM 4218 O O . SER B 1 175 ? -31.156 -14.5 -7.184 1 93.44 175 SER B O 1
ATOM 4220 N N . ASN B 1 176 ? -30.094 -15.93 -5.844 1 93 176 ASN B N 1
ATOM 4221 C CA . ASN B 1 176 ? -31.234 -16.844 -5.832 1 93 176 ASN B CA 1
ATOM 4222 C C . ASN B 1 176 ? -32.438 -16.234 -5.129 1 93 176 ASN B C 1
ATOM 4224 O O . ASN B 1 176 ? -33.594 -16.406 -5.566 1 93 176 ASN B O 1
ATOM 4228 N N . ARG B 1 177 ? -32.156 -15.547 -4.051 1 93.12 177 ARG B N 1
ATOM 4229 C CA . ARG B 1 177 ? -33.25 -14.867 -3.33 1 93.12 177 ARG B CA 1
ATOM 4230 C C . ARG B 1 177 ? -33.938 -13.852 -4.227 1 93.12 177 ARG B C 1
ATOM 4232 O O . ARG B 1 177 ? -35.188 -13.797 -4.254 1 93.12 177 ARG B O 1
ATOM 4239 N N . ASN B 1 178 ? -33.188 -13.086 -4.922 1 93.44 178 ASN B N 1
ATOM 4240 C CA . ASN B 1 178 ? -33.75 -12.102 -5.832 1 93.44 178 ASN B CA 1
ATOM 4241 C C . ASN B 1 178 ? -34.562 -12.758 -6.945 1 93.44 178 ASN B C 1
ATOM 4243 O O . ASN B 1 178 ? -35.625 -12.273 -7.309 1 93.44 178 ASN B O 1
ATOM 4247 N N . ARG B 1 179 ? -34.094 -13.836 -7.523 1 92.81 179 ARG B N 1
ATOM 4248 C CA . ARG B 1 179 ? -34.812 -14.562 -8.57 1 92.81 179 ARG B CA 1
ATOM 4249 C C . ARG B 1 179 ? -36.156 -15.078 -8.062 1 92.81 179 ARG B C 1
ATOM 4251 O O . ARG B 1 179 ? -37.156 -14.992 -8.773 1 92.81 179 ARG B O 1
ATOM 4258 N N . GLN B 1 180 ? -36.125 -15.617 -6.859 1 94 180 GLN B N 1
ATOM 4259 C CA . GLN B 1 180 ? -37.344 -16.141 -6.258 1 94 180 GLN B CA 1
ATOM 4260 C C . GLN B 1 180 ? -38.344 -15.016 -5.984 1 94 180 GLN B C 1
ATOM 4262 O O . GLN B 1 180 ? -39.531 -15.156 -6.27 1 94 180 GLN B O 1
ATOM 4267 N N . LYS B 1 181 ? -37.812 -13.969 -5.387 1 93.81 181 LYS B N 1
ATOM 4268 C CA . LYS B 1 181 ? -38.688 -12.828 -5.094 1 93.81 181 LYS B CA 1
ATOM 4269 C C . LYS B 1 181 ? -39.25 -12.234 -6.375 1 93.81 181 LYS B C 1
ATOM 4271 O O . LYS B 1 181 ? -40.406 -11.812 -6.402 1 93.81 181 LYS B O 1
ATOM 4276 N N . ASN B 1 182 ? -38.5 -12.133 -7.387 1 94.06 182 ASN B N 1
ATOM 4277 C CA . ASN B 1 182 ? -38.969 -11.641 -8.68 1 94.06 182 ASN B CA 1
ATOM 4278 C C . ASN B 1 182 ? -40.062 -12.523 -9.242 1 94.06 182 ASN B C 1
ATOM 4280 O O . ASN B 1 182 ? -41.031 -12.023 -9.82 1 94.06 182 ASN B O 1
ATOM 4284 N N . LYS B 1 183 ? -39.969 -13.742 -9.055 1 93.5 183 LYS B N 1
ATOM 4285 C CA . LYS B 1 183 ? -41 -14.695 -9.508 1 93.5 183 LYS B CA 1
ATOM 4286 C C . LYS B 1 183 ? -42.281 -14.547 -8.703 1 93.5 183 LYS B C 1
ATOM 4288 O O . LYS B 1 183 ? -43.375 -14.664 -9.25 1 93.5 183 LYS B O 1
ATOM 4293 N N . GLU B 1 184 ? -42.094 -14.281 -7.492 1 93.94 184 GLU B N 1
ATOM 4294 C CA . GLU B 1 184 ? -43.25 -14.203 -6.578 1 93.94 184 GLU B CA 1
ATOM 4295 C C . GLU B 1 184 ? -44 -12.891 -6.75 1 93.94 184 GLU B C 1
ATOM 4297 O O . GLU B 1 184 ? -45.219 -12.875 -6.758 1 93.94 184 GLU B O 1
ATOM 4302 N N . ASP B 1 185 ? -43.219 -11.875 -6.773 1 93.44 185 ASP B N 1
ATOM 4303 C CA . ASP B 1 185 ? -43.906 -10.594 -6.723 1 93.44 185 ASP B CA 1
ATOM 4304 C C . ASP B 1 185 ? -43.812 -9.852 -8.055 1 93.44 185 ASP B C 1
ATOM 4306 O O . ASP B 1 185 ? -44.344 -8.75 -8.211 1 93.44 185 ASP B O 1
ATOM 4310 N N . GLY B 1 186 ? -43.219 -10.391 -9.016 1 91.06 186 GLY B N 1
ATOM 4311 C CA . GLY B 1 186 ? -43.062 -9.805 -10.336 1 91.06 186 GLY B CA 1
ATOM 4312 C C . GLY B 1 186 ? -42.125 -8.625 -10.352 1 91.06 186 GLY B C 1
ATOM 4313 O O . GLY B 1 186 ? -42.219 -7.746 -11.203 1 91.06 186 GLY B O 1
ATOM 4314 N N . GLY B 1 187 ? -41.219 -8.656 -9.414 1 90.81 187 GLY B N 1
ATOM 4315 C CA . GLY B 1 187 ? -40.25 -7.574 -9.305 1 90.81 187 GLY B CA 1
ATOM 4316 C C . GLY B 1 187 ? -39.125 -7.664 -10.328 1 90.81 187 GLY B C 1
ATOM 4317 O O . GLY B 1 187 ? -39.156 -8.531 -11.203 1 90.81 187 GLY B O 1
ATOM 4318 N N . ASP B 1 188 ? -38.219 -6.621 -10.359 1 92.06 188 ASP B N 1
ATOM 4319 C CA . ASP B 1 188 ? -37.125 -6.559 -11.328 1 92.06 188 ASP B CA 1
ATOM 4320 C C . ASP B 1 188 ? -35.781 -6.395 -10.625 1 92.06 188 ASP B C 1
ATOM 4322 O O . ASP B 1 188 ? -34.906 -5.668 -11.109 1 92.06 188 ASP B O 1
ATOM 4326 N N . ARG B 1 189 ? -35.75 -7.102 -9.562 1 90.88 189 ARG B N 1
ATOM 4327 C CA . ARG B 1 189 ? -34.469 -7.078 -8.844 1 90.88 189 ARG B CA 1
ATOM 4328 C C . ARG B 1 189 ? -33.375 -7.73 -9.656 1 90.88 189 ARG B C 1
ATOM 4330 O O . ARG B 1 189 ? -33.625 -8.609 -10.484 1 90.88 189 ARG B O 1
ATOM 4337 N N . PRO B 1 190 ? -32.156 -7.262 -9.453 1 89.25 190 PRO B N 1
ATOM 4338 C CA . PRO B 1 190 ? -31.047 -7.855 -10.211 1 89.25 190 PRO B CA 1
ATOM 4339 C C . PRO B 1 190 ? -30.875 -9.352 -9.945 1 89.25 190 PRO B C 1
ATOM 4341 O O . PRO B 1 190 ? -30.828 -9.773 -8.789 1 89.25 190 PRO B O 1
ATOM 4344 N N . GLU B 1 191 ? -30.828 -10.062 -10.961 1 89.75 191 GLU B N 1
ATOM 4345 C CA . GLU B 1 191 ? -30.719 -11.516 -1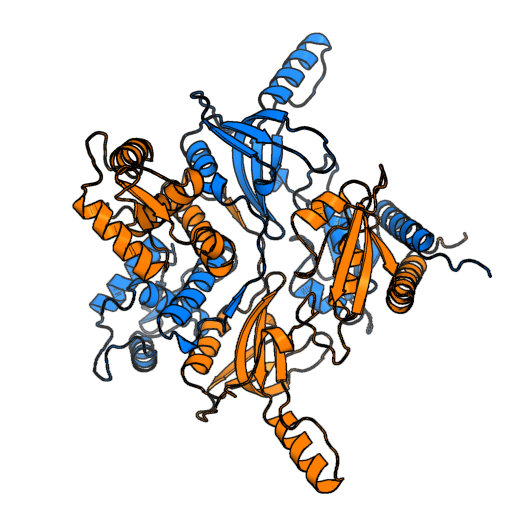0.859 1 89.75 191 GLU B CA 1
ATOM 4346 C C . GLU B 1 191 ? -29.328 -11.922 -10.344 1 89.75 191 GLU B C 1
ATOM 4348 O O . GLU B 1 191 ? -29.172 -12.992 -9.758 1 89.75 191 GLU B O 1
ATOM 4353 N N . ASP B 1 192 ? -28.344 -11.078 -10.68 1 92.56 192 ASP B N 1
ATOM 4354 C CA . ASP B 1 192 ? -26.984 -11.328 -10.203 1 92.56 192 ASP B CA 1
ATOM 4355 C C . ASP B 1 192 ? -26.562 -10.273 -9.188 1 92.56 192 ASP B C 1
ATOM 4357 O O . ASP B 1 192 ? -26.547 -9.078 -9.492 1 92.56 192 ASP B O 1
ATOM 4361 N N . VAL B 1 193 ? -26.312 -10.82 -8.047 1 93.5 193 VAL B N 1
ATOM 4362 C CA . VAL B 1 193 ? -25.859 -9.938 -6.984 1 93.5 193 VAL B CA 1
ATOM 4363 C C . VAL B 1 193 ? -24.375 -10.141 -6.734 1 93.5 193 VAL B C 1
ATOM 4365 O O . VAL B 1 193 ? -23.922 -11.273 -6.512 1 93.5 193 VAL B O 1
ATOM 4368 N N . TYR B 1 194 ? -23.656 -9.078 -6.852 1 94.25 194 TYR B N 1
ATOM 4369 C CA . TYR B 1 194 ? -22.219 -9.109 -6.621 1 94.25 194 TYR B CA 1
ATOM 4370 C C . TYR B 1 194 ? -21.859 -8.406 -5.316 1 94.25 194 TYR B C 1
ATOM 4372 O O . TYR B 1 194 ? -22.438 -7.375 -4.98 1 94.25 194 TYR B O 1
ATOM 4380 N N . MET B 1 195 ? -20.953 -9.031 -4.637 1 93.69 195 MET B N 1
ATOM 4381 C CA . MET B 1 195 ? -20.5 -8.477 -3.365 1 93.69 195 MET B CA 1
ATOM 4382 C C . MET B 1 195 ? -18.984 -8.461 -3.289 1 93.69 195 MET B C 1
ATOM 4384 O O . MET B 1 195 ? -18.312 -9.242 -3.975 1 93.69 195 MET B O 1
ATOM 4388 N N . VAL B 1 196 ? -18.484 -7.531 -2.463 1 93.5 196 VAL B N 1
ATOM 4389 C CA . VAL B 1 196 ? -17.047 -7.422 -2.229 1 93.5 196 VAL B CA 1
ATOM 4390 C C . VAL B 1 196 ? -16.734 -7.785 -0.779 1 93.5 196 VAL B C 1
ATOM 4392 O O . VAL B 1 196 ? -17.375 -7.285 0.148 1 93.5 196 VAL B O 1
ATOM 4395 N N . TYR B 1 197 ? -15.75 -8.672 -0.597 1 93.75 197 TYR B N 1
ATOM 4396 C CA . TYR B 1 197 ? -15.375 -9.125 0.737 1 93.75 197 TYR B CA 1
ATOM 4397 C C . TYR B 1 197 ? -13.891 -8.906 0.994 1 93.75 197 TYR B C 1
ATOM 4399 O O . TYR B 1 197 ? -13.047 -9.273 0.171 1 93.75 197 TYR B O 1
ATOM 4407 N N . ALA B 1 198 ? -13.633 -8.273 2.158 1 92.12 198 ALA B N 1
ATOM 4408 C CA . ALA B 1 198 ? -12.234 -8.125 2.561 1 92.12 198 ALA B CA 1
ATOM 4409 C C . ALA B 1 198 ? -11.648 -9.469 3.008 1 92.12 198 ALA B C 1
ATOM 4411 O O . ALA B 1 198 ? -12.273 -10.195 3.787 1 92.12 198 ALA B O 1
ATOM 4412 N N . LEU B 1 199 ? -10.445 -9.805 2.561 1 91.25 199 LEU B N 1
ATOM 4413 C CA . LEU B 1 199 ? -9.852 -11.102 2.865 1 91.25 199 LEU B CA 1
ATOM 4414 C C . LEU B 1 199 ? -9.445 -11.18 4.332 1 91.25 199 LEU B C 1
ATOM 4416 O O . LEU B 1 199 ? -9.414 -12.266 4.914 1 91.25 199 LEU B O 1
ATOM 4420 N N . ASP B 1 200 ? -9.117 -10.039 4.93 1 87.25 200 ASP B N 1
ATOM 4421 C CA . ASP B 1 200 ? -8.68 -10.031 6.324 1 87.25 200 ASP B CA 1
ATOM 4422 C C . ASP B 1 200 ? -9.852 -10.305 7.27 1 87.25 200 ASP B C 1
ATOM 4424 O O . ASP B 1 200 ? -9.656 -10.469 8.477 1 87.25 200 ASP B O 1
ATOM 4428 N N . ARG B 1 201 ? -11.102 -10.344 6.695 1 91.44 201 ARG B N 1
ATOM 4429 C CA . ARG B 1 201 ? -12.281 -10.633 7.504 1 91.44 201 ARG B CA 1
ATOM 4430 C C . ARG B 1 201 ? -12.758 -12.062 7.285 1 91.44 201 ARG B C 1
ATOM 4432 O O . ARG B 1 201 ? -13.766 -12.477 7.855 1 91.44 201 ARG B O 1
ATOM 4439 N N . ILE B 1 202 ? -12.023 -12.75 6.5 1 92.56 202 ILE B N 1
ATOM 4440 C CA . ILE B 1 202 ? -12.344 -14.156 6.254 1 92.56 202 ILE B CA 1
ATOM 4441 C C . ILE B 1 202 ? -11.633 -15.031 7.281 1 92.56 202 ILE B C 1
ATOM 4443 O O . ILE B 1 202 ? -10.414 -14.938 7.449 1 92.56 202 ILE B O 1
ATOM 4447 N N . LEU B 1 203 ? -12.375 -15.805 7.906 1 90.81 203 LEU B N 1
ATOM 4448 C CA . LEU B 1 203 ? -11.836 -16.672 8.945 1 90.81 203 LEU B CA 1
ATOM 4449 C C . LEU B 1 203 ? -11.523 -18.062 8.391 1 90.81 203 LEU B C 1
ATOM 4451 O O . LEU B 1 203 ? -10.641 -18.75 8.898 1 90.81 203 LEU B O 1
ATOM 4455 N N . ASP B 1 204 ? -12.297 -18.453 7.43 1 92.69 204 ASP B N 1
ATOM 4456 C CA . ASP B 1 204 ? -12.133 -19.75 6.77 1 92.69 204 ASP B CA 1
ATOM 4457 C C . ASP B 1 204 ? -12.602 -19.688 5.316 1 92.69 204 ASP B C 1
ATOM 4459 O O . ASP B 1 204 ? -13.477 -18.891 4.977 1 92.69 204 ASP B O 1
ATOM 4463 N N . CYS B 1 205 ? -11.977 -20.469 4.48 1 93.81 205 CYS B N 1
ATOM 4464 C CA . CYS B 1 205 ? -12.258 -20.453 3.051 1 93.81 205 CYS B CA 1
ATOM 4465 C C . CYS B 1 205 ? -11.883 -21.797 2.414 1 93.81 205 CYS B C 1
ATOM 4467 O O . CYS B 1 205 ? -10.727 -22.219 2.484 1 93.81 205 CYS B O 1
ATOM 4469 N N . HIS B 1 206 ? -12.859 -22.453 1.851 1 93.06 206 HIS B N 1
ATOM 4470 C CA . HIS B 1 206 ? -12.57 -23.734 1.218 1 93.06 206 HIS B CA 1
ATOM 4471 C C . HIS B 1 206 ? -13.477 -23.984 0.018 1 93.06 206 HIS B C 1
ATOM 4473 O O . HIS B 1 206 ? -14.609 -23.484 -0.022 1 93.06 206 HIS B O 1
ATOM 4479 N N . PRO B 1 207 ? -13.016 -24.781 -0.936 1 93.56 207 PRO B N 1
ATOM 4480 C CA . PRO B 1 207 ? -13.852 -25.125 -2.086 1 93.56 207 PRO B CA 1
ATOM 4481 C C . PRO B 1 207 ? -15.031 -26.016 -1.711 1 93.56 207 PRO B C 1
ATOM 4483 O O . PRO B 1 207 ? -14.898 -26.891 -0.842 1 93.56 207 PRO B O 1
ATOM 4486 N N . THR B 1 208 ? -16.109 -25.844 -2.367 1 95.56 208 THR B N 1
ATOM 4487 C CA . THR B 1 208 ? -17.297 -26.641 -2.092 1 95.56 208 THR B CA 1
ATOM 4488 C C . THR B 1 208 ? -17.344 -27.875 -2.984 1 95.56 208 THR B C 1
ATOM 4490 O O . THR B 1 208 ? -18.094 -28.828 -2.711 1 95.56 208 THR B O 1
ATOM 4493 N N . GLY B 1 209 ? -16.641 -27.875 -4.059 1 92.88 209 GLY B N 1
ATOM 4494 C CA . GLY B 1 209 ? -16.734 -28.906 -5.074 1 92.88 209 GLY B CA 1
ATOM 4495 C C . GLY B 1 209 ? -17.594 -28.516 -6.254 1 92.88 209 GLY B C 1
ATOM 4496 O O . GLY B 1 209 ? -17.516 -29.125 -7.324 1 92.88 209 GLY B O 1
ATOM 4497 N N . SER B 1 210 ? -18.359 -27.547 -6.074 1 95.12 210 SER B N 1
ATOM 4498 C CA . SER B 1 210 ? -19.219 -27.047 -7.148 1 95.12 210 SER B CA 1
ATOM 4499 C C . SER B 1 210 ? -18.484 -26.031 -8.023 1 95.12 210 SER B C 1
ATOM 4501 O O . SER B 1 210 ? -17.516 -25.406 -7.574 1 95.12 210 SER B O 1
ATOM 4503 N N . SER B 1 211 ? -18.953 -25.938 -9.242 1 95.75 211 SER B N 1
ATOM 4504 C CA . SER B 1 211 ? -18.359 -24.984 -10.188 1 95.75 211 SER B CA 1
ATOM 4505 C C . SER B 1 211 ? -19.359 -23.906 -10.578 1 95.75 211 SER B C 1
ATOM 4507 O O . SER B 1 211 ? -20.562 -24.031 -10.305 1 95.75 211 SER B O 1
ATOM 4509 N N . PHE B 1 212 ? -18.844 -22.828 -11.102 1 95.5 212 PHE B N 1
ATOM 4510 C CA . PHE B 1 212 ? -19.656 -21.75 -11.648 1 95.5 212 PHE B CA 1
ATOM 4511 C C . PHE B 1 212 ? -19.094 -21.281 -12.984 1 95.5 212 PHE B C 1
ATOM 4513 O O . PHE B 1 212 ? -18.047 -21.734 -13.422 1 95.5 212 PHE B O 1
ATOM 4520 N N . GLN B 1 213 ? -19.938 -20.484 -13.664 1 92.25 213 GLN B N 1
ATOM 4521 C CA . GLN B 1 213 ? -19.5 -19.844 -14.891 1 92.25 213 GLN B CA 1
ATOM 4522 C C . GLN B 1 213 ? -19.562 -18.312 -14.766 1 92.25 213 GLN B C 1
ATOM 4524 O O . GLN B 1 213 ? -20.625 -17.75 -14.516 1 92.25 213 GLN B O 1
ATOM 4529 N N . MET B 1 214 ? -18.438 -17.797 -14.883 1 90.88 214 MET B N 1
ATOM 4530 C CA . MET B 1 214 ? -18.391 -16.328 -14.828 1 90.88 214 MET B CA 1
ATOM 4531 C C . MET B 1 214 ? -19.141 -15.727 -16.016 1 90.88 214 MET B C 1
ATOM 4533 O O . MET B 1 214 ? -19.031 -16.219 -17.141 1 90.88 214 MET B O 1
ATOM 4537 N N . LYS B 1 215 ? -19.781 -14.68 -15.75 1 89.88 215 LYS B N 1
ATOM 4538 C CA . LYS B 1 215 ? -20.469 -13.984 -16.828 1 89.88 215 LYS B CA 1
ATOM 4539 C C . LYS B 1 215 ? -19.484 -13.297 -17.766 1 89.88 215 LYS B C 1
ATOM 4541 O O . LYS B 1 215 ? -18.641 -12.516 -17.328 1 89.88 215 LYS B O 1
ATOM 4546 N N . GLU B 1 216 ? -19.562 -13.508 -18.984 1 82.56 216 GLU B N 1
ATOM 4547 C CA . GLU B 1 216 ? -18.625 -13.008 -19.984 1 82.56 216 GLU B CA 1
ATOM 4548 C C . GLU B 1 216 ? -18.719 -11.484 -20.109 1 82.56 216 GLU B C 1
ATOM 4550 O O . GLU B 1 216 ? -17.734 -10.82 -20.422 1 82.56 216 GLU B O 1
ATOM 4555 N N . ASP B 1 217 ? -19.906 -11 -19.812 1 86.81 217 ASP B N 1
ATOM 4556 C CA . ASP B 1 217 ? -20.109 -9.57 -20.031 1 86.81 217 ASP B CA 1
ATOM 4557 C C . ASP B 1 217 ? -19.891 -8.781 -18.75 1 86.81 217 ASP B C 1
ATOM 4559 O O . ASP B 1 217 ? -20.219 -7.594 -18.688 1 86.81 217 ASP B O 1
ATOM 4563 N N . PHE B 1 218 ? -19.438 -9.523 -17.75 1 89.88 218 PHE B N 1
ATOM 4564 C CA . PHE B 1 218 ? -19.156 -8.781 -16.531 1 89.88 218 PHE B CA 1
ATOM 4565 C C . PHE B 1 218 ? -18.016 -7.789 -16.75 1 89.88 218 PHE B C 1
ATOM 4567 O O . PHE B 1 218 ? -16.953 -8.164 -17.234 1 89.88 218 PHE B O 1
ATOM 4574 N N . ASP B 1 219 ? -18.312 -6.535 -16.484 1 88.06 219 ASP B N 1
ATOM 4575 C CA . ASP B 1 219 ? -17.328 -5.457 -16.641 1 88.06 219 ASP B CA 1
ATOM 4576 C C . ASP B 1 219 ? -16.938 -4.871 -15.289 1 88.06 219 ASP B C 1
ATOM 4578 O O . ASP B 1 219 ? -17.703 -4.117 -14.688 1 88.06 219 ASP B O 1
ATOM 4582 N N . ILE B 1 220 ? -15.742 -5.227 -14.875 1 87.31 220 ILE B N 1
ATOM 4583 C CA . ILE B 1 220 ? -15.242 -4.816 -13.57 1 87.31 220 ILE B CA 1
ATOM 4584 C C . ILE B 1 220 ? -15.109 -3.297 -13.516 1 87.31 220 ILE B C 1
ATOM 4586 O O . ILE B 1 220 ? -15.336 -2.682 -12.469 1 87.31 220 ILE B O 1
ATOM 4590 N N . ASP B 1 221 ? -14.703 -2.676 -14.609 1 84.81 221 ASP B N 1
ATOM 4591 C CA . ASP B 1 221 ? -14.562 -1.225 -14.664 1 84.81 221 ASP B CA 1
ATOM 4592 C C . ASP B 1 221 ? -15.906 -0.532 -14.484 1 84.81 221 ASP B C 1
ATOM 4594 O O . ASP B 1 221 ? -16 0.498 -13.812 1 84.81 221 ASP B O 1
ATOM 4598 N N . GLU B 1 222 ? -16.859 -1.157 -15.078 1 87.44 222 GLU B N 1
ATOM 4599 C CA . GLU B 1 222 ? -18.203 -0.618 -14.906 1 87.44 222 GLU B CA 1
ATOM 4600 C C . GLU B 1 222 ? -18.688 -0.803 -13.469 1 87.44 222 GLU B C 1
ATOM 4602 O O . GLU B 1 222 ? -19.344 0.081 -12.914 1 87.44 222 GLU B O 1
ATOM 4607 N N . TYR B 1 223 ? -18.422 -1.921 -12.922 1 89.19 223 TYR B N 1
ATOM 4608 C CA . TYR B 1 223 ? -18.859 -2.205 -11.555 1 89.19 223 TYR B CA 1
ATOM 4609 C C . TYR B 1 223 ? -18.281 -1.183 -10.578 1 89.19 223 TYR B C 1
ATOM 4611 O O . TYR B 1 223 ? -18.984 -0.697 -9.695 1 89.19 223 TYR B O 1
ATOM 4619 N N . PHE B 1 224 ? -17.047 -0.809 -10.773 1 88.25 224 PHE B N 1
ATOM 4620 C CA . PHE B 1 224 ? -16.406 0.103 -9.844 1 88.25 224 PHE B CA 1
ATOM 4621 C C . PHE B 1 224 ? -16.391 1.523 -10.398 1 88.25 224 PHE B C 1
ATOM 4623 O O . PHE B 1 224 ? -15.68 2.391 -9.875 1 88.25 224 PHE B O 1
ATOM 4630 N N . ARG B 1 225 ? -17.109 1.714 -11.422 1 88.69 225 ARG B N 1
ATOM 4631 C CA . ARG B 1 225 ? -17.141 3.049 -12.008 1 88.69 225 ARG B CA 1
ATOM 4632 C C . ARG B 1 225 ? -17.516 4.098 -10.969 1 88.69 225 ARG B C 1
ATOM 4634 O O . ARG B 1 225 ? -18.547 3.973 -10.305 1 88.69 225 ARG B O 1
ATOM 4641 N N . GLY B 1 226 ? -16.609 5.043 -10.781 1 91.31 226 GLY B N 1
ATOM 4642 C CA . GLY B 1 226 ? -16.875 6.156 -9.883 1 91.31 226 GLY B CA 1
ATOM 4643 C C . GLY B 1 226 ? -16.578 5.832 -8.43 1 91.31 226 GLY B C 1
ATOM 4644 O O . GLY B 1 226 ? -16.688 6.703 -7.559 1 91.31 226 GLY B O 1
ATOM 4645 N N . CYS B 1 227 ? -16.156 4.641 -8.172 1 88.69 227 CYS B N 1
ATOM 4646 C CA . CYS B 1 227 ? -15.891 4.254 -6.793 1 88.69 227 CYS B CA 1
ATOM 4647 C C . CYS B 1 227 ? -14.5 4.688 -6.359 1 88.69 227 CYS B C 1
ATOM 4649 O O . CYS B 1 227 ? -13.516 4.406 -7.047 1 88.69 227 CYS B O 1
ATOM 4651 N N . CYS B 1 228 ? -14.227 5.457 -5.285 1 85.94 228 CYS B N 1
ATOM 4652 C CA . CYS B 1 228 ? -12.93 5.855 -4.754 1 85.94 228 CYS B CA 1
ATOM 4653 C C . CYS B 1 228 ? -12.297 4.73 -3.945 1 85.94 228 CYS B C 1
ATOM 4655 O O . CYS B 1 228 ? -11.078 4.605 -3.896 1 85.94 228 CYS B O 1
ATOM 4657 N N . GLY B 1 229 ? -12.984 3.748 -3.717 1 84.12 229 GLY B N 1
ATOM 4658 C CA . GLY B 1 229 ? -12.562 2.607 -2.918 1 84.12 229 GLY B CA 1
ATOM 4659 C C . GLY B 1 229 ? -13.297 1.328 -3.273 1 84.12 229 GLY B C 1
ATOM 4660 O O . GLY B 1 229 ? -13.391 0.964 -4.445 1 84.12 229 GLY B O 1
ATOM 4661 N N . ILE B 1 230 ? -13.594 0.632 -2.258 1 82.06 230 ILE B N 1
ATOM 4662 C CA . ILE B 1 230 ? -14.141 -0.702 -2.479 1 82.06 230 ILE B CA 1
ATOM 4663 C C . ILE B 1 230 ? -15.656 -0.674 -2.295 1 82.06 230 ILE B C 1
ATOM 4665 O O . ILE B 1 230 ? -16.359 -1.575 -2.758 1 82.06 230 ILE B O 1
ATOM 4669 N N . ILE B 1 231 ? -16.078 0.352 -1.635 1 76.69 231 ILE B N 1
ATOM 4670 C CA . ILE B 1 231 ? -17.5 0.405 -1.33 1 76.69 231 ILE B CA 1
ATOM 4671 C C . ILE B 1 231 ? -18.297 0.703 -2.604 1 76.69 231 ILE B C 1
ATOM 4673 O O . ILE B 1 231 ? -18.047 1.706 -3.275 1 76.69 231 ILE B O 1
ATOM 4677 N N . HIS B 1 232 ? -19.156 -0.208 -2.893 1 80 232 HIS B N 1
ATOM 4678 C CA . HIS B 1 232 ? -20 -0.047 -4.066 1 80 232 HIS B CA 1
ATOM 4679 C C . HIS B 1 232 ? -21.375 0.504 -3.686 1 80 232 HIS B C 1
ATOM 4681 O O . HIS B 1 232 ? -21.922 0.159 -2.633 1 80 232 HIS B O 1
ATOM 4687 N N . SER B 1 233 ? -21.766 1.542 -4.363 1 76.75 233 SER B N 1
ATOM 4688 C CA . SER B 1 233 ? -23.109 2.082 -4.176 1 76.75 233 SER B CA 1
ATOM 4689 C C . SER B 1 233 ? -23.891 2.066 -5.48 1 76.75 233 SER B C 1
ATOM 4691 O O . SER B 1 233 ? -23.312 2.002 -6.562 1 76.75 233 SER B O 1
ATOM 4693 N N . LYS B 1 234 ? -25.156 1.976 -5.301 1 76.75 234 LYS B N 1
ATOM 4694 C CA . LYS B 1 234 ? -26.031 1.955 -6.465 1 76.75 234 LYS B CA 1
ATOM 4695 C C . LYS B 1 234 ? -26.188 3.35 -7.066 1 76.75 234 LYS B C 1
ATOM 4697 O O . LYS B 1 234 ? -26.719 3.506 -8.164 1 76.75 234 LYS B O 1
ATOM 4702 N N . GLU B 1 235 ? -25.578 4.258 -6.363 1 81.44 235 GLU B N 1
ATOM 4703 C CA . GLU B 1 235 ? -25.703 5.625 -6.855 1 81.44 235 GLU B CA 1
ATOM 4704 C C . GLU B 1 235 ? -24.859 5.84 -8.109 1 81.44 235 GLU B C 1
ATOM 4706 O O . GLU B 1 235 ? -23.875 5.141 -8.32 1 81.44 235 GLU B O 1
ATOM 4711 N N . GLU B 1 236 ? -25.344 6.641 -8.938 1 89.31 236 GLU B N 1
ATOM 4712 C CA . GLU B 1 236 ? -24.594 6.992 -10.141 1 89.31 236 GLU B CA 1
ATOM 4713 C C . GLU B 1 236 ? -23.453 7.957 -9.812 1 89.31 236 GLU B C 1
ATOM 4715 O O . GLU B 1 236 ? -23.578 8.773 -8.898 1 89.31 236 GLU B O 1
ATOM 4720 N N . PRO B 1 237 ? -22.391 7.859 -10.555 1 94.69 237 PRO B N 1
ATOM 4721 C CA . PRO B 1 237 ? -21.297 8.82 -10.352 1 94.69 237 PRO B CA 1
ATOM 4722 C C . PRO B 1 237 ? -21.734 10.266 -10.602 1 94.69 237 PRO B C 1
ATOM 4724 O O . PRO B 1 237 ? -22.516 10.523 -11.508 1 94.69 237 PRO B O 1
ATOM 4727 N N . ILE B 1 238 ? -21.297 11.102 -9.828 1 96.31 238 ILE B N 1
ATOM 4728 C CA . ILE B 1 238 ? -21.594 12.523 -9.977 1 96.31 238 ILE B CA 1
ATOM 4729 C C . ILE B 1 238 ? -20.297 13.32 -10.031 1 96.31 238 ILE B C 1
ATOM 4731 O O . ILE B 1 238 ? -19.25 12.836 -9.602 1 96.31 238 ILE B O 1
ATOM 4735 N N . ARG B 1 239 ? -20.453 14.461 -10.594 1 97.31 239 ARG B N 1
ATOM 4736 C CA . ARG B 1 239 ? -19.297 15.367 -10.664 1 97.31 239 ARG B CA 1
ATOM 4737 C C . ARG B 1 239 ? -19.078 16.062 -9.328 1 97.31 239 ARG B C 1
ATOM 4739 O O . ARG B 1 239 ? -20 16.672 -8.773 1 97.31 239 ARG B O 1
ATOM 4746 N N . VAL B 1 240 ? -17.859 15.984 -8.773 1 97.56 240 VAL B N 1
ATOM 4747 C CA . VAL B 1 240 ? -17.453 16.656 -7.535 1 97.56 240 VAL B CA 1
ATOM 4748 C C . VAL B 1 240 ? -16.312 17.625 -7.816 1 97.56 240 VAL B C 1
ATOM 4750 O O . VAL B 1 240 ? -15.328 17.266 -8.453 1 97.56 240 VAL B O 1
ATOM 4753 N N . MET B 1 241 ? -16.469 18.828 -7.395 1 97.62 241 MET B N 1
ATOM 4754 C CA . MET B 1 241 ? -15.43 19.859 -7.566 1 97.62 241 MET B CA 1
ATOM 4755 C C . MET B 1 241 ? -14.742 20.156 -6.238 1 97.62 241 MET B C 1
ATOM 4757 O O . MET B 1 241 ? -15.406 20.391 -5.227 1 97.62 241 MET B O 1
ATOM 4761 N N . LEU B 1 242 ? -13.445 20.188 -6.289 1 96.88 242 LEU B N 1
ATOM 4762 C CA . LEU B 1 242 ? -12.641 20.406 -5.09 1 96.88 242 LEU B CA 1
ATOM 4763 C C . LEU B 1 242 ? -11.781 21.656 -5.234 1 96.88 242 LEU B C 1
ATOM 4765 O O . LEU B 1 242 ? -11.289 21.953 -6.32 1 96.88 242 LEU B O 1
ATOM 4769 N N . LYS B 1 243 ? -11.688 22.375 -4.211 1 96.31 243 LYS B N 1
ATOM 4770 C CA . LYS B 1 243 ? -10.695 23.438 -4.051 1 96.31 243 LYS B CA 1
ATOM 4771 C C . LYS B 1 243 ? -9.609 23.031 -3.062 1 96.31 243 LYS B C 1
ATOM 4773 O O . LYS B 1 243 ? -9.906 22.641 -1.929 1 96.31 243 LYS B O 1
ATOM 4778 N N . ALA B 1 244 ? -8.359 23.016 -3.488 1 94.62 244 ALA B N 1
ATOM 4779 C CA . ALA B 1 244 ? -7.242 22.562 -2.672 1 94.62 244 ALA B CA 1
ATOM 4780 C C . ALA B 1 244 ? -6.293 23.703 -2.334 1 94.62 244 ALA B C 1
ATOM 4782 O O . ALA B 1 244 ? -6.008 24.547 -3.182 1 94.62 244 ALA B O 1
ATOM 4783 N N . TYR B 1 245 ? -5.816 23.703 -1.112 1 90.81 245 TYR B N 1
ATOM 4784 C CA . TYR B 1 245 ? -4.961 24.75 -0.566 1 90.81 245 TYR B CA 1
ATOM 4785 C C . TYR B 1 245 ? -3.602 24.188 -0.163 1 90.81 245 TYR B C 1
ATOM 4787 O O . TYR B 1 245 ? -3.426 22.969 -0.082 1 90.81 245 TYR B O 1
ATOM 4795 N N . ASN B 1 246 ? -2.615 25.125 -0.071 1 87.75 246 ASN B N 1
ATOM 4796 C CA . ASN B 1 246 ? -1.299 24.781 0.466 1 87.75 246 ASN B CA 1
ATOM 4797 C C . ASN B 1 246 ? -0.685 23.594 -0.255 1 87.75 246 ASN B C 1
ATOM 4799 O O . ASN B 1 246 ? -0.586 23.578 -1.483 1 87.75 246 ASN B O 1
ATOM 4803 N N . GLY B 1 247 ? -0.352 22.578 0.451 1 85.75 247 GLY B N 1
ATOM 4804 C CA . GLY B 1 247 ? 0.247 21.391 -0.145 1 85.75 247 GLY B CA 1
ATOM 4805 C C . GLY B 1 247 ? -0.774 20.438 -0.748 1 85.75 247 GLY B C 1
ATOM 4806 O O . GLY B 1 247 ? -0.41 19.469 -1.415 1 85.75 247 GLY B O 1
ATOM 4807 N N . GLY B 1 248 ? -2.043 20.734 -0.606 1 89.25 248 GLY B N 1
ATOM 4808 C CA . GLY B 1 248 ? -3.121 19.891 -1.074 1 89.25 248 GLY B CA 1
ATOM 4809 C C . GLY B 1 248 ? -3.039 19.578 -2.559 1 89.25 248 GLY B C 1
ATOM 4810 O O . GLY B 1 248 ? -3.137 18.422 -2.965 1 89.25 248 GLY B O 1
ATOM 4811 N N . PRO B 1 249 ? -2.83 20.625 -3.396 1 90.94 249 PRO B N 1
ATOM 4812 C CA . PRO B 1 249 ? -2.742 20.406 -4.84 1 90.94 249 PRO B CA 1
ATOM 4813 C C . PRO B 1 249 ? -1.656 19.391 -5.215 1 90.94 249 PRO B C 1
ATOM 4815 O O . PRO B 1 249 ? -1.89 18.516 -6.043 1 90.94 249 PRO B O 1
ATOM 4818 N N . ASP B 1 250 ? -0.511 19.5 -4.617 1 87.94 250 ASP B N 1
ATOM 4819 C CA . ASP B 1 250 ? 0.597 18.609 -4.922 1 87.94 250 ASP B CA 1
ATOM 4820 C C . ASP B 1 250 ? 0.256 17.172 -4.531 1 87.94 250 ASP B C 1
ATOM 4822 O O . ASP B 1 250 ? 0.583 16.234 -5.262 1 87.94 250 ASP B O 1
ATOM 4826 N N . TYR B 1 251 ? -0.407 17.078 -3.377 1 87.25 251 TYR B N 1
ATOM 4827 C CA . TYR B 1 251 ? -0.815 15.742 -2.936 1 87.25 251 TYR B CA 1
ATOM 4828 C C . TYR B 1 251 ? -1.822 15.133 -3.902 1 87.25 251 TYR B C 1
ATOM 4830 O O . TYR B 1 251 ? -1.703 13.961 -4.277 1 87.25 251 TYR B O 1
ATOM 4838 N N . LEU B 1 252 ? -2.768 15.914 -4.328 1 90.25 252 LEU B N 1
ATOM 4839 C CA . LEU B 1 252 ? -3.795 15.422 -5.242 1 90.25 252 LEU B CA 1
ATOM 4840 C C . LEU B 1 252 ? -3.197 15.094 -6.605 1 90.25 252 LEU B C 1
ATOM 4842 O O . LEU B 1 252 ? -3.646 14.164 -7.277 1 90.25 252 LEU B O 1
ATOM 4846 N N . ARG B 1 253 ? -2.162 15.891 -6.98 1 88.31 253 ARG B N 1
ATOM 4847 C CA . ARG B 1 253 ? -1.507 15.656 -8.266 1 88.31 253 ARG B CA 1
ATOM 4848 C C . ARG B 1 253 ? -0.729 14.344 -8.25 1 88.31 253 ARG B C 1
ATOM 4850 O O . ARG B 1 253 ? -0.723 13.609 -9.234 1 88.31 253 ARG B O 1
ATOM 4857 N N . THR B 1 254 ? -0.081 14.008 -7.152 1 83.94 254 THR B N 1
ATOM 4858 C CA . THR B 1 254 ? 0.827 12.867 -7.07 1 83.94 254 THR B CA 1
ATOM 4859 C C . THR B 1 254 ? 0.063 11.594 -6.73 1 83.94 254 THR B C 1
ATOM 4861 O O . THR B 1 254 ? 0.45 10.5 -7.152 1 83.94 254 THR B O 1
ATOM 4864 N N . LEU B 1 255 ? -0.958 11.758 -5.934 1 84.62 255 LEU B N 1
ATOM 4865 C CA . LEU B 1 255 ? -1.817 10.633 -5.574 1 84.62 255 LEU B CA 1
ATOM 4866 C C . LEU B 1 255 ? -3.287 11.031 -5.625 1 84.62 255 LEU B C 1
ATOM 4868 O O . LEU B 1 255 ? -3.883 11.367 -4.598 1 84.62 255 LEU B O 1
ATOM 4872 N N . PRO B 1 256 ? -3.824 10.852 -6.766 1 89.38 256 PRO B N 1
ATOM 4873 C CA . PRO B 1 256 ? -5.219 11.258 -6.953 1 89.38 256 PRO B CA 1
ATOM 4874 C C . PRO B 1 256 ? -6.191 10.438 -6.109 1 89.38 256 PRO B C 1
ATOM 4876 O O . PRO B 1 256 ? -5.934 9.266 -5.832 1 89.38 256 PRO B O 1
ATOM 4879 N N . ILE B 1 257 ? -7.32 11.062 -5.691 1 91.5 257 ILE B N 1
ATOM 4880 C CA . ILE B 1 257 ? -8.367 10.398 -4.922 1 91.5 257 ILE B CA 1
ATOM 4881 C C . ILE B 1 257 ? -9.062 9.352 -5.793 1 91.5 257 ILE B C 1
ATOM 4883 O O . ILE B 1 257 ? -9.477 8.305 -5.297 1 91.5 257 ILE B O 1
ATOM 4887 N N . HIS B 1 258 ? -9.172 9.68 -7.062 1 91.44 258 HIS B N 1
ATOM 4888 C CA . HIS B 1 258 ? -9.836 8.844 -8.055 1 91.44 258 HIS B CA 1
ATOM 4889 C C . HIS B 1 258 ? -9.188 8.984 -9.422 1 91.44 258 HIS B C 1
ATOM 4891 O O . HIS B 1 258 ? -8.578 10.008 -9.719 1 91.44 258 HIS B O 1
ATOM 4897 N N . GLU B 1 259 ? -9.336 8.023 -10.211 1 86.62 259 GLU B N 1
ATOM 4898 C CA . GLU B 1 259 ? -8.711 8.023 -11.523 1 86.62 259 GLU B CA 1
ATOM 4899 C C . GLU B 1 259 ? -9.312 9.086 -12.43 1 86.62 259 GLU B 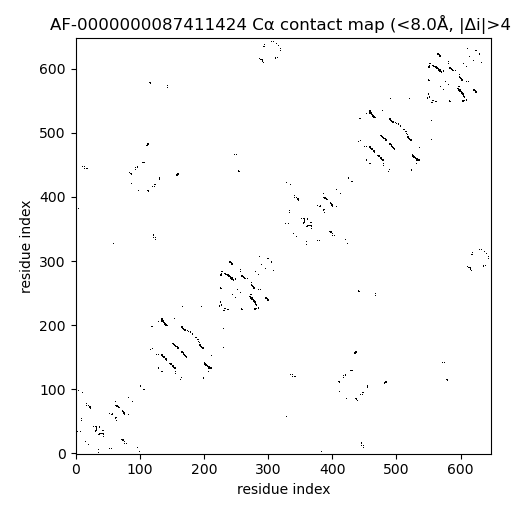C 1
ATOM 4901 O O . GLU B 1 259 ? -8.656 9.586 -13.344 1 86.62 259 GLU B O 1
ATOM 4906 N N . SER B 1 260 ? -10.531 9.5 -12.211 1 93.44 260 SER B N 1
ATOM 4907 C CA . SER B 1 260 ? -11.211 10.5 -13.031 1 93.44 260 SER B CA 1
ATOM 4908 C C . SER B 1 260 ? -10.742 11.914 -12.688 1 93.44 260 SER B C 1
ATOM 4910 O O . SER B 1 260 ? -11.156 12.883 -13.328 1 93.44 260 SER B O 1
ATOM 4912 N N . GLN B 1 261 ? -9.922 11.992 -11.68 1 95.12 261 GLN B N 1
ATOM 4913 C CA . GLN B 1 261 ? -9.508 13.297 -11.172 1 95.12 261 GLN B CA 1
ATOM 4914 C C . GLN B 1 261 ? -8.789 14.102 -12.258 1 95.12 261 GLN B C 1
ATOM 4916 O O . GLN B 1 261 ? -7.922 13.57 -12.953 1 95.12 261 GLN B O 1
ATOM 4921 N N . ARG B 1 262 ? -9.227 15.344 -12.422 1 95.38 262 ARG B N 1
ATOM 4922 C CA . ARG B 1 262 ? -8.586 16.266 -13.352 1 95.38 262 ARG B CA 1
ATOM 4923 C C . ARG B 1 262 ? -8.406 17.641 -12.711 1 95.38 262 ARG B C 1
ATOM 4925 O O . ARG B 1 262 ? -9.305 18.156 -12.039 1 95.38 262 ARG B O 1
ATOM 4932 N N . GLU B 1 263 ? -7.242 18.141 -12.875 1 94.94 263 GLU B N 1
ATOM 4933 C CA . GLU B 1 263 ? -7 19.5 -12.398 1 94.94 263 GLU B CA 1
ATOM 4934 C C . GLU B 1 263 ? -7.57 20.531 -13.375 1 94.94 263 GLU B C 1
ATOM 4936 O O . GLU B 1 263 ? -7.398 20.406 -14.586 1 94.94 263 GLU B O 1
ATOM 4941 N N . LEU B 1 264 ? -8.305 21.469 -12.914 1 94.25 264 LEU B N 1
ATOM 4942 C CA . LEU B 1 264 ? -8.859 22.531 -13.727 1 94.25 264 LEU B CA 1
ATOM 4943 C C . LEU B 1 264 ? -7.906 23.734 -13.781 1 94.25 264 LEU B C 1
ATOM 4945 O O . LEU B 1 264 ? -8.133 24.734 -13.117 1 94.25 264 LEU B O 1
ATOM 4949 N N . VAL B 1 265 ? -7.004 23.688 -14.641 1 87.38 265 VAL B N 1
ATOM 4950 C CA . VAL B 1 265 ? -5.902 24.641 -14.727 1 87.38 265 VAL B CA 1
ATOM 4951 C C . VAL B 1 265 ? -6.438 26 -15.141 1 87.38 265 VAL B C 1
ATOM 4953 O O . VAL B 1 265 ? -5.82 27.031 -14.852 1 87.38 265 VAL B O 1
ATOM 4956 N N . GLU B 1 266 ? -7.582 25.906 -15.727 1 84.88 266 GLU B N 1
ATOM 4957 C CA . GLU B 1 266 ? -8.164 27.141 -16.234 1 84.88 266 GLU B CA 1
ATOM 4958 C C . GLU B 1 266 ? -8.703 28 -15.094 1 84.88 266 GLU B C 1
ATOM 4960 O O . GLU B 1 266 ? -8.875 29.219 -15.25 1 84.88 266 GLU B O 1
ATOM 4965 N N . LEU B 1 267 ? -9.062 27.297 -14.008 1 79.56 267 LEU B N 1
ATOM 4966 C CA . LEU B 1 267 ? -9.586 28.047 -12.875 1 79.56 267 LEU B CA 1
ATOM 4967 C C . LEU B 1 267 ? -8.445 28.594 -12.008 1 79.56 267 LEU B C 1
ATOM 4969 O O . LEU B 1 267 ? -7.605 27.828 -11.531 1 79.56 267 LEU B O 1
ATOM 4973 N N . LYS B 1 268 ? -7.637 29.484 -12.328 1 65.69 268 LYS B N 1
ATOM 4974 C CA . LYS B 1 268 ? -6.371 29.906 -11.727 1 65.69 268 LYS B CA 1
ATOM 4975 C C . LYS B 1 268 ? -6.609 30.797 -10.516 1 65.69 268 LYS B C 1
ATOM 4977 O O . LYS B 1 268 ? -7.438 31.703 -10.555 1 65.69 268 LYS B O 1
ATOM 4982 N N . ASP B 1 269 ? -6.344 30.344 -9.344 1 73.25 269 ASP B N 1
ATOM 4983 C CA . ASP B 1 269 ? -6.188 31.094 -8.102 1 73.25 269 ASP B CA 1
ATOM 4984 C C . ASP B 1 269 ? -4.793 30.906 -7.512 1 73.25 269 ASP B C 1
ATOM 4986 O O . ASP B 1 269 ? -4.203 29.828 -7.645 1 73.25 269 ASP B O 1
ATOM 4990 N N . ASP B 1 270 ? -4.176 32 -7.203 1 74.69 270 ASP B N 1
ATOM 4991 C CA . ASP B 1 270 ? -2.797 31.969 -6.727 1 74.69 270 ASP B CA 1
ATOM 4992 C C . ASP B 1 270 ? -2.664 31.078 -5.492 1 74.69 270 ASP B C 1
ATOM 4994 O O . ASP B 1 270 ? -1.588 30.547 -5.223 1 74.69 270 ASP B O 1
ATOM 4998 N N . GLU B 1 271 ? -3.73 30.922 -4.797 1 82.62 271 GLU B N 1
ATOM 4999 C CA . GLU B 1 271 ? -3.564 30.281 -3.494 1 82.62 271 GLU B CA 1
ATOM 5000 C C . GLU B 1 271 ? -4.23 28.922 -3.459 1 82.62 271 GLU B C 1
ATOM 5002 O O . GLU B 1 271 ? -4.223 28.25 -2.428 1 82.62 271 GLU B O 1
ATOM 5007 N N . ALA B 1 272 ? -4.863 28.594 -4.602 1 90.62 272 ALA B N 1
ATOM 5008 C CA . ALA B 1 272 ? -5.594 27.328 -4.586 1 90.62 272 ALA B CA 1
ATOM 5009 C C . ALA B 1 272 ? -5.641 26.719 -5.98 1 90.62 272 ALA B C 1
ATOM 5011 O O . ALA B 1 272 ? -5.445 27.406 -6.98 1 90.62 272 ALA B O 1
ATOM 5012 N N . SER B 1 273 ? -5.691 25.5 -6.043 1 93.81 273 SER B N 1
ATOM 5013 C CA . SER B 1 273 ? -5.93 24.766 -7.277 1 93.81 273 SER B CA 1
ATOM 5014 C C . SER B 1 273 ? -7.281 24.062 -7.246 1 93.81 273 SER B C 1
ATOM 5016 O O . SER B 1 273 ? -7.816 23.766 -6.168 1 93.81 273 SER B O 1
ATOM 5018 N N . TYR B 1 274 ? -7.84 23.875 -8.383 1 96.25 274 TYR B N 1
ATOM 5019 C CA . TYR B 1 274 ? -9.164 23.281 -8.484 1 96.25 274 TYR B CA 1
ATOM 5020 C C . TYR B 1 274 ? -9.109 21.938 -9.203 1 96.25 274 TYR B C 1
ATOM 5022 O O . TYR B 1 274 ? -8.375 21.781 -10.18 1 96.25 274 TYR B O 1
ATOM 5030 N N . PHE B 1 275 ? -9.836 21.016 -8.664 1 97 275 PHE B N 1
ATOM 5031 C CA . PHE B 1 275 ? -9.875 19.672 -9.227 1 97 275 PHE B CA 1
ATOM 5032 C C . PHE B 1 275 ? -11.32 19.219 -9.414 1 97 275 PHE B C 1
ATOM 5034 O O . PHE B 1 275 ? -12.219 19.656 -8.703 1 97 275 PHE B O 1
ATOM 5041 N N . GLU B 1 276 ? -11.523 18.375 -10.359 1 97.31 276 GLU B N 1
ATOM 5042 C CA . GLU B 1 276 ? -12.812 17.734 -10.594 1 97.31 276 GLU B CA 1
ATOM 5043 C C . GLU B 1 276 ? -12.68 16.219 -10.625 1 97.31 276 GLU B C 1
ATOM 5045 O O . GLU B 1 276 ? -11.711 15.68 -11.156 1 97.31 276 GLU B O 1
ATOM 5050 N N . LEU B 1 277 ? -13.68 15.625 -10 1 96.75 277 LEU B N 1
ATOM 5051 C CA . LEU B 1 277 ? -13.781 14.172 -9.984 1 96.75 277 LEU B CA 1
ATOM 5052 C C . LEU B 1 277 ? -15.18 13.719 -10.398 1 96.75 277 LEU B C 1
ATOM 5054 O O . LEU B 1 277 ? -16.156 14.422 -10.148 1 96.75 277 LEU B O 1
ATOM 5058 N N . THR B 1 278 ? -15.258 12.609 -11.039 1 96.62 278 THR B N 1
ATOM 5059 C CA . THR B 1 278 ? -16.531 11.922 -11.281 1 96.62 278 THR B CA 1
ATOM 5060 C C . THR B 1 278 ? -16.625 10.656 -10.445 1 96.62 278 THR B C 1
ATOM 5062 O O . THR B 1 278 ? -16.062 9.617 -10.812 1 96.62 278 THR B O 1
ATOM 5065 N N . VAL B 1 279 ? -17.359 10.781 -9.352 1 96.12 279 VAL B N 1
ATOM 5066 C CA . VAL B 1 279 ? -17.297 9.695 -8.391 1 96.12 279 VAL B CA 1
ATOM 5067 C C . VAL B 1 279 ? -18.672 9.445 -7.801 1 96.12 279 VAL B C 1
ATOM 5069 O O . VAL B 1 279 ? -19.578 10.281 -7.938 1 96.12 279 VAL B O 1
ATOM 5072 N N . ARG B 1 280 ? -18.891 8.227 -7.262 1 94.12 280 ARG B N 1
ATOM 5073 C CA . ARG B 1 280 ? -20.016 7.918 -6.398 1 94.12 280 ARG B CA 1
ATOM 5074 C C . ARG B 1 280 ? -19.75 8.367 -4.965 1 94.12 280 ARG B C 1
ATOM 5076 O O . ARG B 1 280 ? -18.797 7.902 -4.332 1 94.12 280 ARG B O 1
ATOM 5083 N N . PRO B 1 281 ? -20.547 9.312 -4.465 1 92.12 281 PRO B N 1
ATOM 5084 C CA . PRO B 1 281 ? -20.297 9.766 -3.092 1 92.12 281 PRO B CA 1
ATOM 5085 C C . PRO B 1 281 ? -20.547 8.664 -2.059 1 92.12 281 PRO B C 1
ATOM 5087 O O . PRO B 1 281 ? -21.688 8.367 -1.733 1 92.12 281 PRO B O 1
ATOM 5090 N N . ASN B 1 282 ? -19.625 8.023 -1.667 1 89.56 282 ASN B N 1
ATOM 5091 C CA . ASN B 1 282 ? -19.688 6.98 -0.649 1 89.56 282 ASN B CA 1
ATOM 5092 C C . ASN B 1 282 ? -18.719 7.266 0.505 1 89.56 282 ASN B C 1
ATOM 5094 O O . ASN B 1 282 ? -18.062 8.305 0.529 1 89.56 282 ASN B O 1
ATOM 5098 N N . TYR B 1 283 ? -18.75 6.465 1.452 1 88.62 283 TYR B N 1
ATOM 5099 C CA . TYR B 1 283 ? -17.984 6.684 2.668 1 88.62 283 TYR B CA 1
ATOM 5100 C C . TYR B 1 283 ? -16.484 6.75 2.357 1 88.62 283 TYR B C 1
ATOM 5102 O O . TYR B 1 283 ? -15.758 7.535 2.967 1 88.62 283 TYR B O 1
ATOM 5110 N N . ASP B 1 284 ? -16 5.996 1.394 1 90.25 284 ASP B N 1
ATOM 5111 C CA . ASP B 1 284 ? -14.609 6.02 0.97 1 90.25 284 ASP B CA 1
ATOM 5112 C C . ASP B 1 284 ? -14.195 7.414 0.51 1 90.25 284 ASP B C 1
ATOM 5114 O O . ASP B 1 284 ? -13.094 7.875 0.823 1 90.25 284 ASP B O 1
ATOM 5118 N N . LEU B 1 285 ? -15.062 7.973 -0.265 1 93.19 285 LEU B N 1
ATOM 5119 C CA . LEU B 1 285 ? -14.766 9.32 -0.749 1 93.19 285 LEU B CA 1
ATOM 5120 C C . LEU B 1 285 ? -14.594 10.289 0.414 1 93.19 285 LEU B C 1
ATOM 5122 O O . LEU B 1 285 ? -13.617 11.039 0.466 1 93.19 285 LEU B O 1
ATOM 5126 N N . TYR B 1 286 ? -15.562 10.266 1.303 1 94.19 286 TYR B N 1
ATOM 5127 C CA . TYR B 1 286 ? -15.547 11.219 2.41 1 94.19 286 TYR B CA 1
ATOM 5128 C C . TYR B 1 286 ? -14.328 11 3.301 1 94.19 286 TYR B C 1
ATOM 5130 O O . TYR B 1 286 ? -13.727 11.961 3.783 1 94.19 286 TYR B O 1
ATOM 5138 N N . GLN B 1 287 ? -13.961 9.773 3.504 1 92.62 287 GLN B N 1
ATOM 5139 C CA . GLN B 1 287 ? -12.75 9.477 4.258 1 92.62 287 GLN B CA 1
ATOM 5140 C C . GLN B 1 287 ? -11.516 10.031 3.559 1 92.62 287 GLN B C 1
ATOM 5142 O O . GLN B 1 287 ? -10.633 10.594 4.207 1 92.62 287 GLN B O 1
ATOM 5147 N N . ALA B 1 288 ? -11.508 9.859 2.285 1 92.69 288 ALA B N 1
ATOM 5148 C CA . ALA B 1 288 ? -10.383 10.359 1.505 1 92.69 288 ALA B CA 1
ATOM 5149 C C . ALA B 1 288 ? -10.289 11.875 1.591 1 92.69 288 ALA B C 1
ATOM 5151 O O . ALA B 1 288 ? -9.188 12.43 1.706 1 92.69 288 ALA B O 1
ATOM 5152 N N . LEU B 1 289 ? -11.414 12.516 1.51 1 95 289 LEU B N 1
ATOM 5153 C CA . LEU B 1 289 ? -11.445 13.969 1.592 1 95 289 LEU B CA 1
ATOM 5154 C C . LEU B 1 289 ? -11.016 14.445 2.975 1 95 289 LEU B C 1
ATOM 5156 O O . LEU B 1 289 ? -10.195 15.367 3.092 1 95 289 LEU B O 1
ATOM 5160 N N . LEU B 1 290 ? -11.508 13.812 3.996 1 94.12 290 LEU B N 1
ATOM 5161 C CA . LEU B 1 290 ? -11.195 14.195 5.371 1 94.12 290 LEU B CA 1
ATOM 5162 C C . LEU B 1 290 ? -9.742 13.891 5.703 1 94.12 290 LEU B C 1
ATOM 5164 O O . LEU B 1 290 ? -9.133 14.578 6.531 1 94.12 290 LEU B O 1
ATOM 5168 N N . ALA B 1 291 ? -9.227 12.945 5.055 1 91.56 291 ALA B N 1
ATOM 5169 C CA . ALA B 1 291 ? -7.828 12.57 5.266 1 91.56 291 ALA B CA 1
ATOM 5170 C C . ALA B 1 291 ? -6.891 13.703 4.844 1 91.56 291 ALA B C 1
ATOM 5172 O O . ALA B 1 291 ? -5.723 13.727 5.234 1 91.56 291 ALA B O 1
ATOM 5173 N N . GLN B 1 292 ? -7.422 14.594 4.066 1 91.56 292 GLN B N 1
ATOM 5174 C CA . GLN B 1 292 ? -6.625 15.734 3.633 1 91.56 292 GLN B CA 1
ATOM 5175 C C . GLN B 1 292 ? -6.707 16.875 4.641 1 91.56 292 GLN B C 1
ATOM 5177 O O . GLN B 1 292 ? -6.184 17.969 4.395 1 91.56 292 GLN B O 1
ATOM 5182 N N . ALA B 1 293 ? -7.391 16.578 5.727 1 91.44 293 ALA B N 1
ATOM 5183 C CA . ALA B 1 293 ? -7.551 17.547 6.805 1 91.44 293 ALA B CA 1
ATOM 5184 C C . ALA B 1 293 ? -8.258 18.812 6.305 1 91.44 293 ALA B C 1
ATOM 5186 O O . ALA B 1 293 ? -9.344 18.719 5.719 1 91.44 293 ALA B O 1
ATOM 5187 N N . ASP B 1 294 ? -7.566 19.969 6.477 1 92.44 294 ASP B N 1
ATOM 5188 C CA . ASP B 1 294 ? -8.242 21.203 6.102 1 92.44 294 ASP B CA 1
ATOM 5189 C C . ASP B 1 294 ? -7.648 21.781 4.82 1 92.44 294 ASP B C 1
ATOM 5191 O O . ASP B 1 294 ? -7.762 22.984 4.57 1 92.44 294 ASP B O 1
ATOM 5195 N N . GLN B 1 295 ? -7.066 20.938 4.004 1 93.31 295 GLN B N 1
ATOM 5196 C CA . GLN B 1 295 ? -6.41 21.422 2.789 1 93.31 295 GLN B CA 1
ATOM 5197 C C . GLN B 1 295 ? -7.344 21.312 1.586 1 93.31 295 GLN B C 1
ATOM 5199 O O . GLN B 1 295 ? -7.004 21.75 0.488 1 93.31 295 GLN B O 1
ATOM 5204 N N . ILE B 1 296 ? -8.508 20.703 1.805 1 94.62 296 ILE B N 1
ATOM 5205 C CA . ILE B 1 296 ? -9.414 20.484 0.684 1 94.62 296 ILE B CA 1
ATOM 5206 C C . ILE B 1 296 ? -10.812 20.984 1.046 1 94.62 296 ILE B C 1
ATOM 5208 O O . ILE B 1 296 ? -11.281 20.766 2.17 1 94.62 296 ILE B O 1
ATOM 5212 N N . GLU B 1 297 ? -11.469 21.641 0.148 1 96.19 297 GLU B N 1
ATOM 5213 C CA . GLU B 1 297 ? -12.852 22.078 0.256 1 96.19 297 GLU B CA 1
ATOM 5214 C C . GLU B 1 297 ? -13.695 21.578 -0.915 1 96.19 297 GLU B C 1
ATOM 5216 O O . GLU B 1 297 ? -13.305 21.734 -2.074 1 96.19 297 GLU B O 1
ATOM 5221 N N . VAL B 1 298 ? -14.805 20.938 -0.585 1 97.38 298 VAL B N 1
ATOM 5222 C CA . VAL B 1 298 ? -15.742 20.547 -1.633 1 97.38 298 VAL B CA 1
ATOM 5223 C C . VAL B 1 298 ? -16.578 21.75 -2.053 1 97.38 298 VAL B C 1
ATOM 5225 O O . VAL B 1 298 ? -17.281 22.344 -1.227 1 97.38 298 VAL B O 1
ATOM 5228 N N . LEU B 1 299 ? -16.578 22.078 -3.289 1 96.19 299 LEU B N 1
ATOM 5229 C CA . LEU B 1 299 ? -17.328 23.219 -3.795 1 96.19 299 LEU B CA 1
ATOM 5230 C C . LEU B 1 299 ? -18.719 22.797 -4.27 1 96.19 299 LEU B C 1
ATOM 5232 O O . LEU B 1 299 ? -19.703 23.516 -4.051 1 96.19 299 LEU B O 1
ATOM 5236 N N . GLU B 1 300 ? -18.812 21.734 -5.023 1 95.81 300 GLU B N 1
ATOM 5237 C CA . GLU B 1 300 ? -20.031 21.141 -5.562 1 95.81 300 GLU B CA 1
ATOM 5238 C C . GLU B 1 300 ? -19.922 19.625 -5.676 1 95.81 300 GLU B C 1
ATOM 5240 O O . GLU B 1 300 ? -18.812 19.094 -5.754 1 95.81 300 GLU B O 1
ATOM 5245 N N . PRO B 1 301 ? -21.047 18.938 -5.695 1 96.88 301 PRO B N 1
ATOM 5246 C CA . PRO B 1 301 ? -22.438 19.406 -5.562 1 96.88 301 PRO B CA 1
ATOM 5247 C C . PRO B 1 301 ? -22.828 19.672 -4.113 1 96.88 301 PRO B C 1
ATOM 5249 O O . PRO B 1 301 ? -22.078 19.344 -3.193 1 96.88 301 PRO B O 1
ATOM 5252 N N . ALA B 1 302 ? -24.047 20.203 -3.871 1 95.69 302 ALA B N 1
ATOM 5253 C CA . ALA B 1 302 ? -24.547 20.547 -2.543 1 95.69 302 ALA B CA 1
ATOM 5254 C C . ALA B 1 302 ? -24.672 19.297 -1.665 1 95.69 302 ALA B C 1
ATOM 5256 O O . ALA B 1 302 ? -24.453 19.359 -0.453 1 95.69 302 ALA B O 1
ATOM 5257 N N . SER B 1 303 ? -25.047 18.234 -2.225 1 95.19 303 SER B N 1
ATOM 5258 C CA . SER B 1 303 ? -25.234 17 -1.461 1 95.19 303 SER B CA 1
ATOM 5259 C C . SER B 1 303 ? -23.938 16.562 -0.785 1 95.19 303 SER B C 1
ATOM 5261 O O . SER B 1 303 ? -23.938 16.219 0.395 1 95.19 303 SER B O 1
ATOM 5263 N N . VAL B 1 304 ? -22.844 16.641 -1.513 1 95.81 304 VAL B N 1
ATOM 5264 C CA . VAL B 1 304 ? -21.547 16.234 -0.968 1 95.81 304 VAL B CA 1
ATOM 5265 C C . VAL B 1 304 ? -21.062 17.281 0.039 1 95.81 304 VAL B C 1
ATOM 5267 O O . VAL B 1 304 ? -20.516 16.922 1.089 1 95.81 304 VAL B O 1
ATOM 5270 N N . ARG B 1 305 ? -21.281 18.531 -0.301 1 96.25 305 ARG B N 1
ATOM 5271 C CA . ARG B 1 305 ? -20.922 19.609 0.622 1 96.25 305 ARG B CA 1
ATOM 5272 C C . ARG B 1 305 ? -21.656 19.438 1.956 1 96.25 305 ARG B C 1
ATOM 5274 O O . ARG B 1 305 ? -21.047 19.594 3.018 1 96.25 305 ARG B O 1
ATOM 5281 N N . ASN B 1 306 ? -22.922 19.156 1.853 1 95.75 306 ASN B N 1
ATOM 5282 C CA . ASN B 1 306 ? -23.734 18.984 3.055 1 95.75 306 ASN B CA 1
ATOM 5283 C C . ASN B 1 306 ? -23.234 17.812 3.896 1 95.75 306 ASN B C 1
ATOM 5285 O O . ASN B 1 306 ? -23.25 17.875 5.129 1 95.75 306 ASN B O 1
ATOM 5289 N N . GLU B 1 307 ? -22.875 16.75 3.238 1 95.62 307 GLU B N 1
ATOM 5290 C CA . GLU B 1 307 ? -22.359 15.609 3.979 1 95.62 307 GLU B CA 1
ATOM 5291 C C . GLU B 1 307 ? -21.047 15.953 4.676 1 95.62 307 GLU B C 1
ATOM 5293 O O . GLU B 1 307 ? -20.812 15.539 5.812 1 95.62 307 GLU B O 1
ATOM 5298 N N . MET B 1 308 ? -20.156 16.688 4.02 1 95.81 308 MET B N 1
ATOM 5299 C CA . MET B 1 308 ? -18.922 17.156 4.637 1 95.81 308 MET B CA 1
ATOM 5300 C C . MET B 1 308 ? -19.203 18.031 5.855 1 95.81 308 MET B C 1
ATOM 5302 O O . MET B 1 308 ? -18.531 17.922 6.875 1 95.81 308 MET B O 1
ATOM 5306 N N . ARG B 1 309 ? -20.203 18.844 5.691 1 94.75 309 ARG B N 1
ATOM 5307 C CA . ARG B 1 309 ? -20.625 19.688 6.809 1 94.75 309 ARG B CA 1
ATOM 5308 C C . ARG B 1 309 ? -21.094 18.828 7.988 1 94.75 309 ARG B C 1
ATOM 5310 O O . ARG B 1 309 ? -20.781 19.141 9.141 1 94.75 309 ARG B O 1
ATOM 5317 N N . ASN B 1 310 ? -21.844 17.875 7.664 1 95.44 310 ASN B N 1
ATOM 5318 C CA . ASN B 1 310 ? -22.312 16.969 8.711 1 95.44 310 ASN B CA 1
ATOM 5319 C C . ASN B 1 310 ? -21.141 16.328 9.461 1 95.44 310 ASN B C 1
ATOM 5321 O O . ASN B 1 310 ? -21.172 16.234 10.695 1 95.44 310 ASN B O 1
ATOM 5325 N N . PHE B 1 311 ? -20.188 15.875 8.711 1 94.25 311 PHE B N 1
ATOM 5326 C CA . PHE B 1 311 ? -19.016 15.312 9.352 1 94.25 311 PHE B CA 1
ATOM 5327 C C . PHE B 1 311 ? -18.328 16.344 10.234 1 94.25 311 PHE B C 1
ATOM 5329 O O . PHE B 1 311 ? -17.922 16.047 11.359 1 94.25 311 PHE B O 1
ATOM 5336 N N . ALA B 1 312 ? -18.156 17.562 9.734 1 93.5 312 ALA B N 1
ATOM 5337 C CA . ALA B 1 312 ? -17.531 18.656 10.492 1 93.5 312 ALA B CA 1
ATOM 5338 C C . ALA B 1 312 ? -18.312 18.938 11.773 1 93.5 312 ALA B C 1
ATOM 5340 O O . ALA B 1 312 ? -17.719 19.141 12.836 1 93.5 312 ALA B O 1
ATOM 5341 N N . LYS B 1 313 ? -19.609 18.953 11.648 1 93.81 313 LYS B N 1
ATOM 5342 C CA . LYS B 1 313 ? -20.469 19.188 12.805 1 93.81 313 LYS B CA 1
ATOM 5343 C C . LYS B 1 313 ? -20.281 18.094 13.852 1 93.81 313 LYS B C 1
ATOM 5345 O O . LYS B 1 313 ? -20.203 18.375 15.047 1 93.81 313 LYS B O 1
ATOM 5350 N N . ASN B 1 314 ? -20.328 16.906 13.383 1 93.5 314 ASN B N 1
ATOM 5351 C CA . ASN B 1 314 ? -20.125 15.781 14.281 1 93.5 314 ASN B CA 1
ATOM 5352 C C . ASN B 1 314 ? -18.781 15.875 15 1 93.5 314 ASN B C 1
ATOM 5354 O O . ASN B 1 314 ? -18.703 15.656 16.203 1 93.5 314 ASN B O 1
ATOM 5358 N N . LEU B 1 315 ? -17.766 16.219 14.25 1 92.44 315 LEU B N 1
ATOM 5359 C CA . LEU B 1 315 ? -16.438 16.375 14.836 1 92.44 315 LEU B CA 1
ATOM 5360 C C . LEU B 1 315 ? -16.438 17.5 15.875 1 92.44 315 LEU B C 1
ATOM 5362 O O . LEU B 1 315 ? -15.836 17.344 16.938 1 92.44 315 LEU B O 1
ATOM 5366 N N . MET B 1 316 ? -17.078 18.562 15.523 1 91.69 316 MET B N 1
ATOM 5367 C CA . MET B 1 316 ? -17.156 19.688 16.438 1 91.69 316 MET B CA 1
ATOM 5368 C C . MET B 1 316 ? -17.875 19.297 17.734 1 91.69 316 MET B C 1
ATOM 5370 O O . MET B 1 316 ? -17.531 19.781 18.812 1 91.69 316 MET B O 1
ATOM 5374 N N . SER B 1 317 ? -18.766 18.484 17.656 1 93 317 SER B N 1
ATOM 5375 C CA . SER B 1 317 ? -19.516 18.047 18.828 1 93 317 SER B CA 1
ATOM 5376 C C . SER B 1 317 ? -18.641 17.25 19.781 1 93 317 SER B C 1
ATOM 5378 O O . SER B 1 317 ? -18.891 17.234 20.984 1 93 317 SER B O 1
ATOM 5380 N N . TYR B 1 318 ? -17.672 16.516 19.281 1 91.94 318 TYR B N 1
ATOM 5381 C CA . TYR B 1 318 ? -16.75 15.766 20.125 1 91.94 318 TYR B CA 1
ATOM 5382 C C . TYR B 1 318 ? -15.859 16.703 20.922 1 91.94 318 TYR B C 1
ATOM 5384 O O . TYR B 1 318 ? -15.398 16.344 22.016 1 91.94 318 TYR B O 1
ATOM 5392 N N . TYR B 1 319 ? -15.617 17.859 20.406 1 92.19 319 TYR B N 1
ATOM 5393 C CA . TYR B 1 319 ? -14.547 18.688 20.969 1 92.19 319 TYR B CA 1
ATOM 5394 C C . TYR B 1 319 ? -15.086 20.031 21.453 1 92.19 319 TYR B C 1
ATOM 5396 O O . TYR B 1 319 ? -14.336 21 21.578 1 92.19 319 TYR B O 1
ATOM 5404 N N . LYS B 1 320 ? -16.438 20.141 21.625 1 80.5 320 LYS B N 1
ATOM 5405 C CA . LYS B 1 320 ? -17.062 21.359 22.141 1 80.5 320 LYS B CA 1
ATOM 5406 C C . LYS B 1 320 ? -16.516 21.719 23.516 1 80.5 320 LYS B C 1
ATOM 5408 O O . LYS B 1 320 ? -16.219 20.828 24.328 1 80.5 320 LYS B O 1
ATOM 5413 N N . GLU B 1 321 ? -15.836 22.875 23.656 1 66.25 321 GLU B N 1
ATOM 5414 C CA . GLU B 1 321 ? -15.383 23.406 24.938 1 66.25 321 GLU B CA 1
ATOM 5415 C C . GLU B 1 321 ? -16.469 23.266 26 1 66.25 321 GLU B C 1
ATOM 5417 O O . GLU B 1 321 ? -17.656 23.453 25.719 1 66.25 321 GLU B O 1
ATOM 5422 N N . LYS B 1 322 ? -16.406 22.406 27.109 1 52.34 322 LYS B N 1
ATOM 5423 C CA . LYS B 1 322 ? -17.25 22.594 28.281 1 52.34 322 LYS B CA 1
ATOM 5424 C C . LYS B 1 322 ? -17.25 24.047 28.75 1 52.34 322 LYS B C 1
ATOM 5426 O O . LYS B 1 322 ? -16.188 24.656 28.891 1 52.34 322 LYS B O 1
ATOM 5431 N N . GLU B 1 323 ? -18.094 24.844 28.281 1 41.84 323 GLU B N 1
ATOM 5432 C CA . GLU B 1 323 ? -18.266 26.062 29.047 1 41.84 323 GLU B CA 1
ATOM 5433 C C . GLU B 1 323 ? -18.016 25.844 30.547 1 41.84 323 GLU B C 1
ATOM 5435 O O . GLU B 1 323 ? -18.656 24.984 31.156 1 41.84 323 GLU B O 1
ATOM 5440 N N . GLN B 1 324 ? -16.766 25.719 31 1 34.59 324 GLN B N 1
ATOM 5441 C CA . GLN B 1 324 ? -16.797 26.156 32.406 1 34.59 324 GLN B CA 1
ATOM 5442 C C . GLN B 1 324 ? -17.375 27.547 32.531 1 34.59 324 GLN B C 1
ATOM 5444 O O . GLN B 1 324 ? -17.062 28.438 31.734 1 34.59 324 GLN B O 1
#

Organism: NCBI:txid2508867

Radius of gyration: 26.51 Å; Cα contacts (8 Å, |Δi|>4): 1104; chains: 2; bounding box: 80×72×69 Å

Secondary structure (DSSP, 8-state):
----HHHHHHHHHHHHHHHSEE-HHHHHHHHHHSS-SSSTT----HHHHHHHHHHHHHHH---EEEETTTTSEEEETTHHHHHH-HHHHHHHHHHHHHHHHHH-GGGTTTEE-----S-GGGHHHHHHHHHHTEEEEEEE--TT-SS-EEEEEEEEEEEEETTEEEEEEE-HHHHHHHHHHHHHH-----S--EEEEEGGGEEEEEEEEEE----TT--HHHHTTT-SSS---SSPPEEEEEEEETTHHHHHHHS-SSTT-EE-TTS-BTTEEEEEEEE---HHHHHHHHTTTTSEEEEE-HHHHHHHHHHHHHHHHHT-----/----HHHHHHHHHHHHHHHSEEEHHHHHHHHHHHS-SSSTT----HHHHHHHHHHHHHHH---EEEETTTTSEEEETTHHHHHH-HHHHHHHHHHHHHHHHHH-GGGTTTEE-----S-GGGHHHHHHHHHHTEEEEEEE--TT-SS-EEEEEEEEEEEEETTEEEEEEE-HHHHHHHHHHHHHH-----S--EEEEEGGGEEEEEEEEEE----TT--HHHHTTT-SSS---SSPPEEEEEEEETTHHHHHHHS-SSTT-EE-TTS-BTTEEEEEEEE---HHHHHHHHTTTTSEEEEE-HHHHHHHHHHHHHHHHHT-----

InterPro domains:
  IPR026881 WYL domain [PF13280] (123-205)
  IPR051534 CBASS antivirus and pafABC operon-associated protein [PTHR34580] (121-319)
  IPR057727 WCX domain [PF25583] (237-315)

Sequence (648 aa):
MAANIFGRYVWLIEQFRRYGRLTYEEVNDLWHRSGLSYGDDDDLALRTFHNHRKAIFDIFEVEIACDIKGGYKYYIDHSEDLEKDNLRIWFIDSYTAMNQIQADRKLKGRIIFENVPSGHKWLNVITDAMRNNQVLNVTHQGFGKPEPWYFDIEPYYLKVVKRRWYVLARSPYYSNRNRQKNKEDGGDRPEDVYMVYALDRILDCHPTGSSFQMKEDFDIDEYFRGCCGIIHSKEEPIRVMLKAYNGGPDYLRTLPIHESQRELVELKDDEASYFELTVRPNYDLYQALLAQADQIEVLEPASVRNEMRNFAKNLMSYYKEKEQMAANIFGRYVWLIEQFRRYGRLTYEEVNDLWHRSGLSYGDDDDLALRTFHNHRKAIFDIFEVEIACDIKGGYKYYIDHSEDLEKDNLRIWFIDSYTAMNQIQADRKLKGRIIFENVPSGHKWLNVITDAMRNNQVLNVTHQGFGKPEPWYFDIEPYYLKVVKRRWYVLARSPYYSNRNRQKNKEDGGDRPEDVYMVYALDRILDCHPTGSSFQMKEDFDIDEYFRGCCGIIHSKEEPIRVMLKAYNGGPDYLRTLPIHESQRELVELKDDEASYFELTVRPNYDLYQALLAQADQIEVLEPASVRNEMRNFAKNLMSYYKEKEQ

Solvent-accessible surface area (backbone atoms only — not comparable to full-atom values): 35083 Å² total; per-residue (Å²): 128,83,68,52,69,61,49,52,41,51,49,54,51,48,49,34,67,59,63,40,64,40,34,65,69,54,51,40,54,49,40,58,67,59,72,79,35,95,43,92,82,44,72,67,46,68,67,54,50,52,50,42,40,52,48,33,27,73,75,69,68,44,46,64,43,69,36,66,90,70,71,46,23,30,27,51,57,61,51,68,57,51,73,67,34,34,52,59,47,48,33,52,51,36,45,51,54,50,45,49,25,70,74,33,64,83,39,53,84,27,60,43,54,48,88,57,54,66,33,68,69,49,48,60,61,50,52,50,25,41,75,66,29,29,27,30,36,33,31,37,40,57,74,75,47,91,61,68,44,76,50,57,33,40,53,64,32,37,37,35,53,96,64,33,52,29,36,36,19,39,28,59,65,60,12,50,50,28,46,52,47,22,68,72,71,67,52,84,57,60,56,74,34,71,46,72,43,55,36,62,34,45,78,43,75,45,75,68,82,47,71,57,78,80,63,84,81,67,51,68,67,65,69,48,52,28,38,56,55,82,69,79,67,91,61,69,56,39,70,34,34,36,40,20,27,74,48,35,45,50,48,44,71,62,53,52,76,39,90,61,51,41,74,39,74,86,57,69,47,99,68,34,40,33,34,37,32,50,30,30,92,42,70,54,42,54,23,56,50,31,33,49,49,74,26,52,40,64,74,33,44,66,69,59,33,50,51,52,33,49,45,20,50,51,42,35,65,71,50,57,76,74,81,123,126,84,67,53,68,59,50,52,42,51,49,54,53,46,48,34,66,60,62,39,65,39,34,68,67,55,50,41,54,50,40,59,68,63,67,80,33,95,42,93,81,44,71,68,44,69,68,56,50,52,49,42,40,52,48,33,27,73,75,68,68,44,46,64,40,69,35,65,90,72,71,46,23,31,28,51,56,61,51,69,57,50,73,68,32,34,52,59,46,50,32,52,52,35,45,51,53,50,44,48,26,70,74,32,66,82,40,54,85,28,61,44,54,49,87,57,53,65,33,69,70,48,48,61,62,51,51,50,23,41,76,67,29,31,27,31,36,33,31,37,38,58,74,73,48,91,62,68,44,76,50,56,34,40,54,66,32,38,36,36,53,94,63,33,54,30,38,34,21,38,29,58,66,59,11,49,50,29,46,52,48,21,68,72,70,67,53,84,57,61,57,73,35,72,46,74,42,55,37,61,35,46,78,43,78,43,74,69,82,48,70,60,77,81,65,85,80,66,48,68,67,65,69,46,53,28,37,55,55,80,71,78,67,91,60,68,57,39,70,35,34,36,40,20,28,74,48,33,44,50,47,45,70,62,54,53,76,39,91,62,50,42,72,40,75,84,58,75,46,97,68,37,42,35,35,37,32,52,30,28,93,43,70,54,42,53,22,56,50,31,34,49,48,73,27,54,39,64,74,33,43,68,70,59,33,51,51,53,33,49,44,21,50,53,43,36,63,73,50,56,76,73,80,122

Foldseek 3Di:
DCLPLVLVLLVLVVVQLVVVKAALVRVQVVVCVVVSAPHNPRGCDPVNVVVSQVVSCVPLVWHWDFDPVVPRITHTDPSVVCVVPPVSVVVSVVVNLVSVCVVPVVCVVVDDDDDAFDQPVCVVVLVVCQVQQFKKWWWFDDPPRPHTDIAIWRFHDWDAWPRWIKTKTWGPVVLVVQVVVCVVPVDDPDNTDIDMGTSSRTPDMDTPPDGDDDDPPDDPCVQCPQPLGDDGDPDFWDKWKKKFFDCRVVCCVVPNSDPQKDWDVVPDDPGITMIMGGHDDDPSSLCVQCVSPPGMQIDDDPVSNVVNVVVVVVVCVVVPPPPD/DCLPLVLVLLVLVVVQLVVVKAALVRVQVVVCVVVSAPHNPRGCDPVNVVVSQVVNCVPLVWHWDFDPVVPRITHTDPSVVCVVPPVSVVVSVVVNLVSVCVVPVVCVVVDDDDDAFDQPVCVVVLVVCQVQQFKKWWWFDDPPRPHTDIAIWRFHDWDAWPRWIKTKTWGPVVLVVQVVVCVVPVDDPDNTDIDMGTSSRTPDMDTPPDGDDDDPPDDPCVQCPQPLGDDGDPDFWDKWKKKFFDCRVVCCVVPNSDPQKDWDVVVDDPGITMIMGGHDDDPSSLCVQCVSPPGMAIDDDPVNNVVNVVVVVVVCVVVPPPPD